Protein AF-A0A0U0ZQW6-F1 (afdb_monomer_lite)

Sequence (518 aa):
MSLTQWYFAEDGGAVVDAAIATLDEDTPSESVMMVLAEPESLHVRPVAGAEFPDQPLPWTYDPEIRTWARPLSSLAPRQAPARPLLLPLGVASGATLIVNLEAINPLTINGPTPRITAVLRAWVMHLLLTPGRVVAAATATLTEVPGTSRFISAPTPEKLSAQLGERALSADVVILDDLSARHRFPSSAAVGIGQHLDVWTLRLSPTGPSARLTSAGEDRVLELESIIAINDAGWNQLGQTLGAPTAAAGSAPAPSPQPTPAASADADVAMGPEPHVWIQIFGNPTVTPPHGEPMEPGRRNTWTAIIAYLATVGRKGATNEEIRKACYGDNIKPETIRQHLSNIRGYLGPVSTGDGPLPEISRGGRPRAGEPPESYQLHPEVITAWDRVEQLIGAGPAHASDTALHRALNYVVGPPFAVLDKSVQARYQSWTKELIDTITDAVAGAALELATRSQGRGDQPGALWAARKGILVDPQRQDLWRLAIEVADPETRATLFTELRAAIADEHLETATRKLLP

Secondary structure (DSSP, 8-state):
--HHHHHHHSSHHHHHHHHHGGGTTTS-GGGEEEEEE-SSEEEEEEPTTSPPPP--TT-EEETTTTEEEEEGGG---------S-EEEEEEETTEEEEEETTTT-SEEEES-HHHHHHHHHHHHHHHHHSTT--EEEE-TTS---TT-SSEEE-SSHHHHHHHHHHTT---SEEEES-GGGGGG-TTSEEEEESS---SEEEEE-SSSS-EEEEETTTTEEEEESEE----HHHHHHHHHHHH--S--S-----------------------SPPPEEEE-BSS-EE--TT-PPPPTTTHHHHHHHHHHHHTTTTT-B-HHHHHHHHTTTS--HHHHHHHHHHHHHHH---TTSS-SSPPPPS--PPPTTPPPP-B---TT-EEHHHHHHHHHTT-GGGS-HHHHHHHHHH--SSBT--S-HHHHHHHHHHHHHHHHHHHHHHHHHHHHHHHHHHHTT-HHHHHHHHHHHHHH-TT-HHHHHHHHHHS-HHHHHHHHHHHHHHS-GGG--HHHHTT--

Organism: NCBI:txid36809

pLDDT: mean 81.55, std 16.14, range [26.92, 98.19]

Radius of gyration: 27.37 Å; chains: 1; bounding box: 62×68×74 Å

Structure (mmCIF, N/CA/C/O backbone):
data_AF-A0A0U0ZQW6-F1
#
_entry.id   AF-A0A0U0ZQW6-F1
#
loop_
_atom_site.group_PDB
_atom_site.id
_atom_site.type_symbol
_atom_site.label_atom_id
_atom_site.label_alt_id
_atom_site.label_comp_id
_atom_site.label_asym_id
_atom_site.label_entity_id
_atom_site.label_seq_id
_atom_site.pdbx_PDB_ins_code
_atom_site.Cartn_x
_atom_site.Cartn_y
_atom_site.Cartn_z
_atom_site.occupancy
_atom_site.B_iso_or_equiv
_atom_site.auth_seq_id
_atom_site.auth_comp_id
_atom_site.auth_asym_id
_atom_site.auth_atom_id
_atom_site.pdbx_PDB_model_num
ATOM 1 N N . MET A 1 1 ? 11.892 -13.101 -19.216 1.00 58.38 1 MET A N 1
ATOM 2 C CA . MET A 1 1 ? 11.253 -12.843 -17.909 1.00 58.38 1 MET A CA 1
ATOM 3 C C . MET A 1 1 ? 10.165 -13.881 -17.712 1.00 58.38 1 MET A C 1
ATOM 5 O O . MET A 1 1 ? 9.510 -14.201 -18.696 1.00 58.38 1 MET A O 1
ATOM 9 N N . SER A 1 2 ? 10.019 -14.476 -16.526 1.00 81.12 2 SER A N 1
ATOM 10 C CA . SER A 1 2 ? 8.922 -15.433 -16.294 1.00 81.12 2 SER A CA 1
ATOM 11 C C . SER A 1 2 ? 7.634 -14.690 -15.921 1.00 81.12 2 SER A C 1
ATOM 13 O O . SER A 1 2 ? 7.704 -13.648 -15.273 1.00 81.12 2 SER A O 1
ATOM 15 N N . LEU A 1 3 ? 6.467 -15.222 -16.294 1.00 82.12 3 LEU A N 1
ATOM 16 C CA . LEU A 1 3 ? 5.159 -14.628 -15.958 1.00 82.12 3 LEU A CA 1
ATOM 17 C C . LEU A 1 3 ? 4.948 -14.503 -14.447 1.00 82.12 3 LEU A C 1
ATOM 19 O O . LEU A 1 3 ? 4.400 -13.520 -13.964 1.00 82.12 3 LEU A O 1
ATOM 23 N N . THR A 1 4 ? 5.443 -15.479 -13.688 1.00 79.94 4 THR A N 1
ATOM 24 C CA . THR A 1 4 ? 5.400 -15.461 -12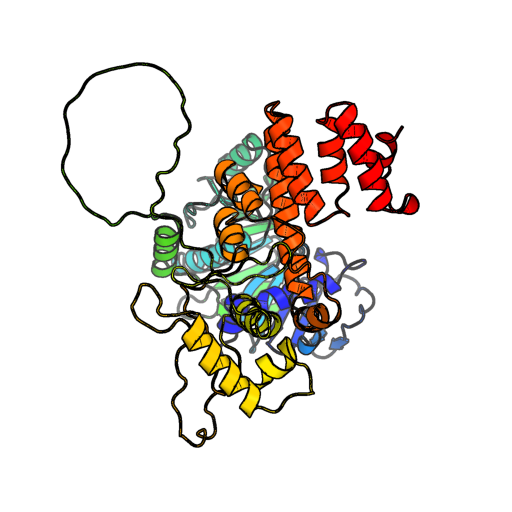.225 1.00 79.94 4 THR A CA 1
ATOM 25 C C . THR A 1 4 ? 6.272 -14.342 -11.652 1.00 79.94 4 THR A C 1
ATOM 27 O O . THR A 1 4 ? 5.864 -13.682 -10.703 1.00 79.94 4 THR A O 1
ATOM 30 N N . GLN A 1 5 ? 7.449 -14.088 -12.235 1.00 80.75 5 GLN A N 1
ATOM 31 C CA . GLN A 1 5 ? 8.309 -12.974 -11.825 1.00 80.75 5 GLN A CA 1
ATOM 32 C C . GLN A 1 5 ? 7.653 -11.624 -12.127 1.00 80.75 5 GLN A C 1
ATOM 34 O O . GLN A 1 5 ? 7.626 -10.770 -11.250 1.00 80.75 5 GLN A O 1
ATOM 39 N N . TRP A 1 6 ? 7.078 -11.464 -13.320 1.00 85.12 6 TRP A N 1
ATOM 40 C CA . TRP A 1 6 ? 6.315 -10.269 -13.681 1.00 85.12 6 TRP A CA 1
ATOM 41 C C . TRP A 1 6 ? 5.171 -9.994 -12.694 1.00 85.12 6 TRP A C 1
ATOM 43 O O . TRP A 1 6 ? 5.026 -8.885 -12.187 1.00 85.12 6 TRP A O 1
ATOM 53 N N . TYR A 1 7 ? 4.377 -11.022 -12.383 1.00 84.50 7 TYR A N 1
ATOM 54 C CA . TYR A 1 7 ? 3.197 -10.867 -11.539 1.00 84.50 7 TYR A CA 1
ATOM 55 C C . TYR A 1 7 ? 3.538 -10.572 -10.068 1.00 84.50 7 TYR A C 1
ATOM 57 O O . TYR A 1 7 ? 2.891 -9.725 -9.460 1.00 84.50 7 TYR A O 1
ATOM 65 N N . PHE A 1 8 ? 4.534 -11.261 -9.489 1.00 81.69 8 PHE A N 1
ATOM 66 C CA . PHE A 1 8 ? 4.817 -11.197 -8.045 1.00 81.69 8 PHE A CA 1
ATOM 67 C C . PHE A 1 8 ? 5.993 -10.305 -7.633 1.00 81.69 8 PHE A C 1
ATOM 69 O O . PHE A 1 8 ? 6.036 -9.893 -6.477 1.00 81.69 8 PHE A O 1
ATOM 76 N N . ALA A 1 9 ? 6.978 -10.077 -8.505 1.00 75.88 9 ALA A N 1
ATOM 77 C CA . ALA A 1 9 ? 8.200 -9.342 -8.153 1.00 75.88 9 ALA A CA 1
ATOM 78 C C . ALA A 1 9 ? 8.262 -7.934 -8.764 1.00 75.88 9 ALA A C 1
ATOM 80 O O . ALA A 1 9 ? 9.106 -7.132 -8.365 1.00 75.88 9 ALA A O 1
ATOM 81 N N . GLU A 1 10 ? 7.394 -7.648 -9.728 1.00 78.25 10 GLU A N 1
ATOM 82 C CA . GLU A 1 10 ? 7.272 -6.352 -10.390 1.00 78.25 10 GLU A CA 1
ATOM 83 C C . GLU A 1 10 ? 5.862 -5.793 -10.158 1.00 78.25 10 GLU A C 1
ATOM 85 O O . GLU A 1 10 ? 5.192 -6.152 -9.189 1.00 78.25 10 GLU A O 1
ATOM 90 N N . ASP A 1 11 ? 5.393 -4.928 -11.053 1.00 79.19 11 ASP A N 1
ATOM 91 C CA . ASP A 1 11 ? 4.109 -4.246 -10.906 1.00 79.19 11 ASP A CA 1
ATOM 92 C C . ASP A 1 11 ? 2.920 -5.070 -11.434 1.00 79.19 11 ASP A C 1
ATOM 94 O O . ASP A 1 11 ? 1.794 -4.583 -11.423 1.00 79.19 11 ASP A O 1
ATOM 98 N N . GLY A 1 12 ? 3.126 -6.314 -11.892 1.00 80.06 12 GLY A N 1
ATOM 99 C CA . GLY A 1 12 ? 2.091 -7.102 -12.570 1.00 80.06 12 GLY A CA 1
ATOM 100 C C . GLY A 1 12 ? 0.810 -7.277 -11.748 1.00 80.06 12 GLY A C 1
ATOM 101 O O . GLY A 1 12 ? -0.273 -6.991 -12.250 1.00 80.06 12 GLY A O 1
ATOM 102 N N . GLY A 1 13 ? 0.911 -7.664 -10.471 1.00 82.12 13 GLY A N 1
ATOM 103 C CA . GLY A 1 13 ? -0.252 -7.753 -9.578 1.00 82.12 13 GLY A CA 1
ATOM 104 C C . GLY A 1 13 ? -0.967 -6.410 -9.380 1.00 82.12 13 GLY A C 1
ATOM 105 O O . GLY A 1 13 ? -2.183 -6.335 -9.522 1.00 82.12 13 GLY A O 1
ATOM 106 N N . ALA A 1 14 ? -0.214 -5.330 -9.153 1.00 80.81 14 ALA A N 1
ATOM 107 C CA . ALA A 1 14 ? -0.776 -3.989 -8.967 1.00 80.81 14 ALA A CA 1
ATOM 108 C C . ALA A 1 14 ? -1.450 -3.449 -10.241 1.00 80.81 14 ALA A C 1
ATOM 110 O O . ALA A 1 14 ? -2.461 -2.752 -10.171 1.00 80.81 14 ALA A O 1
ATOM 111 N N . VAL A 1 15 ? -0.911 -3.779 -11.415 1.00 81.69 15 VAL A N 1
ATOM 112 C CA . VAL A 1 15 ? -1.494 -3.430 -12.715 1.00 81.69 15 VAL A CA 1
ATOM 113 C C . VAL A 1 15 ? -2.781 -4.217 -12.962 1.00 81.69 15 VAL A C 1
ATOM 115 O O . VAL A 1 15 ? -3.745 -3.644 -13.469 1.00 81.69 15 VAL A O 1
ATOM 118 N N . VAL A 1 16 ? -2.832 -5.496 -12.573 1.00 83.31 16 VAL A N 1
ATOM 119 C CA . VAL A 1 16 ? -4.068 -6.290 -12.617 1.00 83.31 16 VAL A CA 1
ATOM 120 C C . VAL A 1 16 ? -5.125 -5.690 -11.697 1.00 83.31 16 VAL A C 1
ATOM 122 O O . VAL A 1 16 ? -6.239 -5.447 -12.154 1.00 83.31 16 VAL A O 1
ATOM 125 N N . ASP A 1 17 ? -4.782 -5.376 -10.450 1.00 81.00 17 ASP A N 1
ATOM 126 C CA . ASP A 1 17 ? -5.715 -4.751 -9.506 1.00 81.00 17 ASP A CA 1
ATOM 127 C C . ASP A 1 17 ? -6.225 -3.402 -10.037 1.00 81.00 17 ASP A C 1
ATOM 129 O O . ASP A 1 17 ? -7.429 -3.144 -10.040 1.00 81.00 17 ASP A O 1
ATOM 133 N N . ALA A 1 18 ? -5.334 -2.565 -10.580 1.00 78.62 18 ALA A N 1
ATOM 134 C CA . ALA A 1 18 ? -5.697 -1.287 -11.190 1.00 78.62 18 ALA A CA 1
ATOM 135 C C . ALA A 1 18 ? -6.600 -1.451 -12.422 1.00 78.62 18 ALA A C 1
ATOM 137 O O . ALA A 1 18 ? -7.502 -0.641 -12.638 1.00 78.62 18 ALA A O 1
ATOM 138 N N . ALA A 1 19 ? -6.380 -2.489 -13.232 1.00 79.62 19 ALA A N 1
ATOM 139 C CA . ALA A 1 19 ? -7.238 -2.803 -14.364 1.00 79.62 19 ALA A CA 1
ATOM 140 C C . ALA A 1 19 ? -8.625 -3.247 -13.897 1.00 79.62 19 ALA A C 1
ATOM 142 O O . ALA A 1 19 ? -9.627 -2.740 -14.394 1.00 79.62 19 ALA A O 1
ATOM 143 N N . ILE A 1 20 ? -8.699 -4.160 -12.930 1.00 79.56 20 ILE A N 1
ATOM 144 C CA . ILE A 1 20 ? -9.964 -4.687 -12.416 1.00 79.56 20 ILE A CA 1
ATOM 145 C C . ILE A 1 20 ? -10.776 -3.596 -11.720 1.00 79.56 20 ILE A C 1
ATOM 147 O O . ILE A 1 20 ? -11.984 -3.537 -11.911 1.00 79.56 20 ILE A O 1
ATOM 151 N N . ALA A 1 21 ? -10.125 -2.656 -11.038 1.00 76.31 21 ALA A N 1
ATOM 152 C CA . ALA A 1 21 ? -10.784 -1.491 -10.452 1.00 76.31 21 ALA A CA 1
ATOM 153 C C . ALA A 1 21 ? -11.516 -0.606 -11.472 1.00 76.31 21 ALA A C 1
ATOM 155 O O . ALA A 1 21 ? -12.409 0.148 -11.108 1.00 76.31 21 ALA A O 1
ATOM 156 N N . THR A 1 22 ? -11.155 -0.684 -12.756 1.00 75.25 22 THR A N 1
ATOM 157 C CA . THR A 1 22 ? -11.871 0.045 -13.818 1.00 75.25 22 THR A CA 1
ATOM 158 C C . THR A 1 22 ? -13.155 -0.632 -14.278 1.00 75.25 22 THR A C 1
ATOM 160 O O . THR A 1 22 ? -13.825 -0.107 -15.163 1.00 75.25 22 THR A O 1
ATOM 163 N N . LEU A 1 23 ? -13.468 -1.813 -13.744 1.00 74.12 23 LEU A N 1
ATOM 164 C CA . LEU A 1 23 ? -14.741 -2.470 -14.001 1.00 74.12 23 LEU A CA 1
ATOM 165 C C . LEU A 1 23 ? -15.893 -1.826 -13.187 1.00 74.12 23 LEU A C 1
ATOM 167 O O . LEU A 1 23 ? -17.041 -2.058 -13.551 1.00 74.12 23 LEU A O 1
ATOM 171 N N . ASP A 1 24 ? -15.622 -0.967 -12.187 1.00 60.53 24 ASP A N 1
ATOM 172 C CA . ASP A 1 24 ? -16.631 -0.245 -11.369 1.00 60.53 24 ASP A CA 1
ATOM 173 C C . ASP A 1 24 ? -16.830 1.226 -11.809 1.00 60.53 24 ASP A C 1
ATOM 175 O O . ASP A 1 24 ? -15.869 1.867 -12.237 1.00 60.53 24 ASP A O 1
ATOM 179 N N . GLU A 1 25 ? -18.035 1.834 -11.797 1.00 53.16 25 GLU A N 1
ATOM 180 C CA . GLU A 1 25 ? -19.110 1.883 -10.766 1.00 53.16 25 GLU A CA 1
ATOM 181 C C . GLU A 1 25 ? -20.344 0.949 -10.927 1.00 53.16 25 GLU A C 1
ATOM 183 O O . GLU A 1 25 ? -21.136 0.852 -9.989 1.00 53.16 25 GLU A O 1
ATOM 188 N N . ASP A 1 26 ? -20.527 0.261 -12.064 1.00 55.16 26 ASP A N 1
ATOM 189 C CA . ASP A 1 26 ? -21.780 -0.462 -12.394 1.00 55.16 26 ASP A CA 1
ATOM 190 C C . ASP A 1 26 ? -21.643 -2.002 -12.518 1.00 55.16 26 ASP A C 1
ATOM 192 O O . ASP A 1 26 ? -22.633 -2.684 -12.801 1.00 55.16 26 ASP A O 1
ATOM 196 N N . THR A 1 27 ? -20.453 -2.588 -12.308 1.00 61.34 27 THR A N 1
ATOM 197 C CA . THR A 1 27 ? -20.235 -4.043 -12.467 1.00 61.34 27 THR A CA 1
ATOM 198 C C . THR A 1 27 ? -20.080 -4.733 -11.110 1.00 61.34 27 THR A C 1
ATOM 200 O O . THR A 1 27 ? -19.030 -4.618 -10.486 1.00 61.34 27 THR A O 1
ATOM 203 N N . PRO A 1 28 ? -21.051 -5.548 -10.655 1.00 61.59 28 PRO A N 1
ATOM 204 C CA . PRO A 1 28 ? -20.924 -6.266 -9.389 1.00 61.59 28 PRO A CA 1
ATOM 205 C C . PRO A 1 28 ? -19.649 -7.114 -9.356 1.00 61.59 28 PRO A C 1
ATOM 207 O O . PRO A 1 28 ? -19.385 -7.844 -10.316 1.00 61.59 28 PRO A O 1
ATOM 210 N N . SER A 1 29 ? -18.907 -7.080 -8.244 1.00 65.19 29 SER A N 1
ATOM 211 C CA . SER A 1 29 ? -17.645 -7.818 -8.068 1.00 65.19 29 SER A CA 1
ATOM 212 C C . SER A 1 29 ? -17.784 -9.315 -8.376 1.00 65.19 29 SER A C 1
ATOM 214 O O . SER A 1 29 ? -16.883 -9.915 -8.954 1.00 65.19 29 SER A O 1
ATOM 216 N N . GLU A 1 30 ? -18.948 -9.901 -8.093 1.00 66.31 30 GLU A N 1
ATOM 217 C CA . GLU A 1 30 ? -19.309 -11.299 -8.370 1.00 66.31 30 GLU A CA 1
ATOM 218 C C . GLU A 1 30 ? -19.441 -11.634 -9.867 1.00 66.31 30 GLU A C 1
ATOM 220 O O . GLU A 1 30 ? -19.438 -12.804 -10.239 1.00 66.31 30 GLU A O 1
ATOM 225 N N . SER A 1 31 ? -19.529 -10.631 -10.744 1.00 70.62 31 SER A N 1
ATOM 226 C CA . SER A 1 31 ? -19.699 -10.829 -12.190 1.00 70.62 31 SER A CA 1
ATOM 227 C C . SER A 1 31 ? -18.413 -11.297 -12.857 1.00 70.62 31 SER A C 1
ATOM 229 O O . SER A 1 31 ? -18.466 -11.997 -13.867 1.00 70.62 31 SER A O 1
ATOM 231 N N . VAL A 1 32 ? -17.254 -10.938 -12.295 1.00 78.06 32 VAL A N 1
ATOM 232 C CA . VAL A 1 32 ? -15.942 -11.378 -12.771 1.00 78.06 32 VAL A CA 1
ATOM 233 C C . VAL A 1 32 ? -15.624 -12.728 -12.155 1.00 78.06 32 VAL A C 1
ATOM 235 O O . VAL A 1 32 ? -15.433 -12.831 -10.950 1.00 78.06 32 VAL A O 1
ATOM 238 N N . MET A 1 33 ? -15.512 -13.763 -12.982 1.00 82.62 33 MET A N 1
ATOM 239 C CA . MET A 1 33 ? -15.129 -15.098 -12.530 1.00 82.62 33 MET A CA 1
ATOM 240 C C . MET A 1 33 ? -13.609 -15.259 -12.475 1.00 82.62 33 MET A C 1
ATOM 242 O O . MET A 1 33 ? -13.058 -15.839 -11.538 1.00 82.62 33 MET A O 1
ATOM 246 N N . MET A 1 34 ? -12.930 -14.805 -13.526 1.00 86.19 34 MET A N 1
ATOM 247 C CA . MET A 1 34 ? -11.545 -15.169 -13.793 1.00 86.19 34 MET A CA 1
ATOM 248 C C . MET A 1 34 ? -10.838 -14.098 -14.600 1.00 86.19 34 MET A C 1
ATOM 250 O O . MET A 1 34 ? -11.443 -13.439 -15.441 1.00 86.19 34 MET A O 1
ATOM 254 N N . VAL A 1 35 ? -9.540 -13.982 -14.366 1.00 88.69 35 VAL A N 1
ATOM 255 C CA . VAL A 1 35 ? -8.648 -13.061 -15.048 1.00 88.69 35 VAL A CA 1
ATOM 256 C C . VAL A 1 35 ? -7.453 -13.853 -15.574 1.00 88.69 35 VAL A C 1
ATOM 258 O O . VAL A 1 35 ? -6.842 -14.636 -14.848 1.00 88.69 35 VAL A O 1
ATOM 261 N N . LEU A 1 36 ? -7.143 -13.675 -16.851 1.00 89.75 36 LEU A N 1
ATOM 262 C CA . LEU A 1 36 ? -5.922 -14.140 -17.494 1.00 89.75 36 LEU A CA 1
ATOM 263 C C . LEU A 1 36 ? -5.041 -12.911 -17.694 1.00 89.75 36 LEU A C 1
ATOM 265 O O . LEU A 1 36 ? -5.411 -11.997 -18.430 1.00 89.75 36 LEU A O 1
ATOM 269 N N . ALA A 1 37 ? -3.914 -12.874 -16.994 1.00 89.50 37 ALA A N 1
ATOM 270 C CA . ALA A 1 37 ? -3.013 -11.734 -16.994 1.00 89.50 37 ALA A CA 1
ATOM 271 C C . ALA A 1 37 ? -1.714 -12.053 -17.736 1.00 89.50 37 ALA A C 1
ATOM 273 O O . ALA A 1 37 ? -0.987 -12.984 -17.375 1.00 89.50 37 ALA A O 1
ATOM 274 N N . GLU A 1 38 ? -1.412 -11.238 -18.737 1.00 89.69 38 GLU A N 1
ATOM 275 C CA . GLU A 1 38 ? -0.167 -11.228 -19.495 1.00 89.69 38 GLU A CA 1
ATOM 276 C C . GLU A 1 38 ? 0.508 -9.858 -19.341 1.00 89.69 38 GLU A C 1
ATOM 278 O O . GLU A 1 38 ? -0.168 -8.883 -19.025 1.00 89.69 38 GLU A O 1
ATOM 283 N N . PRO A 1 39 ? 1.818 -9.725 -19.614 1.00 85.19 39 PRO A N 1
ATOM 284 C CA . PRO A 1 39 ? 2.507 -8.439 -19.496 1.00 85.19 39 PRO A CA 1
ATOM 285 C C . PRO A 1 39 ? 1.889 -7.307 -20.327 1.00 85.19 39 PRO A C 1
ATOM 287 O O . PRO A 1 39 ? 1.900 -6.154 -19.905 1.00 85.19 39 PRO A O 1
ATOM 290 N N . GLU A 1 40 ? 1.327 -7.638 -21.491 1.00 85.44 40 GLU A N 1
ATOM 291 C CA . GLU A 1 40 ? 0.782 -6.659 -22.439 1.00 85.44 40 GLU A CA 1
ATOM 292 C C . GLU A 1 40 ? -0.745 -6.534 -22.366 1.00 85.44 40 GLU A C 1
ATOM 294 O O . GLU A 1 40 ? -1.316 -5.518 -22.779 1.00 85.44 40 GLU A O 1
ATOM 299 N N . SER A 1 41 ? -1.424 -7.566 -21.863 1.00 87.19 41 SER A N 1
ATOM 300 C CA . SER A 1 41 ? -2.867 -7.725 -22.001 1.00 87.19 41 SER A CA 1
ATOM 301 C C . SER A 1 41 ? -3.497 -8.356 -20.761 1.00 87.19 41 SER A C 1
ATOM 303 O O . SER A 1 41 ? -2.894 -9.149 -20.038 1.00 87.19 41 SER A O 1
ATOM 305 N N . LEU A 1 42 ? -4.747 -7.990 -20.513 1.00 87.81 42 LEU A N 1
ATOM 306 C CA . LEU A 1 42 ? -5.565 -8.577 -19.471 1.00 87.81 42 LEU A CA 1
ATOM 307 C C . LEU A 1 42 ? -6.874 -9.049 -20.074 1.00 87.81 42 LEU A C 1
ATOM 309 O O . LEU A 1 42 ? -7.574 -8.257 -20.701 1.00 87.81 42 LEU A O 1
ATOM 313 N N . HIS A 1 43 ? -7.229 -10.304 -19.834 1.00 87.38 43 HIS A N 1
ATOM 314 C CA . HIS A 1 43 ? -8.506 -10.859 -20.251 1.00 87.38 43 HIS A CA 1
ATOM 315 C C . HIS A 1 43 ? -9.335 -11.230 -19.032 1.00 87.38 43 HIS A C 1
ATOM 317 O O . HIS A 1 43 ? -8.925 -12.041 -18.206 1.00 87.38 43 HIS A O 1
ATOM 323 N N . VAL A 1 44 ? -10.527 -10.663 -18.929 1.00 86.38 44 VAL A N 1
ATOM 324 C CA . VAL A 1 44 ? -11.478 -10.935 -17.859 1.00 86.38 44 VAL A CA 1
ATOM 325 C C . VAL A 1 44 ? -12.627 -11.755 -18.400 1.00 86.38 44 VAL A C 1
ATOM 327 O O . VAL A 1 44 ? -13.161 -11.500 -19.477 1.00 86.38 44 VAL A O 1
ATOM 330 N N . ARG A 1 45 ? -13.020 -12.763 -17.636 1.00 81.12 45 ARG A N 1
ATOM 331 C CA . ARG A 1 45 ? -14.092 -13.674 -17.991 1.00 81.12 45 ARG A CA 1
ATOM 332 C C . ARG A 1 45 ? -15.217 -13.587 -16.964 1.00 81.12 45 ARG A C 1
ATOM 334 O O . ARG A 1 45 ? -14.935 -13.705 -15.767 1.00 81.12 45 ARG A O 1
ATOM 341 N N . PRO A 1 46 ? -16.475 -13.437 -17.407 1.00 73.62 46 PRO A N 1
ATOM 342 C CA . PRO A 1 46 ? -17.608 -13.387 -16.500 1.00 73.62 46 PRO A CA 1
ATOM 343 C C . PRO A 1 46 ? -18.051 -14.777 -16.018 1.00 73.62 46 PRO A C 1
ATOM 345 O O . PRO A 1 46 ? -17.715 -15.800 -16.630 1.00 73.62 46 PRO A O 1
ATOM 348 N N . VAL A 1 47 ? -18.823 -14.810 -14.928 1.00 70.94 47 VAL A N 1
ATOM 349 C CA . VAL A 1 47 ? -19.476 -16.031 -14.414 1.00 70.94 47 VAL A CA 1
ATOM 350 C C . VAL A 1 47 ? -20.509 -16.534 -15.423 1.00 70.94 47 VAL A C 1
ATOM 352 O O . VAL A 1 47 ? -21.256 -15.751 -16.012 1.00 70.94 47 VAL A O 1
ATOM 355 N N . ALA A 1 48 ? -20.553 -17.846 -15.673 1.00 57.56 48 ALA A N 1
ATOM 356 C CA . ALA A 1 48 ? -21.480 -18.399 -16.655 1.00 57.56 48 ALA A CA 1
ATOM 357 C C . ALA A 1 48 ? -22.940 -18.260 -16.191 1.00 57.56 48 ALA A C 1
ATOM 359 O O . ALA A 1 48 ? -23.284 -18.638 -15.076 1.00 57.56 48 ALA A O 1
ATOM 360 N N . GLY A 1 49 ? -23.809 -17.765 -17.078 1.00 54.41 49 GLY A N 1
ATOM 361 C CA . GLY A 1 49 ? -25.248 -17.628 -16.825 1.00 54.41 49 GLY A CA 1
ATOM 362 C C . GLY A 1 49 ? -25.698 -16.241 -16.355 1.00 54.41 49 GLY A C 1
ATOM 363 O O . GLY A 1 49 ? -26.899 -15.993 -16.342 1.00 54.41 49 GLY A O 1
ATOM 364 N N . ALA A 1 50 ? -24.771 -15.331 -16.040 1.00 56.59 50 ALA A N 1
ATOM 365 C CA . ALA A 1 50 ? -25.081 -13.912 -15.882 1.00 56.59 50 ALA A CA 1
ATOM 366 C C . ALA A 1 50 ? -25.249 -13.251 -17.266 1.00 56.59 50 ALA A C 1
ATOM 368 O O . ALA A 1 50 ? -24.466 -13.528 -18.181 1.00 56.59 50 ALA A O 1
ATOM 369 N N . GLU A 1 51 ? -26.271 -12.403 -17.441 1.00 51.41 51 GLU A N 1
ATOM 370 C CA . GLU A 1 51 ? -26.333 -11.505 -18.602 1.00 51.41 51 GLU A CA 1
ATOM 371 C C . GLU A 1 51 ? -25.118 -10.573 -18.560 1.00 51.41 51 GLU A C 1
ATOM 373 O O . GLU A 1 51 ? -24.752 -10.062 -17.501 1.00 51.41 51 GLU A O 1
ATOM 378 N N . PHE A 1 52 ? -24.457 -10.405 -19.708 1.00 53.97 52 PHE A N 1
ATOM 379 C CA . PHE A 1 52 ? -23.349 -9.465 -19.844 1.00 53.97 52 PHE A CA 1
ATOM 380 C C . PHE A 1 52 ? -23.827 -8.068 -19.417 1.00 53.97 52 PHE A C 1
ATOM 382 O O . PHE A 1 52 ? -24.817 -7.596 -19.980 1.00 53.97 52 PHE A O 1
ATOM 389 N N . PRO A 1 53 ? -23.128 -7.371 -18.503 1.00 55.72 53 PRO A N 1
ATOM 390 C CA . PRO A 1 53 ? -23.213 -5.919 -18.472 1.00 55.72 53 PRO A CA 1
ATOM 391 C C . PRO A 1 53 ? -22.763 -5.384 -19.838 1.00 55.72 53 PRO A C 1
ATOM 393 O O . PRO A 1 53 ? -21.937 -6.015 -20.511 1.00 55.72 53 PRO A O 1
ATOM 396 N N . ASP A 1 54 ? -23.282 -4.234 -20.264 1.00 61.34 54 ASP A N 1
ATOM 397 C CA . ASP A 1 54 ? -22.748 -3.557 -21.446 1.00 61.34 54 ASP A CA 1
ATOM 398 C C . ASP A 1 54 ? -21.231 -3.377 -21.287 1.00 61.34 54 ASP A C 1
ATOM 400 O O . ASP A 1 54 ? -20.752 -3.004 -20.218 1.00 61.34 54 ASP A O 1
ATOM 404 N N . GLN A 1 55 ? -20.473 -3.695 -22.342 1.00 68.75 55 GLN A N 1
ATOM 405 C CA . GLN A 1 55 ? -19.008 -3.663 -22.335 1.00 68.75 55 GLN A CA 1
ATOM 406 C C . GLN A 1 55 ? -18.504 -2.311 -21.789 1.00 68.75 55 GLN A C 1
ATOM 408 O O . GLN A 1 55 ? -18.675 -1.290 -22.466 1.00 68.75 55 GLN A O 1
ATOM 413 N N . PRO A 1 56 ? -17.851 -2.278 -20.612 1.00 69.12 56 PRO A N 1
ATOM 414 C CA . PRO A 1 56 ? -17.400 -1.024 -20.032 1.00 69.12 56 PRO A CA 1
ATOM 415 C C . PRO A 1 56 ? -16.199 -0.503 -20.823 1.00 69.12 56 PRO A C 1
ATOM 417 O O . PRO A 1 56 ? -15.227 -1.221 -21.043 1.00 69.12 56 PRO A O 1
ATOM 420 N N . LEU A 1 57 ? -16.218 0.758 -21.257 1.00 65.38 57 LEU A N 1
ATOM 421 C CA . LEU A 1 57 ? -15.020 1.377 -21.832 1.00 65.38 57 LEU A CA 1
ATOM 422 C C . LEU A 1 57 ? -13.936 1.487 -20.741 1.00 65.38 57 LEU A C 1
ATOM 424 O O . LEU A 1 57 ? -14.251 1.915 -19.633 1.00 65.38 57 LEU A O 1
ATOM 428 N N . PRO A 1 58 ? -12.659 1.147 -21.013 1.00 76.06 58 PRO A N 1
ATOM 429 C CA . PRO A 1 58 ? -12.040 0.892 -22.318 1.00 76.06 58 PRO A CA 1
ATOM 430 C C . PRO A 1 58 ? -11.865 -0.601 -22.667 1.00 76.06 58 PRO A C 1
ATOM 432 O O . PRO A 1 58 ? -11.015 -0.934 -23.492 1.00 76.06 58 PRO A O 1
ATOM 435 N N . TRP A 1 59 ? -12.599 -1.509 -22.027 1.00 82.00 59 TRP A N 1
ATOM 436 C CA . TRP A 1 59 ? -12.523 -2.940 -22.320 1.00 82.00 59 TRP A CA 1
ATOM 437 C C . TRP A 1 59 ? -13.062 -3.242 -23.714 1.00 82.00 59 TRP A C 1
ATOM 439 O O . TRP A 1 59 ? -13.939 -2.533 -24.200 1.00 82.00 59 TRP A O 1
ATOM 449 N N . THR A 1 60 ? -12.546 -4.291 -24.352 1.00 83.69 60 THR A N 1
ATOM 450 C CA . THR A 1 60 ? -12.974 -4.772 -25.673 1.00 83.69 60 THR A CA 1
ATOM 451 C C . THR A 1 60 ? -13.410 -6.223 -25.593 1.00 83.69 60 THR A C 1
ATOM 453 O O . THR A 1 60 ? -12.661 -7.048 -25.080 1.00 83.69 60 THR A O 1
ATOM 456 N N . TYR A 1 61 ? -14.594 -6.565 -26.100 1.00 82.75 61 TYR A N 1
ATOM 457 C CA . TYR A 1 61 ? -15.028 -7.959 -26.137 1.00 82.75 61 TYR A CA 1
ATOM 458 C C . TYR A 1 61 ? -14.250 -8.765 -27.184 1.00 82.75 61 TYR A C 1
ATOM 460 O O . TYR A 1 61 ? -14.233 -8.416 -28.364 1.00 82.75 61 TYR A O 1
ATOM 468 N N . ASP A 1 62 ? -13.643 -9.861 -26.739 1.00 79.75 62 ASP A N 1
ATOM 469 C CA . ASP A 1 62 ? -13.033 -10.884 -27.575 1.00 79.75 62 ASP A CA 1
ATOM 470 C C . ASP A 1 62 ? -14.035 -12.041 -27.771 1.00 79.75 62 ASP A C 1
ATOM 472 O O . ASP A 1 62 ? -14.310 -12.792 -26.824 1.00 79.75 62 ASP A O 1
ATOM 476 N N . PRO A 1 63 ? -14.607 -12.209 -28.978 1.00 72.69 63 PRO A N 1
ATOM 477 C CA . PRO A 1 63 ? -15.604 -13.238 -29.248 1.00 72.69 63 PRO A CA 1
ATOM 478 C C . PRO A 1 63 ? -15.019 -14.652 -29.363 1.00 72.69 63 PRO A C 1
ATOM 480 O O . PRO A 1 63 ? -15.775 -15.616 -29.213 1.00 72.69 63 PRO A O 1
ATOM 483 N N . GLU A 1 64 ? -13.715 -14.803 -29.624 1.00 70.81 64 GLU A N 1
ATOM 484 C CA . GLU A 1 64 ? -13.083 -16.115 -29.819 1.00 70.81 64 GLU A CA 1
ATOM 485 C C . GLU A 1 64 ? -12.976 -16.866 -28.493 1.00 70.81 64 GLU A C 1
ATOM 487 O O . GLU A 1 64 ? -13.339 -18.040 -28.394 1.00 70.81 64 GLU A O 1
ATOM 492 N N . ILE A 1 65 ? -12.552 -16.155 -27.449 1.00 71.38 65 ILE A N 1
ATOM 493 C CA . ILE A 1 65 ? -12.398 -16.698 -26.093 1.00 71.38 65 ILE A CA 1
ATOM 494 C C . ILE A 1 65 ? -13.492 -16.229 -25.125 1.00 71.38 65 ILE A C 1
ATOM 496 O O . ILE A 1 65 ? -13.524 -16.670 -23.973 1.00 71.38 65 ILE A O 1
ATOM 500 N N . ARG A 1 66 ? -14.435 -15.402 -25.602 1.00 74.75 66 ARG A N 1
ATOM 501 C CA . ARG A 1 66 ? -15.577 -14.849 -24.849 1.00 74.75 66 ARG A CA 1
ATOM 502 C C . ARG A 1 66 ? -15.143 -14.110 -23.579 1.00 74.75 66 ARG A C 1
ATOM 504 O O . ARG A 1 66 ? -15.704 -14.338 -22.505 1.00 74.75 66 ARG A O 1
ATOM 511 N N . THR A 1 67 ? -14.142 -13.244 -23.703 1.00 79.25 67 THR A N 1
ATOM 512 C CA . THR A 1 67 ? -13.587 -12.443 -22.600 1.00 79.25 67 THR A CA 1
ATOM 513 C C . THR A 1 67 ? -13.657 -10.951 -22.907 1.00 79.25 67 THR A C 1
ATOM 515 O O . THR A 1 67 ? -13.859 -10.543 -24.046 1.00 79.25 67 THR A O 1
ATOM 518 N N . TRP A 1 68 ? -13.503 -10.117 -21.886 1.00 83.06 68 TRP A N 1
ATOM 519 C CA . TRP A 1 68 ? -13.167 -8.710 -22.050 1.00 83.06 68 TRP A CA 1
ATOM 520 C C . TRP A 1 68 ? -11.659 -8.555 -21.990 1.00 83.06 68 TRP A C 1
ATOM 522 O O . TRP A 1 68 ? -11.045 -8.876 -20.980 1.00 83.06 68 TRP A O 1
ATOM 532 N N . ALA A 1 69 ? -11.069 -8.065 -23.069 1.00 85.62 69 ALA A N 1
ATOM 533 C CA . ALA A 1 69 ? -9.654 -7.777 -23.174 1.00 85.62 69 ALA A CA 1
ATOM 534 C C . ALA A 1 69 ? -9.380 -6.298 -22.880 1.00 85.62 69 ALA A C 1
ATOM 536 O O . ALA A 1 69 ? -10.168 -5.420 -23.243 1.00 85.62 69 ALA A O 1
ATOM 537 N N . ARG A 1 70 ? -8.236 -6.016 -22.262 1.00 85.50 70 ARG A N 1
ATOM 538 C CA . ARG A 1 70 ? -7.719 -4.663 -22.078 1.00 85.50 70 ARG A CA 1
ATOM 539 C C . ARG A 1 70 ? -6.192 -4.642 -22.209 1.00 85.5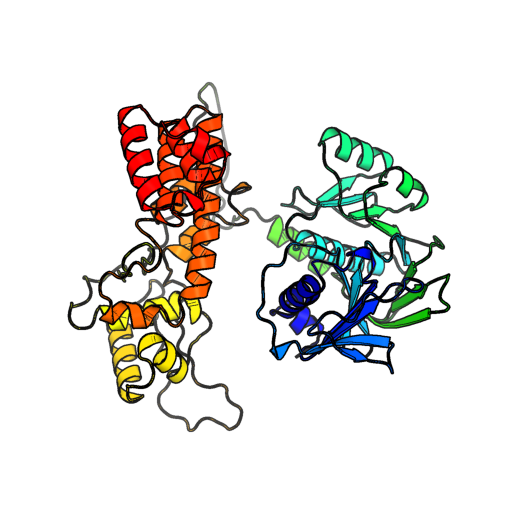0 70 ARG A C 1
ATOM 541 O O . ARG A 1 70 ? -5.524 -5.407 -21.517 1.00 85.50 70 ARG A O 1
ATOM 548 N N . PRO A 1 71 ? -5.619 -3.734 -23.020 1.00 84.62 71 PRO A N 1
ATOM 549 C CA . PRO A 1 71 ? -4.178 -3.491 -23.029 1.00 84.62 71 PRO A CA 1
ATOM 550 C C . PRO A 1 71 ? -3.693 -2.858 -21.718 1.00 84.62 71 PRO A C 1
ATOM 552 O O . PRO A 1 71 ? -4.242 -1.844 -21.265 1.00 84.62 71 PRO A O 1
ATOM 555 N N . LEU A 1 72 ? -2.625 -3.412 -21.141 1.00 79.31 72 LEU A N 1
ATOM 556 C CA . LEU A 1 72 ? -2.056 -2.933 -19.875 1.00 79.31 72 LEU A CA 1
ATOM 557 C C . LEU A 1 72 ? -1.154 -1.704 -20.033 1.00 79.31 72 LEU A C 1
ATOM 559 O O . LEU A 1 72 ? -1.006 -0.934 -19.090 1.00 79.31 72 LEU A O 1
ATOM 563 N N . SER A 1 73 ? -0.643 -1.439 -21.239 1.00 71.50 73 SER A N 1
ATOM 564 C CA . SER A 1 73 ? 0.213 -0.280 -21.557 1.00 71.50 73 SER A CA 1
ATOM 565 C C . SER A 1 73 ? -0.423 1.092 -21.276 1.00 71.50 73 SER A C 1
ATOM 567 O O . SER A 1 73 ? 0.269 2.108 -21.262 1.00 71.50 73 SER A O 1
ATOM 569 N N . SER A 1 74 ? -1.739 1.127 -21.049 1.00 64.00 74 SER A N 1
ATOM 570 C CA . SER A 1 74 ? -2.522 2.327 -20.733 1.00 64.00 74 SER A CA 1
ATOM 571 C C . SER A 1 74 ? -2.753 2.556 -19.233 1.00 64.00 74 SER A C 1
ATOM 573 O O . SER A 1 74 ? -3.334 3.575 -18.855 1.00 64.00 74 SER A O 1
ATOM 575 N N . LEU A 1 75 ? -2.353 1.610 -18.379 1.00 70.00 75 LEU A N 1
ATOM 576 C CA . LEU A 1 75 ? -2.635 1.614 -16.947 1.00 70.00 75 LEU A CA 1
ATOM 577 C C . LEU A 1 75 ? -1.383 1.968 -16.149 1.00 70.00 75 LEU A C 1
ATOM 579 O O . LEU A 1 75 ? -0.336 1.347 -16.299 1.00 70.00 75 LEU A O 1
ATOM 583 N N . ALA A 1 76 ? -1.514 2.953 -15.264 1.00 65.88 76 ALA A N 1
ATOM 584 C CA . ALA A 1 76 ? -0.535 3.173 -14.210 1.00 65.88 76 ALA A CA 1
ATOM 585 C C . ALA A 1 76 ? -0.862 2.241 -13.029 1.00 65.88 76 ALA A C 1
ATOM 587 O O . ALA A 1 76 ? -2.050 2.105 -12.706 1.00 65.88 76 ALA A O 1
ATOM 588 N N . PRO A 1 77 ? 0.141 1.641 -12.361 1.00 63.69 77 PRO A N 1
ATOM 589 C CA . PRO A 1 77 ? -0.071 0.957 -11.092 1.00 63.69 77 PRO A CA 1
ATOM 590 C C . PRO A 1 77 ? -0.749 1.932 -10.125 1.00 63.69 77 PRO A C 1
ATOM 592 O O . PRO A 1 77 ? -0.217 2.999 -9.820 1.00 63.69 77 PRO A O 1
ATOM 595 N N . ARG A 1 78 ? -1.962 1.606 -9.686 1.00 60.59 78 ARG A N 1
ATOM 596 C CA . ARG A 1 78 ? -2.703 2.379 -8.688 1.00 60.59 78 ARG A CA 1
ATOM 597 C C . ARG A 1 78 ? -3.076 1.452 -7.553 1.00 60.59 78 ARG A C 1
ATOM 599 O O . ARG A 1 78 ? -3.439 0.303 -7.785 1.00 60.59 78 ARG A O 1
ATOM 606 N N . GLN A 1 79 ? -3.040 1.974 -6.334 1.00 55.31 79 GLN A N 1
ATOM 607 C CA . GLN A 1 79 ? -3.581 1.277 -5.180 1.00 55.31 79 GLN A CA 1
ATOM 608 C C . GLN A 1 79 ? -5.112 1.352 -5.267 1.00 55.31 79 GLN A C 1
ATOM 610 O O . GLN A 1 79 ? -5.735 2.323 -4.845 1.00 55.31 79 GLN A O 1
ATOM 615 N N . ALA A 1 80 ? -5.714 0.375 -5.941 1.00 54.25 80 ALA A N 1
ATOM 616 C CA . ALA A 1 80 ? -7.159 0.264 -6.043 1.00 54.25 80 ALA A CA 1
ATOM 617 C C . ALA A 1 80 ? -7.766 -0.204 -4.710 1.00 54.25 80 ALA A C 1
ATOM 619 O O . ALA A 1 80 ? -7.115 -0.958 -3.976 1.00 54.25 80 ALA A O 1
ATOM 620 N N . PRO A 1 81 ? -9.010 0.195 -4.381 1.00 52.50 81 PRO A N 1
ATOM 621 C CA . PRO A 1 81 ? -9.729 -0.423 -3.276 1.00 52.50 81 PRO A CA 1
ATOM 622 C C . PRO A 1 81 ? -9.807 -1.934 -3.520 1.00 52.50 81 PRO A C 1
ATOM 624 O O . PRO A 1 81 ? -10.152 -2.381 -4.610 1.00 52.50 81 PRO A O 1
ATOM 627 N N . ALA A 1 82 ? -9.446 -2.724 -2.508 1.00 58.22 82 ALA A N 1
ATOM 628 C CA . ALA A 1 82 ? -9.298 -4.169 -2.628 1.00 58.22 82 ALA A CA 1
ATOM 629 C C . ALA A 1 82 ? -10.661 -4.867 -2.764 1.00 58.22 82 ALA A C 1
ATOM 631 O O . ALA A 1 82 ? -11.174 -5.410 -1.787 1.00 58.22 82 ALA A O 1
ATOM 632 N N . ARG A 1 83 ? -11.239 -4.865 -3.968 1.00 67.00 83 ARG A N 1
ATOM 633 C CA . ARG A 1 83 ? -12.317 -5.749 -4.439 1.00 67.00 83 ARG A CA 1
ATOM 634 C C . ARG A 1 83 ? -12.177 -5.914 -5.954 1.00 67.00 83 ARG A C 1
ATOM 636 O O . ARG A 1 83 ? -11.855 -4.929 -6.613 1.00 67.00 83 ARG A O 1
ATOM 643 N N . PRO A 1 84 ? -12.417 -7.112 -6.517 1.00 77.88 84 PRO A N 1
ATOM 644 C CA . PRO A 1 84 ? -12.854 -8.380 -5.904 1.00 77.88 84 PRO A CA 1
ATOM 645 C C . PRO A 1 84 ? -11.752 -9.163 -5.152 1.00 77.88 84 PRO A C 1
ATOM 647 O O . PRO A 1 84 ? -10.580 -8.792 -5.170 1.00 77.88 84 PRO A O 1
ATOM 650 N N . LEU A 1 85 ? -12.122 -10.260 -4.468 1.00 86.00 85 LEU A N 1
ATOM 651 C CA . LEU A 1 85 ? -11.191 -11.233 -3.861 1.00 86.00 85 LEU A CA 1
ATOM 652 C C . LEU A 1 85 ? -10.453 -12.066 -4.927 1.00 86.00 85 LEU A C 1
ATOM 654 O O . LEU A 1 85 ? -10.797 -13.218 -5.197 1.00 86.00 85 LEU A O 1
ATOM 658 N N . LEU A 1 86 ? -9.419 -11.483 -5.527 1.00 87.88 86 LEU A N 1
ATOM 659 C CA . LEU A 1 86 ? -8.604 -12.136 -6.548 1.00 87.88 86 LEU A CA 1
ATOM 660 C C . LEU A 1 86 ? -7.560 -13.080 -5.944 1.00 87.88 86 LEU A C 1
ATOM 662 O O . LEU A 1 86 ? -6.863 -12.741 -4.989 1.00 87.88 86 LEU A O 1
ATOM 666 N N . LEU A 1 87 ? -7.441 -14.274 -6.526 1.00 90.88 87 LEU A N 1
ATOM 667 C CA . LEU A 1 87 ? -6.481 -15.286 -6.109 1.00 90.88 87 LEU A CA 1
ATOM 668 C C . LEU A 1 87 ? -5.748 -15.905 -7.308 1.00 90.88 87 LEU A C 1
ATOM 670 O O . LEU A 1 87 ? -6.383 -16.533 -8.159 1.00 90.88 87 LEU A O 1
ATOM 674 N N . PRO A 1 88 ? -4.413 -15.791 -7.384 1.00 91.00 88 PRO A N 1
ATOM 675 C CA . PRO A 1 88 ? -3.638 -16.350 -8.477 1.00 91.00 88 PRO A CA 1
ATOM 676 C C . PRO A 1 88 ? -3.437 -17.862 -8.267 1.00 91.00 88 PRO A C 1
ATOM 678 O O . PRO A 1 88 ? -2.924 -18.317 -7.241 1.00 91.00 88 PRO A O 1
ATOM 681 N N . LEU A 1 89 ? -3.845 -18.662 -9.253 1.00 91.38 89 LEU A N 1
ATOM 682 C CA . LEU A 1 89 ? -3.768 -20.127 -9.204 1.00 91.38 89 LEU A CA 1
ATOM 683 C C . LEU A 1 89 ? -2.464 -20.659 -9.808 1.00 91.38 89 LEU A C 1
ATOM 685 O O . LEU A 1 89 ? -1.856 -21.591 -9.274 1.00 91.38 89 LEU A O 1
ATOM 689 N N . GLY A 1 90 ? -2.026 -20.076 -10.923 1.00 90.69 90 GLY A N 1
ATOM 690 C CA . GLY A 1 90 ? -0.856 -20.549 -11.653 1.00 90.69 90 GLY A CA 1
ATOM 691 C C . GLY A 1 90 ? -0.758 -19.979 -13.058 1.00 90.69 90 GLY A C 1
ATOM 692 O O . GLY A 1 90 ? -1.328 -18.932 -13.340 1.00 90.69 90 GLY A O 1
ATOM 693 N N . VAL A 1 91 ? -0.035 -20.674 -13.933 1.00 90.12 91 VAL A N 1
ATOM 694 C CA . VAL A 1 91 ? 0.125 -20.284 -15.341 1.00 90.12 91 VAL A CA 1
ATOM 695 C C . VAL A 1 91 ? -0.663 -21.241 -16.225 1.00 90.12 91 VAL A C 1
ATOM 697 O O . VAL A 1 91 ? -0.533 -22.458 -16.082 1.00 90.12 91 VAL A O 1
ATOM 700 N N . ALA A 1 92 ? -1.454 -20.694 -17.141 1.00 88.31 92 ALA A N 1
ATOM 701 C CA . ALA A 1 92 ? -2.201 -21.432 -18.150 1.00 88.31 92 ALA A CA 1
ATOM 702 C C . ALA A 1 92 ? -2.065 -20.728 -19.503 1.00 88.31 92 ALA A C 1
ATOM 704 O O . ALA A 1 92 ? -2.363 -19.541 -19.603 1.00 88.31 92 ALA A O 1
ATOM 705 N N . SER A 1 93 ? -1.647 -21.456 -20.543 1.00 84.06 93 SER A N 1
ATOM 706 C CA . SER A 1 93 ? -1.560 -20.940 -21.919 1.00 84.06 93 SER A CA 1
ATOM 707 C C . SER A 1 93 ? -0.726 -19.659 -22.049 1.00 84.06 93 SER A C 1
ATOM 709 O O . SER A 1 93 ? -1.072 -18.772 -22.818 1.00 84.06 93 SER A O 1
ATOM 711 N N . GLY A 1 94 ? 0.363 -19.540 -21.282 1.00 84.25 94 GLY A N 1
ATOM 712 C CA . GLY A 1 94 ? 1.212 -18.342 -21.306 1.00 84.25 94 GLY A CA 1
ATOM 713 C C . GLY A 1 94 ? 0.656 -17.114 -20.569 1.00 84.25 94 GLY A C 1
ATOM 714 O O . GLY A 1 94 ? 1.245 -16.044 -20.684 1.00 84.25 94 GLY A O 1
ATOM 715 N N . ALA A 1 95 ? -0.399 -17.267 -19.765 1.00 88.38 95 ALA A N 1
ATOM 716 C CA . ALA A 1 95 ? -0.949 -16.210 -18.915 1.00 88.38 95 ALA A CA 1
ATOM 717 C C . ALA A 1 95 ? -1.023 -16.645 -17.442 1.00 88.38 95 ALA A C 1
ATOM 719 O O . ALA A 1 95 ? -1.179 -17.830 -17.131 1.00 88.38 95 ALA A O 1
ATOM 720 N N . THR A 1 96 ? -0.939 -15.689 -16.516 1.00 91.56 96 THR A N 1
ATOM 721 C CA . THR A 1 96 ? -1.226 -15.931 -15.096 1.00 91.56 96 THR A CA 1
ATOM 722 C C . THR A 1 96 ? -2.736 -16.039 -14.911 1.00 91.56 96 THR A C 1
ATOM 724 O O . THR A 1 96 ? -3.470 -15.084 -15.156 1.00 91.56 96 THR A O 1
ATOM 727 N N . LEU A 1 97 ? -3.199 -17.208 -14.472 1.00 91.69 97 LEU A N 1
ATOM 728 C CA . LEU A 1 97 ? -4.595 -17.480 -14.161 1.00 91.69 97 LEU A CA 1
ATOM 729 C C . LEU A 1 97 ? -4.920 -17.007 -12.747 1.00 91.69 97 LEU A C 1
ATOM 731 O O . LEU A 1 97 ? -4.347 -17.499 -11.770 1.00 91.69 97 LEU A O 1
ATOM 735 N N . ILE A 1 98 ? -5.892 -16.115 -12.640 1.00 92.06 98 ILE A N 1
ATOM 736 C CA . ILE A 1 98 ? -6.376 -15.535 -11.392 1.00 92.06 98 ILE A CA 1
ATOM 737 C C . ILE A 1 98 ? -7.880 -15.766 -11.336 1.00 92.06 98 ILE A C 1
ATOM 739 O O . ILE A 1 98 ? -8.576 -15.645 -12.342 1.00 92.06 98 ILE A O 1
ATOM 743 N N . VAL A 1 99 ? -8.398 -16.121 -10.171 1.00 90.62 99 VAL A N 1
ATOM 744 C CA . VAL A 1 99 ? -9.828 -16.360 -9.973 1.00 90.62 99 VAL A CA 1
ATOM 745 C C . VAL A 1 99 ? -10.384 -15.419 -8.929 1.00 90.62 99 VAL A C 1
ATOM 747 O O . VAL A 1 99 ? -9.710 -15.104 -7.954 1.00 90.62 99 VAL A O 1
ATOM 750 N N . ASN A 1 100 ? -11.624 -14.992 -9.123 1.00 89.75 100 ASN A N 1
ATOM 751 C CA . ASN A 1 100 ? -12.359 -14.285 -8.094 1.00 89.75 100 ASN A CA 1
ATOM 752 C C . ASN A 1 100 ? -13.008 -15.298 -7.150 1.00 89.75 100 ASN A C 1
ATOM 754 O O . ASN A 1 100 ? -13.954 -15.992 -7.527 1.00 89.75 100 ASN A O 1
ATOM 758 N N . LEU A 1 101 ? -12.514 -15.366 -5.917 1.00 89.56 101 LEU A N 1
ATOM 759 C CA . LEU A 1 101 ? -13.027 -16.277 -4.901 1.00 89.56 101 LEU A CA 1
ATOM 760 C C . LEU A 1 101 ? -14.480 -16.008 -4.518 1.00 89.56 101 LEU A C 1
ATOM 762 O O . LEU A 1 101 ? -15.136 -16.951 -4.092 1.00 89.56 101 LEU A O 1
ATOM 766 N N . GLU A 1 102 ? -14.990 -14.782 -4.669 1.00 86.62 102 GLU A N 1
ATOM 767 C CA . GLU A 1 102 ? -16.410 -14.473 -4.437 1.00 86.62 102 GLU A CA 1
ATOM 768 C C . GLU A 1 102 ? -17.284 -15.203 -5.465 1.00 86.62 102 GLU A C 1
ATOM 770 O O . GLU A 1 102 ? -18.264 -15.852 -5.103 1.00 86.62 102 GLU A O 1
ATOM 775 N N . ALA A 1 103 ? -16.862 -15.186 -6.731 1.00 84.94 103 ALA A N 1
ATOM 776 C CA . ALA A 1 103 ? -17.574 -15.793 -7.850 1.00 84.94 103 ALA A CA 1
ATOM 777 C C . ALA A 1 103 ? -17.498 -17.330 -7.878 1.00 84.94 103 ALA A C 1
ATOM 779 O O . ALA A 1 103 ? -18.453 -17.995 -8.277 1.00 84.94 103 ALA A O 1
ATOM 780 N N . ILE A 1 104 ? -16.368 -17.916 -7.466 1.00 85.19 104 ILE A N 1
ATOM 781 C CA . ILE A 1 104 ? -16.169 -19.378 -7.475 1.00 85.19 104 ILE A CA 1
ATOM 782 C C . ILE A 1 104 ? -16.401 -20.031 -6.102 1.00 85.19 104 ILE A C 1
ATOM 784 O O . ILE A 1 104 ? -15.946 -21.149 -5.865 1.00 85.19 104 ILE A O 1
ATOM 788 N N . ASN A 1 105 ? -17.095 -19.345 -5.189 1.00 87.75 105 ASN A N 1
ATOM 789 C CA . ASN A 1 105 ? -17.317 -19.778 -3.809 1.00 87.75 105 ASN A CA 1
ATOM 790 C C . ASN A 1 105 ? -18.357 -20.925 -3.706 1.00 87.75 105 ASN A C 1
ATOM 792 O O . ASN A 1 105 ? -19.550 -20.682 -3.910 1.00 87.75 105 ASN A O 1
ATOM 796 N N . PRO A 1 106 ? -17.995 -22.154 -3.294 1.00 89.56 106 PRO A N 1
ATOM 797 C CA . PRO A 1 106 ? -16.742 -22.534 -2.652 1.00 89.56 106 PRO A CA 1
ATOM 798 C C . PRO A 1 106 ? -15.766 -23.209 -3.625 1.00 89.56 106 PRO A C 1
ATOM 800 O O . PRO A 1 106 ? -16.163 -23.922 -4.552 1.00 89.56 106 PRO A O 1
ATOM 803 N N . LEU A 1 107 ? -14.471 -23.043 -3.352 1.00 91.62 107 LEU A N 1
ATOM 804 C CA . LEU A 1 107 ? -13.397 -23.686 -4.106 1.00 91.62 107 LEU A CA 1
ATOM 805 C C . LEU A 1 107 ? -12.838 -24.876 -3.326 1.00 91.62 107 LEU A C 1
ATOM 807 O O . LEU A 1 107 ? -12.334 -24.714 -2.220 1.00 91.62 107 LEU A O 1
ATOM 811 N N . THR A 1 108 ? -12.839 -26.064 -3.926 1.00 92.06 108 THR A N 1
ATOM 812 C CA . THR A 1 108 ? -12.222 -27.257 -3.326 1.00 92.06 108 THR A CA 1
ATOM 813 C C . THR A 1 108 ? -10.851 -27.550 -3.933 1.00 92.06 108 THR A C 1
ATOM 815 O O . THR A 1 108 ? -10.703 -27.555 -5.153 1.00 92.06 108 THR A O 1
ATOM 818 N N . ILE A 1 109 ? -9.846 -27.862 -3.110 1.00 92.44 109 ILE A N 1
ATOM 819 C CA . ILE A 1 109 ? -8.510 -28.281 -3.555 1.00 92.44 109 ILE A CA 1
ATOM 820 C C . ILE A 1 109 ? -8.302 -29.773 -3.297 1.00 92.44 109 ILE A C 1
ATOM 822 O O . ILE A 1 109 ? -8.465 -30.268 -2.184 1.00 92.44 109 ILE A O 1
ATOM 826 N N . ASN A 1 110 ? -7.858 -30.485 -4.330 1.00 91.38 110 ASN A N 1
ATOM 827 C CA . ASN A 1 110 ? -7.601 -31.918 -4.310 1.00 91.38 110 ASN A CA 1
ATOM 828 C C . ASN A 1 110 ? -6.174 -32.239 -4.756 1.00 91.38 110 ASN A C 1
ATOM 830 O O . ASN A 1 110 ? -5.707 -31.717 -5.762 1.00 91.38 110 ASN A O 1
ATOM 834 N N . GLY A 1 111 ? -5.488 -33.146 -4.064 1.00 91.19 111 GLY A N 1
ATOM 835 C CA . GLY A 1 111 ? -4.124 -33.552 -4.410 1.00 91.19 111 GLY A CA 1
ATOM 836 C C . GLY A 1 111 ? -3.333 -34.098 -3.219 1.00 91.19 111 GLY A C 1
ATOM 837 O O . GLY A 1 111 ? -3.893 -34.291 -2.141 1.00 91.19 111 GLY A O 1
ATOM 838 N N . PRO A 1 112 ? -2.026 -34.356 -3.389 1.00 91.19 112 PRO A N 1
ATOM 839 C CA . PRO A 1 112 ? -1.160 -34.768 -2.286 1.00 91.19 112 PRO A CA 1
ATOM 840 C C . PRO A 1 112 ? -1.038 -33.668 -1.223 1.00 91.19 112 PRO A C 1
ATOM 842 O O . PRO A 1 112 ? -0.793 -32.511 -1.572 1.00 91.19 112 PRO A O 1
ATOM 845 N N . THR A 1 113 ? -1.115 -34.030 0.063 1.00 90.31 113 THR A N 1
ATOM 846 C CA . THR A 1 113 ? -1.062 -33.083 1.196 1.00 90.31 113 THR A CA 1
ATOM 847 C C . THR A 1 113 ? 0.092 -32.078 1.111 1.00 90.31 113 THR A C 1
ATOM 849 O O . THR A 1 113 ? -0.186 -30.888 1.225 1.00 90.31 113 THR A O 1
ATOM 852 N N . PRO A 1 114 ? 1.351 -32.468 0.811 1.00 90.12 114 PRO A N 1
ATOM 853 C CA . PRO A 1 114 ? 2.445 -31.497 0.716 1.00 90.12 114 PRO A CA 1
ATOM 854 C C . PRO A 1 114 ? 2.228 -30.442 -0.378 1.00 90.12 114 PRO A C 1
ATOM 856 O O . PRO A 1 114 ? 2.606 -29.284 -0.210 1.00 90.12 114 PRO A O 1
ATOM 859 N N . ARG A 1 115 ? 1.586 -30.816 -1.496 1.00 90.94 115 ARG A N 1
ATOM 860 C CA . ARG A 1 115 ? 1.267 -29.873 -2.578 1.00 90.94 115 ARG A CA 1
ATOM 861 C C . ARG A 1 115 ? 0.128 -28.943 -2.187 1.00 90.94 115 ARG A C 1
ATOM 863 O O . ARG A 1 115 ? 0.230 -27.749 -2.440 1.00 90.94 115 ARG A O 1
ATOM 870 N N . ILE A 1 116 ? -0.918 -29.478 -1.554 1.00 92.62 116 ILE A N 1
ATOM 871 C CA . ILE A 1 116 ? -2.031 -28.672 -1.036 1.00 92.62 116 ILE A CA 1
ATOM 872 C C . ILE A 1 116 ? -1.497 -27.640 -0.045 1.00 92.62 116 ILE A C 1
ATOM 874 O O . ILE A 1 116 ? -1.744 -26.451 -0.215 1.00 92.62 116 ILE A O 1
ATOM 878 N N . THR A 1 117 ? -0.700 -28.073 0.934 1.00 92.38 117 THR A N 1
ATOM 879 C CA . THR A 1 117 ? -0.055 -27.182 1.902 1.00 92.38 117 THR A CA 1
ATOM 880 C C . THR A 1 117 ? 0.752 -26.089 1.205 1.00 92.38 117 THR A C 1
ATOM 882 O O . THR A 1 117 ? 0.621 -24.920 1.557 1.00 92.38 117 THR A O 1
ATOM 885 N N . ALA A 1 118 ? 1.552 -26.436 0.194 1.00 91.44 118 ALA A N 1
ATOM 886 C CA . ALA A 1 118 ? 2.374 -25.455 -0.504 1.00 91.44 118 ALA A CA 1
ATOM 887 C C . ALA A 1 118 ? 1.546 -24.405 -1.269 1.00 91.44 118 ALA A C 1
ATOM 889 O O . ALA A 1 118 ? 1.890 -23.223 -1.256 1.00 91.44 118 ALA A O 1
ATOM 890 N N . VAL A 1 119 ? 0.443 -24.813 -1.898 1.00 93.06 119 VAL A N 1
ATOM 891 C CA . VAL A 1 119 ? -0.497 -23.902 -2.574 1.00 93.06 119 VAL A CA 1
ATOM 892 C C . VAL A 1 119 ? -1.199 -22.999 -1.568 1.00 93.06 119 VAL A C 1
ATOM 894 O O . VAL A 1 119 ? -1.170 -21.780 -1.715 1.00 93.06 119 VAL A O 1
ATOM 897 N N . LEU A 1 120 ? -1.764 -23.578 -0.505 1.00 93.62 120 LEU A N 1
ATOM 898 C CA . LEU A 1 120 ? -2.472 -22.823 0.527 1.00 93.62 120 LEU A CA 1
ATOM 899 C C . LEU A 1 120 ? -1.573 -21.778 1.184 1.00 93.62 120 LEU A C 1
ATOM 901 O O . LEU A 1 120 ? -2.012 -20.662 1.423 1.00 93.62 120 LEU A O 1
ATOM 905 N N . ARG A 1 121 ? -0.302 -22.101 1.428 1.00 92.69 121 ARG A N 1
ATOM 906 C CA . ARG A 1 121 ? 0.689 -21.143 1.930 1.00 92.69 121 ARG A CA 1
ATOM 907 C C . ARG A 1 121 ? 0.890 -19.964 0.988 1.00 92.69 121 ARG A C 1
ATOM 909 O O . ARG A 1 121 ? 0.911 -18.825 1.441 1.00 92.69 121 ARG A O 1
ATOM 916 N N . ALA A 1 122 ? 1.013 -20.223 -0.312 1.00 91.44 122 ALA A N 1
ATOM 917 C CA . ALA A 1 122 ? 1.146 -19.157 -1.297 1.00 91.44 122 ALA A CA 1
ATOM 918 C C . ALA A 1 122 ? -0.100 -18.266 -1.343 1.00 91.44 122 ALA A C 1
ATOM 920 O O . ALA A 1 122 ? 0.015 -17.046 -1.390 1.00 91.44 122 ALA A O 1
ATOM 921 N N . TRP A 1 123 ? -1.282 -18.874 -1.261 1.00 92.75 123 TRP A N 1
ATOM 922 C CA . TRP A 1 123 ? -2.560 -18.167 -1.247 1.00 92.75 123 TRP A CA 1
ATOM 923 C C . TRP A 1 123 ? -2.760 -17.337 0.012 1.00 92.75 123 TRP A C 1
ATOM 925 O O . TRP A 1 123 ? -3.115 -16.169 -0.087 1.00 92.75 123 TRP A O 1
ATOM 935 N N . VAL A 1 124 ? -2.473 -17.904 1.186 1.00 92.06 124 VAL A N 1
ATOM 936 C CA . VAL A 1 124 ? -2.496 -17.180 2.461 1.00 92.06 124 VAL A CA 1
ATOM 937 C C . VAL A 1 124 ? -1.559 -15.980 2.390 1.00 92.06 124 VAL A C 1
ATOM 939 O O . VAL A 1 124 ? -1.978 -14.880 2.721 1.00 92.06 124 VAL A O 1
ATOM 942 N N . MET A 1 125 ? -0.327 -16.147 1.901 1.00 89.94 125 MET A N 1
ATOM 943 C CA . MET A 1 125 ? 0.597 -15.015 1.771 1.00 89.94 125 MET A CA 1
ATOM 944 C C . MET A 1 125 ? 0.098 -13.969 0.788 1.00 89.94 125 MET A C 1
ATOM 946 O O . MET A 1 125 ? 0.163 -12.789 1.104 1.00 89.94 125 MET A O 1
ATOM 950 N N . HIS A 1 126 ? -0.424 -14.380 -0.367 1.00 88.94 126 HIS A N 1
ATOM 951 C CA . HIS A 1 126 ? -0.985 -13.443 -1.332 1.00 88.94 126 HIS A CA 1
ATOM 952 C C . HIS A 1 126 ? -2.121 -12.621 -0.711 1.00 88.94 126 HIS A C 1
ATOM 954 O O . HIS A 1 126 ? -2.054 -11.397 -0.715 1.00 88.94 126 HIS A O 1
ATOM 960 N N . LEU A 1 127 ? -3.094 -13.288 -0.085 1.00 89.06 127 LEU A N 1
ATOM 961 C CA . LEU A 1 127 ? -4.234 -12.639 0.563 1.00 89.06 127 LEU A CA 1
ATOM 962 C C . LEU A 1 127 ? -3.805 -11.741 1.727 1.00 89.06 127 LEU A C 1
ATOM 964 O O . LEU A 1 127 ? -4.344 -10.656 1.889 1.00 89.06 127 LEU A O 1
ATOM 968 N N . LEU A 1 128 ? -2.827 -12.157 2.534 1.00 87.62 128 LEU A N 1
ATOM 969 C CA . LEU A 1 128 ? -2.310 -11.327 3.623 1.00 87.62 128 LEU A CA 1
ATOM 970 C C . LEU A 1 128 ? -1.521 -10.119 3.107 1.00 87.62 128 LEU A C 1
ATOM 972 O O . LEU A 1 128 ? -1.521 -9.079 3.759 1.00 87.62 128 LEU A O 1
ATOM 976 N N . LEU A 1 129 ? -0.849 -10.221 1.962 1.00 83.50 129 LEU A N 1
ATOM 977 C CA . LEU A 1 129 ? -0.183 -9.079 1.334 1.00 83.50 129 LEU A CA 1
ATOM 978 C C . LEU A 1 129 ? -1.192 -8.108 0.705 1.00 83.50 129 LEU A C 1
ATOM 980 O O . LEU A 1 129 ? -0.898 -6.918 0.609 1.00 83.50 129 LEU A O 1
ATOM 984 N N . THR A 1 130 ? -2.399 -8.569 0.369 1.00 80.69 130 THR A N 1
ATOM 985 C CA . THR A 1 130 ? -3.510 -7.687 0.003 1.00 80.69 130 THR A CA 1
ATOM 986 C C . THR A 1 130 ? -3.956 -6.854 1.222 1.00 80.69 130 THR A C 1
ATOM 988 O O . THR A 1 130 ? -4.213 -7.408 2.304 1.00 80.69 130 THR A O 1
ATOM 991 N N . PRO A 1 131 ? -4.060 -5.516 1.098 1.00 76.94 131 PRO A N 1
ATOM 992 C CA . PRO A 1 131 ? -4.475 -4.651 2.199 1.00 76.94 131 PRO A CA 1
ATOM 993 C C . PRO A 1 131 ? -5.845 -5.031 2.777 1.00 76.94 131 PRO A C 1
ATOM 995 O O . PRO A 1 131 ? -6.782 -5.343 2.047 1.00 76.94 131 PRO A O 1
ATOM 998 N N . GLY A 1 132 ? -5.963 -4.998 4.108 1.00 79.81 132 GLY A N 1
ATOM 999 C CA . GLY A 1 132 ? -7.239 -5.142 4.820 1.00 79.81 132 GLY A CA 1
ATOM 1000 C C . GLY A 1 132 ? -7.827 -6.554 4.896 1.00 79.81 132 GLY A C 1
ATOM 1001 O O . GLY A 1 132 ? -8.795 -6.745 5.622 1.00 79.81 132 GLY A O 1
ATOM 1002 N N . ARG A 1 133 ? -7.244 -7.552 4.218 1.00 87.31 133 ARG A N 1
ATOM 1003 C CA . ARG A 1 133 ? -7.795 -8.914 4.204 1.00 87.31 133 ARG A CA 1
ATOM 1004 C C . ARG A 1 133 ? -7.477 -9.700 5.469 1.00 87.31 133 ARG A C 1
ATOM 1006 O O . ARG A 1 133 ? -6.324 -9.732 5.906 1.00 87.31 133 ARG A O 1
ATOM 1013 N N . VAL A 1 134 ? -8.495 -10.365 6.005 1.00 90.56 134 VAL A N 1
ATOM 1014 C CA . VAL A 1 134 ? -8.427 -11.307 7.124 1.00 90.56 134 VAL A CA 1
ATOM 1015 C C . VAL A 1 134 ? -8.660 -12.720 6.598 1.00 90.56 134 VAL A C 1
ATOM 1017 O O . VAL A 1 134 ? -9.681 -13.015 5.978 1.00 90.56 134 VAL A O 1
ATOM 1020 N N . VAL A 1 135 ? -7.714 -13.613 6.877 1.00 94.00 135 VAL A N 1
ATOM 1021 C CA . VAL A 1 135 ? -7.777 -15.023 6.487 1.00 94.00 135 VAL A CA 1
ATOM 1022 C C . VAL A 1 135 ? -7.887 -15.873 7.740 1.00 94.00 135 VAL A C 1
ATOM 1024 O O . VAL A 1 135 ? -7.088 -15.746 8.667 1.00 94.00 135 VAL A O 1
ATOM 1027 N N . ALA A 1 136 ? -8.863 -16.768 7.763 1.00 94.50 136 ALA A N 1
ATOM 1028 C CA . ALA A 1 136 ? -9.081 -17.686 8.864 1.00 94.50 136 ALA A CA 1
ATOM 1029 C C . ALA A 1 136 ? -8.936 -19.137 8.386 1.00 94.50 136 ALA A C 1
ATOM 1031 O O . ALA A 1 136 ? -9.350 -19.477 7.281 1.00 94.50 136 ALA A O 1
ATOM 1032 N N . ALA A 1 137 ? -8.329 -20.006 9.192 1.00 95.19 137 ALA A N 1
ATOM 1033 C CA . ALA A 1 137 ? -8.037 -21.381 8.801 1.00 95.19 137 ALA A CA 1
ATOM 1034 C C . ALA A 1 137 ? -8.344 -22.378 9.924 1.00 95.19 137 ALA A C 1
ATOM 1036 O O . ALA A 1 137 ? -7.838 -22.262 11.038 1.00 95.19 137 ALA A O 1
ATOM 1037 N N . ALA A 1 138 ? -9.142 -23.393 9.607 1.00 91.88 138 ALA A N 1
ATOM 1038 C CA . ALA A 1 138 ? -9.410 -24.545 10.458 1.00 91.88 138 ALA A CA 1
ATOM 1039 C C . ALA A 1 138 ? -8.817 -25.808 9.830 1.00 91.88 138 ALA A C 1
ATOM 1041 O O . ALA A 1 138 ? -9.518 -26.771 9.563 1.00 91.88 138 ALA A O 1
ATOM 1042 N N . THR A 1 139 ? -7.525 -25.781 9.513 1.00 88.75 139 THR A N 1
ATOM 1043 C CA . THR A 1 139 ? -6.840 -26.929 8.918 1.00 88.75 139 THR A CA 1
ATOM 1044 C C . THR A 1 139 ? -5.464 -27.103 9.535 1.00 88.75 139 THR A C 1
ATOM 1046 O O . THR A 1 139 ? -4.694 -26.151 9.647 1.00 88.75 139 THR A O 1
ATOM 1049 N N . ALA A 1 140 ? -5.115 -28.345 9.869 1.00 80.06 140 ALA A N 1
ATOM 1050 C CA . ALA A 1 140 ? -3.777 -28.699 10.336 1.00 80.06 140 ALA A CA 1
ATOM 1051 C C . ALA A 1 140 ? -2.694 -28.527 9.250 1.00 80.06 140 ALA A C 1
ATOM 1053 O O . ALA A 1 140 ? -1.503 -28.584 9.550 1.00 80.06 140 ALA A O 1
ATOM 1054 N N . THR A 1 141 ? -3.084 -28.328 7.982 1.00 80.44 141 THR A N 1
ATOM 1055 C CA . THR A 1 141 ? -2.142 -28.107 6.874 1.00 80.44 141 THR A CA 1
ATOM 1056 C C . THR A 1 141 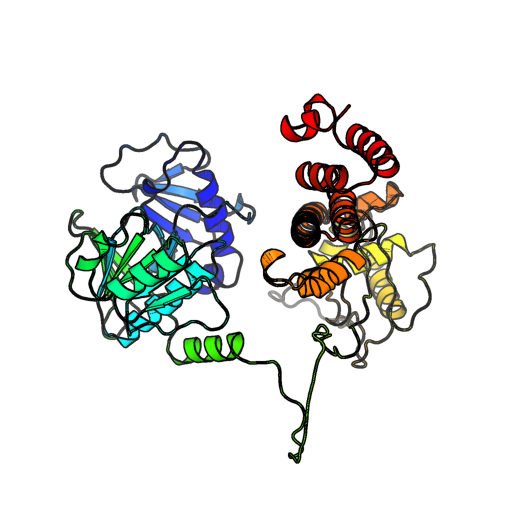? -1.462 -26.744 6.929 1.00 80.44 141 THR A C 1
ATOM 1058 O O . THR A 1 141 ? -0.429 -26.568 6.283 1.00 80.44 141 THR A O 1
ATOM 1061 N N . LEU A 1 142 ? -2.047 -25.779 7.643 1.00 84.31 142 LEU A N 1
ATOM 1062 C CA . LEU A 1 142 ? -1.519 -24.430 7.805 1.00 84.31 142 LEU A CA 1
ATOM 1063 C C . LEU A 1 142 ? -1.138 -24.205 9.266 1.00 84.31 142 LEU A C 1
ATOM 1065 O O . LEU A 1 142 ? -1.892 -24.519 10.181 1.00 84.31 142 LEU A O 1
ATOM 1069 N N . THR A 1 143 ? 0.046 -23.647 9.472 1.00 75.81 143 THR A N 1
ATOM 1070 C CA . THR A 1 143 ? 0.510 -23.187 10.782 1.00 75.81 143 THR A CA 1
ATOM 1071 C C . THR A 1 143 ? 0.270 -21.691 10.906 1.00 75.81 143 THR A C 1
ATOM 1073 O O . THR A 1 143 ? 0.162 -21.007 9.887 1.00 75.81 143 THR A O 1
ATOM 1076 N N . GLU A 1 144 ? 0.255 -21.172 12.135 1.00 75.38 144 GLU A N 1
ATOM 1077 C CA . GLU A 1 144 ? 0.288 -19.726 12.373 1.00 75.38 144 GLU A CA 1
ATOM 1078 C C . GLU A 1 144 ? 1.417 -19.060 11.576 1.00 75.38 144 GLU A C 1
ATOM 1080 O O . GLU A 1 144 ? 2.500 -19.629 11.391 1.00 75.38 144 GLU A O 1
ATOM 1085 N N . VAL A 1 145 ? 1.141 -17.850 11.094 1.00 77.06 145 VAL A N 1
ATOM 1086 C CA . VAL A 1 145 ? 2.122 -16.988 10.440 1.00 77.06 145 VAL A CA 1
ATOM 1087 C C . VAL A 1 145 ? 2.560 -15.959 11.485 1.00 77.06 145 VAL A C 1
ATOM 1089 O O . VAL A 1 145 ? 1.736 -15.144 11.906 1.00 77.06 145 VAL A O 1
ATOM 1092 N N . PRO A 1 146 ? 3.821 -15.989 11.948 1.00 68.19 146 PRO A N 1
ATOM 1093 C CA . PRO A 1 146 ? 4.315 -15.009 12.906 1.00 68.19 146 PRO A CA 1
ATOM 1094 C C . PRO A 1 146 ? 4.162 -13.577 12.380 1.00 68.19 146 PRO A C 1
ATOM 1096 O O . PRO A 1 146 ? 4.379 -13.316 11.198 1.00 68.19 146 PRO A O 1
ATOM 1099 N N . GLY A 1 147 ? 3.804 -12.645 13.265 1.00 63.31 147 GLY A N 1
ATOM 1100 C CA . GLY A 1 147 ? 3.771 -11.215 12.943 1.00 63.31 147 GLY A CA 1
ATOM 1101 C C . GLY A 1 147 ? 2.519 -10.723 12.209 1.00 63.31 147 GLY A C 1
ATOM 1102 O O . GLY A 1 147 ? 2.466 -9.552 11.846 1.00 63.31 147 GLY A O 1
ATOM 1103 N N . THR A 1 148 ? 1.493 -11.562 12.018 1.00 77.44 148 THR A N 1
ATOM 1104 C CA . THR A 1 148 ? 0.203 -11.127 11.458 1.00 77.44 148 THR A CA 1
ATOM 1105 C C . THR A 1 148 ? -0.957 -11.417 12.407 1.00 77.44 148 THR A C 1
ATOM 1107 O O . THR A 1 148 ? -1.203 -12.552 12.800 1.00 77.44 148 THR A O 1
ATOM 1110 N N . SER A 1 149 ? -1.718 -10.378 12.753 1.00 81.75 149 SER A N 1
ATOM 1111 C CA . SER A 1 149 ? -3.007 -10.505 13.449 1.00 81.75 149 SER A CA 1
ATOM 1112 C C . SER A 1 149 ? -4.162 -10.850 12.499 1.00 81.75 149 SER A C 1
ATOM 1114 O O . SER A 1 149 ? -5.255 -11.184 12.955 1.00 81.75 149 SER A O 1
ATOM 1116 N N . ARG A 1 150 ? -3.920 -10.773 11.181 1.00 88.06 150 ARG A N 1
ATOM 1117 C CA . ARG A 1 150 ? -4.909 -10.997 10.117 1.00 88.06 150 ARG A CA 1
ATOM 1118 C C . ARG A 1 150 ? -5.009 -12.456 9.683 1.00 88.06 150 ARG A C 1
ATOM 1120 O O . ARG A 1 150 ? -5.939 -12.794 8.959 1.00 88.06 150 ARG A O 1
ATOM 1127 N N . PHE A 1 151 ? -4.081 -13.312 10.114 1.00 92.88 151 PHE A N 1
ATOM 1128 C CA . PHE A 1 151 ? -4.212 -14.758 9.975 1.00 92.88 151 PHE A CA 1
ATOM 1129 C C . PHE A 1 151 ? -4.671 -15.367 11.296 1.00 92.88 151 PHE A C 1
ATOM 1131 O O . PHE A 1 151 ? -3.992 -15.240 12.313 1.00 92.88 151 PHE A O 1
ATOM 1138 N N . ILE A 1 152 ? -5.825 -16.024 11.286 1.00 91.44 152 ILE A N 1
ATOM 1139 C CA . ILE A 1 152 ? -6.414 -16.634 12.479 1.00 91.44 152 ILE A CA 1
ATOM 1140 C C . ILE A 1 152 ? -6.534 -18.127 12.224 1.00 91.44 152 ILE A C 1
ATOM 1142 O O . ILE A 1 152 ? -7.276 -18.546 11.342 1.00 91.44 152 ILE A O 1
ATOM 1146 N N . SER A 1 153 ? -5.822 -18.944 12.992 1.00 92.19 153 SER A N 1
ATOM 1147 C CA . SER A 1 153 ? -5.922 -20.397 12.876 1.00 92.19 153 SER A CA 1
ATOM 1148 C C . SER A 1 153 ? -6.510 -21.028 14.126 1.00 92.19 153 SER A C 1
ATOM 1150 O O . SER A 1 153 ? -6.171 -20.646 15.244 1.00 92.19 153 SER A O 1
ATOM 1152 N N . ALA A 1 154 ? -7.334 -22.051 13.936 1.00 91.31 154 ALA A N 1
ATOM 1153 C CA . ALA A 1 154 ? -7.848 -22.882 15.014 1.00 91.31 154 ALA A CA 1
ATOM 1154 C C . ALA A 1 154 ? -7.841 -24.357 14.587 1.00 91.31 154 ALA A C 1
ATOM 1156 O O . ALA A 1 154 ? -7.850 -24.656 13.397 1.00 91.31 154 ALA A O 1
ATOM 1157 N N . PRO A 1 155 ? -7.843 -25.314 15.529 1.00 90.38 155 PRO A N 1
ATOM 1158 C CA . PRO A 1 155 ? -7.769 -26.729 15.175 1.00 90.38 155 PRO A CA 1
ATOM 1159 C C . PRO A 1 155 ? -9.089 -27.299 14.640 1.00 90.38 155 PRO A C 1
ATOM 1161 O O . PRO A 1 155 ? -9.079 -28.407 14.122 1.00 90.38 155 PRO A O 1
ATOM 1164 N N . THR A 1 156 ? -10.218 -26.598 14.812 1.00 92.81 156 THR A N 1
ATOM 1165 C CA . THR A 1 156 ? -11.527 -27.024 14.292 1.00 92.81 156 THR A CA 1
ATOM 1166 C C . THR A 1 156 ? -12.356 -25.822 13.828 1.00 92.81 156 THR A C 1
ATOM 1168 O O . THR A 1 156 ? -12.180 -24.723 14.377 1.00 92.81 156 THR A O 1
ATOM 1171 N N . PRO A 1 157 ? -13.300 -26.006 12.883 1.00 93.50 157 PRO A N 1
ATOM 1172 C CA . PRO A 1 157 ? -14.197 -24.940 12.431 1.00 93.50 157 PRO A CA 1
ATOM 1173 C C . PRO A 1 157 ? -15.017 -24.306 13.565 1.00 93.50 157 PRO A C 1
ATOM 1175 O O . PRO A 1 157 ? -15.217 -23.094 13.588 1.00 93.50 157 PRO A O 1
ATOM 1178 N N . GLU A 1 158 ? -15.448 -25.092 14.556 1.00 94.62 158 GLU A N 1
ATOM 1179 C CA . GLU A 1 158 ? -16.176 -24.601 15.736 1.00 94.62 158 GLU A CA 1
ATOM 1180 C C . GLU A 1 158 ? -15.346 -23.601 16.537 1.00 94.62 158 GLU A C 1
ATOM 1182 O O . GLU A 1 158 ? -15.825 -22.522 16.885 1.00 94.62 158 GLU A O 1
ATOM 1187 N N . LYS A 1 159 ? -14.092 -23.962 16.830 1.00 93.75 159 LYS A N 1
ATOM 1188 C CA . LYS A 1 159 ? -13.182 -23.105 17.592 1.00 93.75 159 LYS A CA 1
ATOM 1189 C C . LYS A 1 159 ? -12.800 -21.868 16.794 1.00 93.75 159 LYS A C 1
ATOM 1191 O O . LYS A 1 159 ? -12.694 -20.799 17.382 1.00 93.75 159 LYS A O 1
ATOM 1196 N N . LEU A 1 160 ? -12.642 -22.003 15.478 1.00 94.50 160 LEU A N 1
ATOM 1197 C CA . LEU A 1 160 ? -12.374 -20.870 14.599 1.00 94.50 160 LEU A CA 1
ATOM 1198 C C . LEU A 1 160 ? -13.522 -19.854 14.642 1.00 94.50 160 LEU A C 1
ATOM 1200 O O . LEU A 1 160 ? -13.290 -18.666 14.841 1.00 94.50 160 LEU A O 1
ATOM 1204 N N . SER A 1 161 ? -14.762 -20.331 14.514 1.00 94.44 161 SER A N 1
ATOM 1205 C CA . SER A 1 161 ? -15.966 -19.497 14.588 1.00 94.44 161 SER A CA 1
ATOM 1206 C C . SER A 1 161 ? -16.100 -18.807 15.949 1.00 94.44 161 SER A C 1
ATOM 1208 O O . SER A 1 161 ? -16.339 -17.601 16.001 1.00 94.44 161 SER A O 1
ATOM 1210 N N . ALA A 1 162 ? -15.857 -19.532 17.048 1.00 93.19 162 ALA A N 1
ATOM 1211 C CA . ALA A 1 162 ? -15.857 -18.955 18.391 1.00 93.19 162 ALA A CA 1
ATOM 1212 C C . ALA A 1 162 ? -14.793 -17.854 18.551 1.00 93.19 162 ALA A C 1
ATOM 1214 O O . ALA A 1 162 ? -15.116 -16.765 19.014 1.00 93.19 162 ALA A O 1
ATOM 1215 N N . GLN A 1 163 ? -13.554 -18.096 18.105 1.00 92.94 163 GLN A N 1
ATOM 1216 C CA . GLN A 1 163 ? -12.469 -17.111 18.178 1.00 92.94 163 GLN A CA 1
ATOM 1217 C C . GLN A 1 163 ? -12.750 -15.849 17.356 1.00 92.94 163 GLN A C 1
ATOM 1219 O O . GLN A 1 163 ? -12.442 -14.745 17.803 1.00 92.94 163 GLN A O 1
ATOM 1224 N N . LEU A 1 164 ? -13.326 -15.994 16.160 1.00 92.38 164 LEU A N 1
ATOM 1225 C CA . LEU A 1 164 ? -13.742 -14.850 15.345 1.00 92.38 164 LEU A CA 1
ATOM 1226 C C . LEU A 1 164 ? -14.837 -14.040 16.050 1.00 92.38 164 LEU A C 1
ATOM 1228 O O . LEU A 1 164 ? -14.739 -12.815 16.121 1.00 92.38 164 LEU A O 1
ATOM 1232 N N . GLY A 1 165 ? -15.821 -14.724 16.641 1.00 90.50 165 GLY A N 1
ATOM 1233 C CA . GLY A 1 165 ? -16.884 -14.097 17.427 1.00 90.50 165 GLY A CA 1
ATOM 1234 C C . GLY A 1 165 ? -16.362 -13.343 18.653 1.00 90.50 165 GLY A C 1
ATOM 1235 O O . GLY A 1 165 ? -16.723 -12.187 18.854 1.00 90.50 165 GLY A O 1
ATOM 1236 N N . GLU A 1 166 ? -15.468 -13.953 19.435 1.00 91.19 166 GLU A N 1
ATOM 1237 C CA . GLU A 1 166 ? -14.837 -13.329 20.609 1.00 91.19 166 GLU A CA 1
ATOM 1238 C C . GLU A 1 166 ? -14.039 -12.070 20.251 1.00 91.19 166 GLU A C 1
ATOM 1240 O O . GLU A 1 166 ? -14.023 -11.105 21.014 1.00 91.19 166 GLU A O 1
ATOM 1245 N N . ARG A 1 167 ? -13.391 -12.061 19.082 1.00 87.31 167 ARG A N 1
ATOM 1246 C CA . ARG A 1 167 ? -12.618 -10.915 18.584 1.00 87.31 167 ARG A CA 1
ATOM 1247 C C . ARG A 1 167 ? -13.471 -9.880 17.848 1.00 87.31 167 ARG A C 1
ATOM 1249 O O . ARG A 1 167 ? -12.926 -8.863 17.432 1.00 87.31 167 ARG A O 1
ATOM 1256 N N . ALA A 1 168 ? -14.769 -10.136 17.668 1.00 88.25 168 ALA A N 1
ATOM 1257 C CA . ALA A 1 168 ? -15.660 -9.347 16.819 1.00 88.25 168 ALA A CA 1
ATOM 1258 C C . ALA A 1 168 ? -15.091 -9.120 15.398 1.00 88.25 168 ALA A C 1
ATOM 1260 O O . ALA A 1 168 ? -15.226 -8.039 14.827 1.00 88.25 168 ALA A O 1
ATOM 1261 N N . LEU A 1 169 ? -14.441 -10.145 14.832 1.00 88.06 169 LEU A N 1
ATOM 1262 C CA . LEU A 1 169 ? -13.835 -10.110 13.499 1.00 88.06 169 LEU A CA 1
ATOM 1263 C C . LEU A 1 169 ? -14.636 -10.966 12.514 1.00 88.06 169 LEU A C 1
ATOM 1265 O O . LEU A 1 169 ? -15.075 -12.065 12.846 1.00 88.06 169 LEU A O 1
ATOM 1269 N N . SER A 1 170 ? -14.752 -10.494 11.273 1.00 88.88 170 SER A N 1
ATOM 1270 C CA . SER A 1 170 ? -15.196 -11.307 10.138 1.00 88.88 170 SER A CA 1
ATOM 1271 C C . SER A 1 170 ? -13.990 -11.637 9.268 1.00 88.88 170 SER A C 1
ATOM 1273 O O . SER A 1 170 ? -13.211 -10.746 8.940 1.00 88.88 170 SER A O 1
ATOM 1275 N N . ALA A 1 171 ? -13.834 -12.905 8.892 1.00 92.31 171 ALA A N 1
ATOM 1276 C CA . ALA A 1 171 ? -12.830 -13.299 7.912 1.00 92.31 171 ALA A CA 1
ATOM 1277 C C . ALA A 1 171 ? -13.352 -13.045 6.492 1.00 92.31 171 ALA A C 1
ATOM 1279 O O . ALA A 1 171 ? -14.517 -13.329 6.206 1.00 92.31 171 ALA A O 1
ATOM 1280 N N . ASP A 1 172 ? -12.496 -12.563 5.596 1.00 92.12 172 ASP A N 1
ATOM 1281 C CA . ASP A 1 172 ? -12.803 -12.488 4.165 1.00 92.12 172 ASP A CA 1
ATOM 1282 C C . ASP A 1 172 ? -12.781 -13.886 3.539 1.00 92.12 172 ASP A C 1
ATOM 1284 O O . ASP A 1 172 ? -13.644 -14.245 2.737 1.00 92.12 172 ASP A O 1
ATOM 1288 N N . VAL A 1 173 ? -11.795 -14.694 3.944 1.00 94.44 173 VAL A N 1
ATOM 1289 C CA . VAL A 1 173 ? -11.582 -16.052 3.442 1.00 94.44 173 VAL A CA 1
ATOM 1290 C C . VAL A 1 173 ? -11.456 -17.023 4.608 1.00 94.44 173 VAL A C 1
ATOM 1292 O O . VAL A 1 173 ? -10.680 -16.792 5.537 1.00 94.44 173 VAL A O 1
ATOM 1295 N N . VAL A 1 174 ? -12.188 -18.134 4.533 1.00 95.12 174 VAL A N 1
ATOM 1296 C CA . VAL A 1 174 ? -12.076 -19.268 5.452 1.00 95.12 174 VAL A CA 1
ATOM 1297 C C . VAL A 1 174 ? -11.533 -20.493 4.724 1.00 95.12 174 VAL A C 1
ATOM 1299 O O . VAL A 1 174 ? -12.041 -20.887 3.676 1.00 95.12 174 VAL A O 1
ATOM 1302 N N . ILE A 1 175 ? -10.493 -21.105 5.282 1.00 95.12 175 ILE A N 1
ATOM 1303 C CA . ILE A 1 175 ? -9.882 -22.334 4.768 1.00 95.12 175 ILE A CA 1
ATOM 1304 C C . ILE A 1 175 ? -10.257 -23.475 5.708 1.00 95.12 175 ILE A C 1
ATOM 1306 O O . ILE A 1 175 ? -9.892 -23.449 6.885 1.00 95.12 175 ILE A O 1
ATOM 1310 N N . LEU A 1 176 ? -10.981 -24.467 5.199 1.00 93.00 176 LEU A N 1
ATOM 1311 C CA . LEU A 1 176 ? -11.567 -25.547 5.989 1.00 93.00 176 LEU A CA 1
ATOM 1312 C C . LEU A 1 176 ? -11.063 -26.909 5.505 1.00 93.00 176 LEU A C 1
ATOM 1314 O O . LEU A 1 176 ? -10.925 -27.159 4.306 1.00 93.00 176 LEU A O 1
ATOM 1318 N N . ASP A 1 177 ? -10.805 -27.796 6.457 1.00 89.88 177 ASP A N 1
ATOM 1319 C CA . ASP A 1 177 ? -10.591 -29.220 6.213 1.00 89.88 177 ASP A CA 1
ATOM 1320 C C . ASP A 1 177 ? -11.899 -29.954 5.869 1.00 89.88 177 ASP A C 1
ATOM 1322 O O . ASP A 1 177 ? -11.882 -30.871 5.053 1.00 89.88 177 ASP A O 1
ATOM 1326 N N . ASP A 1 178 ? -13.024 -29.505 6.430 1.00 87.12 178 ASP A N 1
ATOM 1327 C CA . ASP A 1 178 ? -14.379 -29.962 6.116 1.00 87.12 178 ASP A CA 1
ATOM 1328 C C . ASP A 1 178 ? -15.265 -28.795 5.647 1.00 87.12 178 ASP A C 1
ATOM 1330 O O . ASP A 1 178 ? -15.677 -27.927 6.427 1.00 87.12 178 ASP A O 1
ATOM 1334 N N . LEU A 1 179 ? -15.606 -28.790 4.354 1.00 87.44 179 LEU A N 1
ATOM 1335 C CA . LEU A 1 179 ? -16.477 -27.764 3.771 1.00 87.44 179 LEU A CA 1
ATOM 1336 C C . LEU A 1 179 ? -17.920 -27.824 4.275 1.00 87.44 179 LEU A C 1
ATOM 1338 O O . LEU A 1 179 ? -18.633 -26.824 4.166 1.00 87.44 179 LEU A O 1
ATOM 1342 N N . SER A 1 180 ? -18.360 -28.930 4.881 1.00 87.12 180 SER A N 1
ATOM 1343 C CA . SER A 1 180 ? -19.702 -29.017 5.467 1.00 87.12 180 SER A CA 1
ATOM 1344 C C . SER A 1 180 ? -19.915 -27.973 6.574 1.00 87.12 180 SER A C 1
ATOM 1346 O O . SER A 1 180 ? -21.028 -27.472 6.764 1.00 87.12 180 SER A O 1
ATOM 1348 N N . ALA A 1 181 ? -18.835 -27.548 7.243 1.00 90.12 181 ALA A N 1
ATOM 1349 C CA . ALA A 1 181 ? -18.844 -26.521 8.278 1.00 90.12 181 ALA A CA 1
ATOM 1350 C C . ALA A 1 181 ? -18.945 -25.078 7.740 1.00 90.12 181 ALA A C 1
ATOM 1352 O O . ALA A 1 181 ? -19.046 -24.141 8.536 1.00 90.12 181 ALA A O 1
ATOM 1353 N N . ARG A 1 182 ? -18.977 -24.867 6.412 1.00 90.00 182 ARG A N 1
ATOM 1354 C CA . ARG A 1 182 ? -19.082 -23.533 5.783 1.00 90.00 182 ARG A CA 1
ATOM 1355 C C . ARG A 1 182 ? -20.265 -22.714 6.295 1.00 90.00 182 ARG A C 1
ATOM 1357 O O . ARG A 1 182 ? -20.160 -21.498 6.399 1.00 90.00 182 ARG A O 1
ATOM 1364 N N . HIS A 1 183 ? -21.374 -23.361 6.649 1.00 91.62 183 HIS A N 1
ATOM 1365 C CA . HIS A 1 183 ? -22.566 -22.694 7.183 1.00 91.62 183 HIS A CA 1
ATOM 1366 C C . HIS A 1 183 ? -22.289 -21.841 8.440 1.00 91.62 183 HIS A C 1
ATOM 1368 O O . HIS A 1 183 ? -23.073 -20.952 8.758 1.00 91.62 183 HIS A O 1
ATOM 1374 N N . ARG A 1 184 ? -21.171 -22.080 9.143 1.00 92.88 184 ARG A N 1
ATOM 1375 C CA . ARG A 1 184 ? -20.706 -21.271 10.282 1.00 92.88 184 ARG A CA 1
ATOM 1376 C C . ARG A 1 184 ? -20.075 -19.931 9.876 1.00 92.88 184 ARG A C 1
ATOM 1378 O O . ARG A 1 184 ? -19.885 -19.078 10.737 1.00 92.88 184 ARG A O 1
ATOM 1385 N N . PHE A 1 185 ? -19.756 -19.750 8.595 1.00 93.06 185 PHE A N 1
ATOM 1386 C CA . PHE A 1 185 ? -19.074 -18.581 8.031 1.00 93.06 185 PHE A CA 1
ATOM 1387 C C . PHE A 1 185 ? -19.830 -18.047 6.797 1.00 93.06 185 PHE A C 1
ATOM 1389 O O . PHE A 1 185 ? -19.295 -18.044 5.688 1.00 93.06 185 PHE A O 1
ATOM 1396 N N . PRO A 1 186 ? -21.099 -17.624 6.950 1.00 86.75 186 PRO A N 1
ATOM 1397 C CA . PRO A 1 186 ? -21.972 -17.302 5.817 1.00 86.75 186 PRO A CA 1
ATOM 1398 C C . PRO A 1 186 ? -21.489 -16.110 4.977 1.00 86.75 186 PRO A C 1
ATOM 1400 O O . PRO A 1 186 ? -21.813 -16.033 3.797 1.00 86.75 186 PRO A O 1
ATOM 1403 N N . SER A 1 187 ? -20.705 -15.206 5.569 1.00 85.94 187 SER A N 1
ATOM 1404 C CA . SER A 1 187 ? -20.215 -13.981 4.924 1.00 85.94 187 SER A CA 1
ATOM 1405 C C . SER A 1 187 ? -18.811 -14.114 4.321 1.00 85.94 187 SER A C 1
ATOM 1407 O O . SER A 1 187 ? -18.263 -13.117 3.860 1.00 85.94 187 SER A O 1
ATOM 1409 N N . SER A 1 188 ? -18.208 -15.307 4.354 1.00 91.25 188 SER A N 1
ATOM 1410 C CA . SER A 1 188 ? -16.816 -15.529 3.943 1.00 91.25 188 SER A CA 1
ATOM 1411 C C . SER A 1 188 ? -16.725 -16.392 2.683 1.00 91.25 188 SER A C 1
ATOM 1413 O O . SER A 1 188 ? -17.499 -17.338 2.488 1.00 91.25 188 SER A O 1
ATOM 1415 N N . ALA A 1 189 ? -15.729 -16.117 1.839 1.00 91.88 189 ALA A N 1
ATOM 1416 C CA . ALA A 1 189 ? -15.350 -17.036 0.772 1.00 91.88 189 ALA A CA 1
ATOM 1417 C C . ALA A 1 189 ? -14.716 -18.297 1.376 1.00 91.88 189 ALA A C 1
ATOM 1419 O O . ALA A 1 189 ? -13.851 -18.200 2.245 1.00 91.88 189 ALA A O 1
ATOM 1420 N N . ALA A 1 190 ? -15.148 -19.481 0.941 1.00 91.88 190 ALA A N 1
ATOM 1421 C CA . ALA A 1 190 ? -14.704 -20.745 1.513 1.00 91.88 190 ALA A CA 1
ATOM 1422 C C . ALA A 1 190 ? -13.792 -21.516 0.553 1.00 91.88 190 ALA A C 1
ATOM 1424 O O . ALA A 1 190 ? -14.140 -21.761 -0.605 1.00 91.88 190 ALA A O 1
ATOM 1425 N N . VAL A 1 191 ? -12.640 -21.941 1.074 1.00 93.25 191 VAL A N 1
ATOM 1426 C CA . VAL A 1 191 ? -11.708 -22.853 0.408 1.00 93.25 191 VAL A CA 1
ATOM 1427 C C . VAL A 1 191 ? -11.650 -24.162 1.186 1.00 93.25 191 VAL A C 1
ATOM 1429 O O . VAL A 1 191 ? -11.327 -24.176 2.371 1.00 93.25 191 VAL A O 1
ATOM 1432 N N . GLY A 1 192 ? -11.957 -25.264 0.513 1.00 90.31 192 GLY A N 1
ATOM 1433 C CA . GLY A 1 192 ? -11.967 -26.604 1.084 1.00 90.31 192 GLY A CA 1
ATOM 1434 C C . GLY A 1 192 ? -10.782 -27.454 0.686 1.00 90.31 192 GLY A C 1
ATOM 1435 O O . GLY A 1 192 ? -10.200 -27.269 -0.384 1.00 90.31 192 GLY A O 1
ATOM 1436 N N . ILE A 1 193 ? -10.481 -28.451 1.509 1.00 89.75 193 ILE A N 1
ATOM 1437 C CA . ILE A 1 193 ? -9.447 -29.447 1.240 1.00 89.75 193 ILE A CA 1
ATOM 1438 C C . ILE A 1 193 ? -10.092 -30.829 1.109 1.00 89.75 193 ILE A C 1
ATOM 1440 O O . ILE A 1 193 ? -10.856 -31.252 1.966 1.00 89.75 193 ILE A O 1
ATOM 1444 N N . GLY A 1 194 ? -9.736 -31.574 0.063 1.00 82.12 194 GLY A N 1
ATOM 1445 C CA . GLY A 1 194 ? -10.123 -32.977 -0.090 1.00 82.12 194 GLY A CA 1
ATOM 1446 C C . GLY A 1 194 ? -11.317 -33.214 -1.011 1.00 82.12 194 GLY A C 1
ATOM 1447 O O . GLY A 1 194 ? -11.702 -32.371 -1.819 1.00 82.12 194 GLY A O 1
ATOM 1448 N N . GLN A 1 195 ? -11.865 -34.430 -0.955 1.00 66.88 195 GLN A N 1
ATOM 1449 C CA . GLN A 1 195 ? -12.849 -34.918 -1.924 1.00 66.88 195 GLN A CA 1
ATOM 1450 C C . GLN A 1 195 ? -14.271 -34.454 -1.583 1.00 66.88 195 GLN A C 1
ATOM 1452 O O . GLN A 1 195 ? -15.158 -35.266 -1.344 1.00 66.88 195 GLN A O 1
ATOM 1457 N N . HIS A 1 196 ? -14.488 -33.143 -1.579 1.00 63.38 196 HIS A N 1
ATOM 1458 C CA . HIS A 1 196 ? -15.824 -32.562 -1.620 1.00 63.38 196 HIS A CA 1
ATOM 1459 C C . HIS A 1 196 ? -16.143 -32.169 -3.066 1.00 63.38 196 HIS A C 1
ATOM 1461 O O . HIS A 1 196 ? -15.352 -31.504 -3.732 1.00 63.38 196 HIS A O 1
ATOM 1467 N N . LEU A 1 197 ? -17.272 -32.648 -3.590 1.00 59.12 197 LEU A N 1
ATOM 1468 C CA . LEU A 1 197 ? -17.754 -32.278 -4.922 1.00 59.12 197 LEU A CA 1
ATOM 1469 C C . LEU A 1 197 ? -18.700 -31.087 -4.788 1.00 59.12 197 LEU A C 1
ATOM 1471 O O . LEU A 1 197 ? -19.914 -31.230 -4.894 1.00 59.12 197 LEU A O 1
ATOM 1475 N N . ASP A 1 198 ? -18.109 -29.928 -4.516 1.00 61.66 198 ASP A N 1
ATOM 1476 C CA . ASP A 1 198 ? -18.760 -28.637 -4.713 1.00 61.66 198 ASP A CA 1
ATOM 1477 C C . ASP A 1 198 ? -18.579 -28.152 -6.166 1.00 61.66 198 ASP A C 1
ATOM 1479 O O . ASP A 1 198 ? -17.970 -28.825 -7.002 1.00 61.66 198 ASP A O 1
ATOM 1483 N N . VAL A 1 199 ? -19.128 -26.977 -6.485 1.00 78.06 199 VAL A N 1
ATOM 1484 C CA . VAL A 1 199 ? -19.199 -26.430 -7.848 1.00 78.06 199 VAL A CA 1
ATOM 1485 C C . VAL A 1 199 ? -17.823 -26.311 -8.517 1.00 78.06 199 VAL A C 1
ATOM 1487 O O . VAL A 1 199 ? -17.705 -26.704 -9.676 1.00 78.06 199 VAL A O 1
ATOM 1490 N N . TRP A 1 200 ? -16.780 -25.844 -7.814 1.00 88.12 200 TRP A N 1
ATOM 1491 C CA . TRP A 1 200 ? -15.428 -25.656 -8.363 1.00 88.12 200 TRP A CA 1
ATOM 1492 C C . TRP A 1 200 ? -14.374 -26.504 -7.645 1.00 88.12 200 TRP A C 1
ATOM 1494 O O . TRP A 1 200 ? -14.255 -26.487 -6.421 1.00 88.12 200 TRP A O 1
ATOM 1504 N N . THR A 1 201 ? -13.556 -27.224 -8.417 1.00 91.06 201 THR A N 1
ATOM 1505 C CA . THR A 1 201 ? -12.479 -28.079 -7.897 1.00 91.06 201 THR A CA 1
ATOM 1506 C C . THR A 1 201 ? -11.154 -27.823 -8.614 1.00 91.06 201 THR A C 1
ATOM 1508 O O . THR A 1 201 ? -11.061 -28.014 -9.826 1.00 91.06 201 THR A O 1
ATOM 1511 N N . LEU A 1 202 ? -10.109 -27.477 -7.859 1.00 93.12 202 LEU A N 1
ATOM 1512 C CA . LEU A 1 202 ? -8.714 -27.443 -8.298 1.00 93.12 202 LEU A CA 1
ATOM 1513 C C . LEU A 1 202 ? -8.021 -28.768 -7.950 1.00 93.12 202 LEU A C 1
ATOM 1515 O O . LEU A 1 202 ? -7.778 -29.077 -6.785 1.00 93.12 202 LEU A O 1
ATOM 1519 N N . ARG A 1 203 ? -7.662 -29.554 -8.962 1.00 92.81 203 ARG A N 1
ATOM 1520 C CA . ARG A 1 203 ? -6.962 -30.834 -8.816 1.00 92.81 203 ARG A CA 1
ATOM 1521 C C . ARG A 1 203 ? -5.480 -30.681 -9.148 1.00 92.81 203 ARG A C 1
ATOM 1523 O O . ARG A 1 203 ? -5.114 -30.462 -10.298 1.00 92.81 203 ARG A O 1
ATOM 1530 N N . LEU A 1 204 ? -4.621 -30.844 -8.151 1.00 93.19 204 LEU A N 1
ATOM 1531 C CA . LEU A 1 204 ? -3.169 -30.806 -8.285 1.00 93.19 204 LEU A CA 1
ATOM 1532 C C . LEU A 1 204 ? -2.652 -32.144 -8.829 1.00 93.19 204 LEU A C 1
ATOM 1534 O O . LEU A 1 204 ? -3.044 -33.213 -8.355 1.00 93.19 204 LEU A O 1
ATOM 1538 N N . SER A 1 205 ? -1.730 -32.095 -9.793 1.00 91.06 205 SER A N 1
ATOM 1539 C CA . SER A 1 205 ? -1.030 -33.291 -10.278 1.00 91.06 205 SER A CA 1
ATOM 1540 C C . SER A 1 205 ? -0.270 -33.998 -9.137 1.00 91.06 205 SER A C 1
ATOM 1542 O O . SER A 1 205 ? 0.283 -33.340 -8.254 1.00 91.06 205 SER A O 1
ATOM 1544 N N . PRO A 1 206 ? -0.198 -35.336 -9.102 1.00 84.88 206 PRO A N 1
ATOM 1545 C CA . PRO A 1 206 ? 0.559 -36.030 -8.065 1.00 84.88 206 PRO A CA 1
ATOM 1546 C C . PRO A 1 206 ? 2.079 -35.842 -8.197 1.00 84.88 206 PRO A C 1
ATOM 1548 O O . PRO A 1 206 ? 2.778 -35.873 -7.188 1.00 84.88 206 PRO A O 1
ATOM 1551 N N . THR A 1 207 ? 2.592 -35.645 -9.416 1.00 78.94 207 THR A N 1
ATOM 1552 C CA . THR A 1 207 ? 4.035 -35.734 -9.719 1.00 78.94 207 THR A CA 1
ATOM 1553 C C . THR A 1 207 ? 4.608 -34.537 -10.476 1.00 78.94 207 THR A C 1
ATOM 1555 O O . THR A 1 207 ? 5.826 -34.396 -10.536 1.00 78.94 207 THR A O 1
ATOM 1558 N N . GLY A 1 208 ? 3.767 -33.679 -11.059 1.00 78.88 208 GLY A N 1
ATOM 1559 C CA . GLY A 1 208 ? 4.200 -32.555 -11.895 1.00 78.88 208 GLY A CA 1
ATOM 1560 C C . GLY A 1 208 ? 3.723 -31.199 -11.377 1.00 78.88 208 GLY A C 1
ATOM 1561 O O . GLY A 1 208 ? 2.847 -31.153 -10.519 1.00 78.88 208 GLY A O 1
ATOM 1562 N N . PRO A 1 209 ? 4.250 -30.082 -11.905 1.00 83.75 209 PRO A N 1
ATOM 1563 C CA . PRO A 1 209 ? 3.856 -28.731 -11.500 1.00 83.75 209 PRO A CA 1
ATOM 1564 C C . PRO A 1 209 ? 2.420 -28.378 -11.905 1.00 83.75 209 PRO A C 1
ATOM 1566 O O . PRO A 1 209 ? 1.860 -27.438 -11.351 1.00 83.75 209 PRO A O 1
ATOM 1569 N N . SER A 1 210 ? 1.811 -29.156 -12.795 1.00 89.88 210 SER A N 1
ATOM 1570 C CA . SER A 1 210 ? 0.484 -28.902 -13.335 1.00 89.88 210 SER A CA 1
ATOM 1571 C C . SER A 1 210 ? -0.650 -29.105 -12.330 1.00 89.88 210 SER A C 1
ATOM 1573 O O . SER A 1 210 ? -0.528 -29.807 -11.311 1.00 89.88 210 SER A O 1
ATOM 1575 N N . ALA A 1 211 ? -1.778 -28.489 -12.656 1.00 93.38 211 ALA A N 1
ATOM 1576 C CA . ALA A 1 211 ? -3.058 -28.683 -11.998 1.00 93.38 211 ALA A CA 1
ATOM 1577 C C . ALA A 1 211 ? -4.195 -28.496 -13.004 1.00 93.38 211 ALA A C 1
ATOM 1579 O O . ALA A 1 211 ? -3.986 -28.035 -14.120 1.00 93.38 211 ALA A O 1
ATOM 1580 N N . ARG A 1 212 ? -5.405 -28.853 -12.596 1.00 91.75 212 ARG A N 1
ATOM 1581 C CA . ARG A 1 212 ? -6.604 -28.723 -13.410 1.00 91.75 212 ARG A CA 1
ATOM 1582 C C . ARG A 1 212 ? -7.706 -28.081 -12.586 1.00 91.75 212 ARG A C 1
ATOM 1584 O O . ARG A 1 212 ? -8.047 -28.612 -11.532 1.00 91.75 212 ARG A O 1
ATOM 1591 N N . LEU A 1 213 ? -8.271 -26.978 -13.061 1.00 90.25 213 LEU A N 1
ATOM 1592 C CA . LEU A 1 213 ? -9.477 -26.385 -12.489 1.00 90.25 213 LEU A CA 1
ATOM 1593 C C . LEU A 1 213 ? -10.697 -26.898 -13.262 1.00 90.25 213 LEU A C 1
ATOM 1595 O O . LEU A 1 213 ? -10.751 -26.810 -14.487 1.00 90.25 213 LEU A O 1
ATOM 1599 N N . THR A 1 214 ? -11.662 -27.455 -12.542 1.00 87.88 214 THR A N 1
ATOM 1600 C CA . THR A 1 214 ? -12.885 -28.053 -13.094 1.00 87.88 214 THR A CA 1
ATOM 1601 C C . THR A 1 214 ? -14.119 -27.472 -12.426 1.00 87.88 214 THR A C 1
ATOM 1603 O O . THR A 1 214 ? -14.096 -27.261 -11.213 1.00 87.88 214 THR A O 1
ATOM 1606 N N . SER A 1 215 ? -15.190 -27.276 -13.199 1.00 84.62 215 SER A N 1
ATOM 1607 C CA . SER A 1 215 ? -16.525 -26.972 -12.671 1.00 84.62 215 SER A CA 1
ATOM 1608 C C . SER A 1 215 ? -17.479 -28.133 -12.914 1.00 84.62 215 SER A C 1
ATOM 1610 O O . SER A 1 215 ? -17.581 -28.625 -14.038 1.00 84.62 215 SER A O 1
ATOM 1612 N N . ALA A 1 216 ? -18.188 -28.551 -11.865 1.00 68.50 216 ALA A N 1
ATOM 1613 C CA . ALA A 1 216 ? -19.164 -29.636 -11.925 1.00 68.50 216 ALA A CA 1
ATOM 1614 C C . ALA A 1 216 ? -20.406 -29.280 -12.769 1.00 68.50 216 ALA A C 1
ATOM 1616 O O . ALA A 1 216 ? -21.083 -30.180 -13.258 1.00 68.50 216 ALA A O 1
ATOM 1617 N N . GLY A 1 217 ? -20.699 -27.985 -12.949 1.00 64.19 217 GLY A N 1
ATOM 1618 C CA . GLY A 1 217 ? -21.882 -27.504 -13.673 1.00 64.19 217 GLY A CA 1
ATOM 1619 C C . GLY A 1 217 ? -21.630 -27.055 -15.114 1.00 64.19 217 GLY A C 1
ATOM 1620 O O . GLY A 1 217 ? -22.578 -26.958 -15.887 1.00 64.19 217 GLY A O 1
ATOM 1621 N N . GLU A 1 218 ? -20.379 -26.778 -15.495 1.00 63.41 218 GLU A N 1
ATOM 1622 C CA . GLU A 1 218 ? -20.075 -26.110 -16.771 1.00 63.41 218 GLU A CA 1
ATOM 1623 C C . GLU A 1 218 ? -19.373 -26.997 -17.816 1.00 63.41 218 GLU A C 1
ATOM 1625 O O . GLU A 1 218 ? -19.062 -26.492 -18.892 1.00 63.41 218 GLU A O 1
ATOM 1630 N N . ASP A 1 219 ? -19.107 -28.280 -17.522 1.00 63.62 219 ASP A N 1
ATOM 1631 C CA . ASP A 1 219 ? -18.272 -29.192 -18.343 1.00 63.62 219 ASP A CA 1
ATOM 1632 C C . ASP A 1 219 ? -16.961 -28.523 -18.805 1.00 63.62 219 ASP A C 1
ATOM 1634 O O . ASP A 1 219 ? -16.509 -28.624 -19.946 1.00 63.62 219 ASP A O 1
ATOM 1638 N N . ARG A 1 220 ? -16.376 -27.728 -17.902 1.00 69.88 220 ARG A N 1
ATOM 1639 C CA . ARG A 1 220 ? -15.202 -26.903 -18.183 1.00 69.88 220 ARG A CA 1
ATOM 1640 C C . ARG A 1 220 ? -13.995 -27.424 -17.446 1.00 69.88 220 ARG A C 1
ATOM 1642 O O . ARG A 1 220 ? -14.030 -27.678 -16.242 1.00 69.88 220 ARG A O 1
ATOM 1649 N N . VAL A 1 221 ? -12.912 -27.507 -18.205 1.00 81.56 221 VAL A N 1
ATOM 1650 C CA . VAL A 1 221 ? -11.598 -27.935 -17.758 1.00 81.56 221 VAL A CA 1
ATOM 1651 C C . VAL A 1 221 ? -10.598 -26.865 -18.166 1.00 81.56 221 VAL A C 1
ATOM 1653 O O . VAL A 1 221 ? -10.437 -26.589 -19.352 1.00 81.56 221 VAL A O 1
ATOM 1656 N N . LEU A 1 222 ? -9.932 -26.266 -17.185 1.00 86.62 222 LEU A N 1
ATOM 1657 C CA . LEU A 1 222 ? -8.807 -25.364 -17.401 1.00 86.62 222 LEU A CA 1
ATOM 1658 C C . LEU A 1 222 ? -7.538 -26.046 -16.909 1.00 86.62 222 LEU A C 1
ATOM 1660 O O . LEU A 1 222 ? -7.430 -26.406 -15.735 1.00 86.62 222 LEU A O 1
ATOM 1664 N N . GLU A 1 223 ? -6.597 -26.243 -17.824 1.00 90.12 223 GLU A N 1
ATOM 1665 C CA . GLU A 1 223 ? -5.302 -26.846 -17.527 1.00 90.12 223 GLU A CA 1
ATOM 1666 C C . GLU A 1 223 ? -4.305 -25.762 -17.123 1.00 90.12 223 GLU A C 1
ATOM 1668 O O . GLU A 1 223 ? -4.128 -24.763 -17.818 1.00 90.12 223 GLU A O 1
ATOM 1673 N N . LEU A 1 224 ? -3.641 -25.984 -15.996 1.00 91.69 224 LEU A N 1
ATOM 1674 C CA . LEU A 1 224 ? -2.542 -25.170 -15.502 1.00 91.69 224 LEU A CA 1
ATOM 1675 C C . LEU A 1 224 ? -1.234 -25.901 -15.803 1.00 91.69 224 LEU A C 1
ATOM 1677 O O . LEU A 1 224 ? -1.028 -27.033 -15.361 1.00 91.69 224 LEU A O 1
ATOM 1681 N N . GLU A 1 225 ? -0.331 -25.236 -16.514 1.00 91.81 225 GLU A N 1
ATOM 1682 C CA . GLU A 1 225 ? 1.023 -25.722 -16.802 1.00 91.81 225 GLU A CA 1
ATOM 1683 C C . GLU A 1 225 ? 1.877 -25.742 -15.530 1.00 91.81 225 GLU A C 1
ATOM 1685 O O . GLU A 1 225 ? 2.686 -26.646 -15.307 1.00 91.81 225 GLU A O 1
ATOM 1690 N N . SER A 1 226 ? 1.658 -24.755 -14.662 1.00 90.69 226 SER A N 1
ATOM 1691 C CA . SER A 1 226 ? 2.298 -24.646 -13.357 1.00 90.69 226 SER A CA 1
ATOM 1692 C C . SER A 1 226 ? 1.350 -24.034 -12.333 1.00 90.69 226 SER A C 1
ATOM 1694 O O . SER A 1 226 ? 0.404 -23.335 -12.693 1.00 90.69 226 SER A O 1
ATOM 1696 N N . ILE A 1 227 ? 1.620 -24.288 -11.054 1.00 91.00 227 ILE A N 1
ATOM 1697 C CA . ILE A 1 227 ? 0.895 -23.696 -9.929 1.00 91.00 227 ILE A CA 1
ATOM 1698 C C . ILE A 1 227 ? 1.798 -22.794 -9.105 1.00 91.00 227 ILE A C 1
ATOM 1700 O O . ILE A 1 227 ? 3.002 -23.032 -8.986 1.00 91.00 227 ILE A O 1
ATOM 1704 N N . ILE A 1 228 ? 1.183 -21.806 -8.471 1.00 89.12 228 ILE A N 1
ATOM 1705 C CA . ILE A 1 228 ? 1.855 -20.955 -7.497 1.00 89.12 228 ILE A CA 1
ATOM 1706 C C . ILE A 1 228 ? 1.855 -21.677 -6.148 1.00 89.12 228 ILE A C 1
ATOM 1708 O O . ILE A 1 228 ? 0.805 -22.058 -5.631 1.00 89.12 228 ILE A O 1
ATOM 1712 N N . ALA A 1 229 ? 3.044 -21.913 -5.594 1.00 90.81 229 ALA A N 1
ATOM 1713 C CA . ALA A 1 229 ? 3.216 -22.690 -4.373 1.00 90.81 229 ALA A CA 1
ATOM 1714 C C . ALA A 1 229 ? 4.465 -22.254 -3.591 1.00 90.81 229 ALA A C 1
ATOM 1716 O O . ALA A 1 229 ? 5.506 -21.966 -4.179 1.00 90.81 229 ALA A O 1
ATOM 1717 N N . ILE A 1 230 ? 4.376 -22.278 -2.259 1.00 89.56 230 ILE A N 1
ATOM 1718 C CA . ILE A 1 230 ? 5.489 -22.059 -1.329 1.00 89.56 230 ILE A CA 1
ATOM 1719 C C . ILE A 1 230 ? 5.754 -23.371 -0.585 1.00 89.56 230 ILE A C 1
ATOM 1721 O O . ILE A 1 230 ? 4.974 -23.792 0.270 1.00 89.56 230 ILE A O 1
ATOM 1725 N N . ASN A 1 231 ? 6.855 -24.043 -0.919 1.00 88.75 231 ASN A N 1
ATOM 1726 C CA . ASN A 1 231 ? 7.241 -25.300 -0.273 1.00 88.75 231 ASN A CA 1
ATOM 1727 C C . ASN A 1 231 ? 7.667 -25.099 1.198 1.00 88.75 231 ASN A C 1
ATOM 1729 O O . ASN A 1 231 ? 7.761 -23.974 1.685 1.00 88.75 231 ASN A O 1
ATOM 1733 N N . ASP A 1 232 ? 7.938 -26.192 1.918 1.00 86.62 232 ASP A N 1
ATOM 1734 C CA . ASP A 1 232 ? 8.342 -26.134 3.333 1.00 86.62 232 ASP A CA 1
ATOM 1735 C C . ASP A 1 232 ? 9.592 -25.284 3.574 1.00 86.62 232 ASP A C 1
ATOM 1737 O O . ASP A 1 232 ? 9.636 -24.527 4.538 1.00 86.62 232 ASP A O 1
ATOM 1741 N N . ALA A 1 233 ? 10.592 -25.368 2.694 1.00 86.00 233 ALA A N 1
ATOM 1742 C CA . ALA A 1 233 ? 11.815 -24.584 2.830 1.00 86.00 233 ALA A CA 1
ATOM 1743 C C . ALA A 1 233 ? 11.530 -23.076 2.735 1.00 86.00 233 ALA A C 1
ATOM 1745 O O . ALA A 1 233 ? 11.933 -22.323 3.619 1.00 86.00 233 ALA A O 1
ATOM 1746 N N . GLY A 1 234 ? 10.777 -22.653 1.714 1.00 85.62 234 GLY A N 1
ATOM 1747 C CA . GLY A 1 234 ? 10.373 -21.258 1.542 1.00 85.62 234 GLY A CA 1
ATOM 1748 C C . GLY A 1 234 ? 9.473 -20.769 2.676 1.00 85.62 234 GLY A C 1
ATOM 1749 O O . GLY A 1 234 ? 9.658 -19.663 3.175 1.00 85.62 234 GLY A O 1
ATOM 1750 N N . TRP A 1 235 ? 8.550 -21.609 3.149 1.00 87.81 235 TRP A N 1
ATOM 1751 C CA . TRP A 1 235 ? 7.675 -21.274 4.274 1.00 87.81 235 TRP A CA 1
ATOM 1752 C C . TRP A 1 235 ? 8.444 -21.087 5.579 1.00 87.81 235 TRP A C 1
ATOM 1754 O O . TRP A 1 235 ? 8.228 -20.115 6.297 1.00 87.81 235 TRP A O 1
ATOM 1764 N N . ASN A 1 236 ? 9.383 -21.986 5.870 1.00 83.81 236 ASN A N 1
ATOM 1765 C CA . ASN A 1 236 ? 10.224 -21.887 7.058 1.00 83.81 236 ASN A CA 1
ATOM 1766 C C . ASN A 1 236 ? 11.143 -20.664 6.988 1.00 83.81 236 ASN A C 1
ATOM 1768 O O . ASN A 1 236 ? 11.325 -19.987 7.995 1.00 83.81 236 ASN A O 1
ATOM 1772 N N . GLN A 1 237 ? 11.687 -20.345 5.812 1.00 84.19 237 GLN A N 1
ATOM 1773 C CA . GLN A 1 237 ? 12.490 -19.141 5.608 1.00 84.19 237 GLN A CA 1
ATOM 1774 C C . GLN A 1 237 ? 11.667 -17.862 5.824 1.00 84.19 237 GLN A C 1
ATOM 1776 O O . GLN A 1 237 ? 12.148 -16.926 6.465 1.00 84.19 237 GLN A O 1
ATOM 1781 N N . LEU A 1 238 ? 10.418 -17.832 5.346 1.00 81.06 238 LEU A N 1
ATOM 1782 C CA . LEU A 1 238 ? 9.475 -16.748 5.635 1.00 81.06 238 LEU A CA 1
ATOM 1783 C C . LEU A 1 238 ? 9.201 -16.648 7.135 1.00 81.06 238 LEU A C 1
ATOM 1785 O O . LEU A 1 238 ? 9.337 -15.569 7.699 1.00 81.06 238 LEU A O 1
ATOM 1789 N N . GLY A 1 239 ? 8.907 -17.766 7.802 1.00 77.69 239 GLY A N 1
ATOM 1790 C CA . GLY A 1 239 ? 8.706 -17.804 9.250 1.00 77.69 239 GLY A CA 1
ATOM 1791 C C . GLY A 1 239 ? 9.926 -17.324 10.041 1.00 77.69 239 GLY A C 1
ATOM 1792 O O . GLY A 1 239 ? 9.769 -16.620 11.030 1.00 77.69 239 GLY A O 1
ATOM 1793 N N . GLN A 1 240 ? 11.143 -17.632 9.586 1.00 79.00 240 GLN A N 1
ATOM 1794 C CA . GLN A 1 240 ? 12.378 -17.121 10.189 1.00 79.00 240 GLN A CA 1
ATOM 1795 C C . GLN A 1 240 ? 12.569 -15.627 9.933 1.00 79.00 240 GLN A C 1
ATOM 1797 O O . GLN A 1 240 ? 12.995 -14.913 10.828 1.00 79.00 240 GLN A O 1
ATOM 1802 N N . THR A 1 241 ? 12.232 -15.136 8.743 1.00 77.12 241 THR A N 1
ATOM 1803 C CA . THR A 1 241 ? 12.381 -13.714 8.396 1.00 77.12 241 THR A CA 1
ATOM 1804 C C . THR A 1 241 ? 11.353 -12.852 9.131 1.00 77.12 241 THR A C 1
ATOM 1806 O O . THR A 1 241 ? 11.681 -11.774 9.609 1.00 77.12 241 THR A O 1
ATOM 1809 N N . LEU A 1 242 ? 10.122 -13.349 9.261 1.00 71.12 242 LEU A N 1
ATOM 1810 C CA . LEU A 1 242 ? 9.024 -12.684 9.966 1.00 71.12 242 LEU A CA 1
ATOM 1811 C C . LEU A 1 242 ? 9.097 -12.872 11.490 1.00 71.12 242 LEU A C 1
ATOM 1813 O O . LEU A 1 242 ? 8.570 -12.054 12.237 1.00 71.12 242 LEU A O 1
ATOM 1817 N N . GLY A 1 243 ? 9.720 -13.960 11.952 1.00 53.56 243 GLY A N 1
ATOM 1818 C CA . GLY A 1 243 ? 9.807 -14.340 13.361 1.00 53.56 243 GLY A CA 1
ATOM 1819 C C . GLY A 1 243 ? 11.157 -14.076 14.030 1.00 53.56 243 GLY A C 1
ATOM 1820 O O . GLY A 1 243 ? 11.252 -14.262 15.241 1.00 53.56 243 GLY A O 1
ATOM 1821 N N . ALA A 1 244 ? 12.202 -13.673 13.300 1.00 36.28 244 ALA A N 1
ATOM 1822 C CA . ALA A 1 244 ? 13.487 -13.338 13.906 1.00 36.28 244 ALA A CA 1
ATOM 1823 C C . ALA A 1 244 ? 13.372 -12.037 14.722 1.00 36.28 244 ALA A C 1
ATOM 1825 O O . ALA A 1 244 ? 13.165 -10.972 14.137 1.00 36.28 244 ALA A O 1
ATOM 1826 N N . PRO A 1 245 ? 13.579 -12.064 16.054 1.00 40.06 245 PRO A N 1
ATOM 1827 C CA . PRO A 1 245 ? 14.016 -10.864 16.745 1.00 40.06 245 PRO A CA 1
ATOM 1828 C C . PRO A 1 245 ? 15.395 -10.488 16.194 1.00 40.06 245 PRO A C 1
ATOM 1830 O O . PRO A 1 245 ? 16.276 -11.341 16.069 1.00 40.06 245 PRO A O 1
ATOM 1833 N N . THR A 1 246 ? 15.597 -9.218 15.853 1.00 37.19 246 THR A N 1
ATOM 1834 C CA . THR A 1 246 ? 16.895 -8.686 15.430 1.00 37.19 246 THR A CA 1
ATOM 1835 C C . THR A 1 246 ? 17.922 -8.891 16.548 1.00 37.19 246 THR A C 1
ATOM 1837 O O . THR A 1 246 ? 18.017 -8.078 17.462 1.00 37.19 246 THR A O 1
ATOM 1840 N N . ALA A 1 247 ? 18.682 -9.987 16.523 1.00 29.00 247 ALA A N 1
ATOM 1841 C CA . ALA A 1 247 ? 19.754 -10.216 17.485 1.00 29.00 247 ALA A CA 1
ATOM 1842 C C . ALA A 1 247 ? 20.877 -11.091 16.912 1.00 29.00 247 ALA A C 1
ATOM 1844 O O . ALA A 1 247 ? 20.812 -12.319 16.920 1.00 29.00 247 ALA A O 1
ATOM 1845 N N . ALA A 1 248 ? 21.961 -10.429 16.507 1.00 26.92 248 ALA A N 1
ATOM 1846 C CA . ALA A 1 248 ? 23.311 -10.974 16.558 1.00 26.92 248 ALA A CA 1
ATOM 1847 C C . ALA A 1 248 ? 24.295 -9.858 16.948 1.00 26.92 248 ALA A C 1
ATOM 1849 O O . ALA A 1 248 ? 24.801 -9.140 16.093 1.00 26.92 248 ALA A O 1
ATOM 1850 N N . ALA A 1 249 ? 24.568 -9.730 18.250 1.00 28.78 249 ALA A N 1
ATOM 1851 C CA . ALA A 1 249 ? 25.870 -9.323 18.777 1.00 28.78 249 ALA A CA 1
ATOM 1852 C C . ALA A 1 249 ? 25.992 -9.757 20.251 1.00 28.78 249 ALA A C 1
ATOM 1854 O O . ALA A 1 249 ? 25.375 -9.172 21.131 1.00 28.78 249 ALA A O 1
ATOM 1855 N N . GLY A 1 250 ? 26.824 -10.776 20.493 1.00 28.53 250 GLY A N 1
ATOM 1856 C CA . GLY A 1 250 ? 27.640 -10.893 21.707 1.00 28.53 250 GLY A CA 1
ATOM 1857 C C . GLY A 1 250 ? 26.989 -11.421 22.988 1.00 28.53 250 GLY A C 1
ATOM 1858 O O . GLY A 1 250 ? 26.486 -10.666 23.810 1.00 28.53 250 GLY A O 1
ATOM 1859 N N . SER A 1 251 ? 27.147 -12.721 23.221 1.00 31.45 251 SER A N 1
ATOM 1860 C CA . SER A 1 251 ? 26.937 -13.404 24.500 1.00 31.45 251 SER A CA 1
ATOM 1861 C C . SER A 1 251 ? 27.918 -12.942 25.596 1.00 31.45 251 SER A C 1
ATOM 1863 O O . SER A 1 251 ? 29.125 -12.917 25.362 1.00 31.45 251 SER A O 1
ATOM 1865 N N . ALA A 1 252 ? 27.430 -12.726 26.823 1.00 27.39 252 ALA A N 1
ATOM 1866 C CA . ALA A 1 252 ? 28.183 -12.897 28.077 1.00 27.39 252 ALA A CA 1
ATOM 1867 C C . ALA A 1 252 ? 27.217 -13.338 29.212 1.00 27.39 252 ALA A C 1
ATOM 1869 O O . ALA A 1 252 ? 26.036 -12.996 29.153 1.00 27.39 252 ALA A O 1
ATOM 1870 N N . PRO A 1 253 ? 27.662 -14.151 30.196 1.00 28.36 253 PRO A N 1
ATOM 1871 C CA . PRO A 1 253 ? 26.787 -15.009 31.003 1.00 28.36 253 PRO A CA 1
ATOM 1872 C C . PRO A 1 253 ? 26.202 -14.356 32.276 1.00 28.36 253 PRO A C 1
ATOM 1874 O O . PRO A 1 253 ? 26.731 -13.389 32.814 1.00 28.36 253 PRO A O 1
ATOM 1877 N N . ALA A 1 254 ? 25.099 -14.956 32.740 1.00 27.98 254 ALA A N 1
ATOM 1878 C CA . ALA A 1 254 ? 24.218 -14.623 33.875 1.00 27.98 254 ALA A CA 1
ATOM 1879 C C . ALA A 1 254 ? 24.788 -15.029 35.274 1.00 27.98 254 ALA A C 1
ATOM 1881 O O . ALA A 1 254 ? 25.891 -15.570 35.326 1.00 27.98 254 ALA A O 1
ATOM 1882 N N . PRO A 1 255 ? 24.000 -15.057 36.381 1.00 56.94 255 PRO A N 1
ATOM 1883 C CA . PRO A 1 255 ? 23.216 -14.015 37.090 1.00 56.94 255 PRO A CA 1
ATOM 1884 C C . PRO A 1 255 ? 23.461 -14.026 38.633 1.00 56.94 255 PRO A C 1
ATOM 1886 O O . PRO A 1 255 ? 24.114 -14.940 39.131 1.00 56.94 255 PRO A O 1
ATOM 1889 N N . SER A 1 256 ? 22.874 -13.088 39.413 1.00 29.92 256 SER A N 1
ATOM 1890 C CA . SER A 1 256 ? 22.335 -13.300 40.796 1.00 29.92 256 SER A CA 1
ATOM 1891 C C . SER A 1 256 ? 21.745 -12.014 41.444 1.00 29.92 256 SER A C 1
ATOM 1893 O O . SER A 1 256 ? 22.090 -10.928 40.990 1.00 29.92 256 SER A O 1
ATOM 1895 N N . PRO A 1 257 ? 20.823 -12.103 42.441 1.00 50.94 257 PRO A N 1
ATOM 1896 C CA . PRO A 1 257 ? 19.514 -11.417 42.391 1.00 50.94 257 PRO A CA 1
ATOM 1897 C C . PRO A 1 257 ? 19.107 -10.536 43.610 1.00 50.94 257 PRO A C 1
ATOM 1899 O O . PRO A 1 257 ? 19.796 -10.525 44.624 1.00 50.94 257 PRO A O 1
ATOM 1902 N N . GLN A 1 258 ? 17.891 -9.946 43.503 1.00 29.02 258 GLN A N 1
ATOM 1903 C CA . GLN A 1 258 ? 16.904 -9.495 44.537 1.00 29.02 258 GLN A CA 1
ATOM 1904 C C . GLN A 1 258 ? 16.667 -7.950 44.689 1.00 29.02 258 GLN A C 1
ATOM 1906 O O . GLN A 1 258 ? 17.538 -7.180 44.304 1.00 29.02 258 GLN A O 1
ATOM 1911 N N . PRO A 1 259 ? 15.535 -7.451 45.271 1.00 35.69 259 PRO A N 1
ATOM 1912 C CA . PRO A 1 259 ? 14.162 -7.436 44.704 1.00 35.69 259 PRO A CA 1
ATOM 1913 C C . PRO A 1 259 ? 13.309 -6.133 44.964 1.00 35.69 259 PRO A C 1
ATOM 1915 O O . PRO A 1 259 ? 13.323 -5.607 46.069 1.00 35.69 259 PRO A O 1
ATOM 1918 N N . THR A 1 260 ? 12.417 -5.755 44.016 1.00 30.66 260 THR A N 1
ATOM 1919 C CA . THR A 1 260 ? 11.135 -4.947 44.114 1.00 30.66 260 THR A CA 1
ATOM 1920 C C . THR A 1 260 ? 11.105 -3.504 44.706 1.00 30.66 260 THR A C 1
ATOM 1922 O O . THR A 1 260 ? 11.954 -3.190 45.529 1.00 30.66 260 THR A O 1
ATOM 1925 N N . PRO A 1 261 ? 10.054 -2.651 44.482 1.00 47.72 261 PRO A N 1
ATOM 1926 C CA . PRO A 1 261 ? 9.021 -2.541 43.418 1.00 47.72 261 PRO A CA 1
ATOM 1927 C C . PRO A 1 261 ? 8.829 -1.108 42.814 1.00 47.72 261 PRO A C 1
ATOM 1929 O O . PRO A 1 261 ? 9.245 -0.112 43.391 1.00 47.72 261 PRO A O 1
ATOM 1932 N N . ALA A 1 262 ? 8.029 -1.041 41.734 1.00 30.92 262 ALA A N 1
ATOM 1933 C CA . ALA A 1 262 ? 7.192 0.086 41.262 1.00 30.92 262 ALA A CA 1
ATOM 1934 C C . ALA A 1 262 ? 7.829 1.258 40.478 1.00 30.92 262 ALA A C 1
ATOM 1936 O O . ALA A 1 262 ? 8.370 2.193 41.054 1.00 30.92 262 ALA A O 1
ATOM 1937 N N . ALA A 1 263 ? 7.611 1.258 39.159 1.00 30.59 263 ALA A N 1
ATOM 1938 C CA . ALA A 1 263 ? 6.907 2.304 38.399 1.00 30.59 263 ALA A CA 1
ATOM 1939 C C . ALA A 1 263 ? 6.981 1.940 36.908 1.00 30.59 263 ALA A C 1
ATOM 1941 O O . ALA A 1 263 ? 8.062 1.688 36.381 1.00 30.59 263 ALA A O 1
ATOM 1942 N N . SER A 1 264 ? 5.830 1.874 36.243 1.00 38.81 264 SER A N 1
ATOM 1943 C CA . SER A 1 264 ? 5.737 1.699 34.796 1.00 38.81 264 SER A CA 1
ATOM 1944 C C . SER A 1 264 ? 6.343 2.924 34.112 1.00 38.81 264 SER A C 1
ATOM 1946 O O . SER A 1 264 ? 5.737 3.991 34.119 1.00 38.81 264 SER A O 1
ATOM 1948 N N . ALA A 1 265 ? 7.546 2.772 33.567 1.00 33.31 265 ALA A N 1
ATOM 1949 C CA . ALA A 1 265 ? 8.169 3.731 32.670 1.00 33.31 265 ALA A CA 1
ATOM 1950 C C . ALA A 1 265 ? 8.355 3.039 31.322 1.00 33.31 265 ALA A C 1
ATOM 1952 O O . ALA A 1 265 ? 8.823 1.898 31.268 1.00 33.31 265 ALA A O 1
ATOM 1953 N N . ASP A 1 266 ? 7.921 3.729 30.274 1.00 32.66 266 ASP A N 1
ATOM 1954 C CA . ASP A 1 266 ? 8.057 3.340 28.881 1.00 32.66 266 ASP A CA 1
ATOM 1955 C C . ASP A 1 266 ? 9.439 2.751 28.602 1.00 32.66 266 ASP A C 1
ATOM 1957 O O . ASP A 1 266 ? 10.474 3.326 28.951 1.00 32.66 266 ASP A O 1
ATOM 1961 N N . ALA A 1 267 ? 9.446 1.576 27.974 1.00 30.84 267 ALA A N 1
ATOM 1962 C CA . ALA A 1 267 ? 10.655 0.993 27.428 1.00 30.84 267 ALA A CA 1
ATOM 1963 C C . ALA A 1 267 ? 11.075 1.834 26.219 1.00 30.84 267 ALA A C 1
ATOM 1965 O O . ALA A 1 267 ? 10.719 1.547 25.076 1.00 30.84 267 ALA A O 1
ATOM 1966 N N . ASP A 1 268 ? 11.817 2.897 26.509 1.00 37.28 268 ASP A N 1
ATOM 1967 C CA . ASP A 1 268 ? 12.611 3.632 25.545 1.00 37.28 268 ASP A CA 1
ATOM 1968 C C . ASP A 1 268 ? 13.587 2.627 24.923 1.00 37.28 268 ASP A C 1
ATOM 1970 O O . ASP A 1 268 ? 14.504 2.105 25.567 1.00 37.28 268 ASP A O 1
ATOM 1974 N N . VAL A 1 269 ? 13.307 2.252 23.677 1.00 37.91 269 VAL A N 1
ATOM 1975 C CA . VAL A 1 269 ? 14.162 1.365 22.897 1.00 37.91 269 VAL A CA 1
ATOM 1976 C C . VAL A 1 269 ? 15.485 2.096 22.721 1.00 37.91 269 VAL A C 1
ATOM 1978 O O . VAL A 1 269 ? 15.568 3.061 21.962 1.00 37.91 269 VAL A O 1
ATOM 1981 N N . ALA A 1 270 ? 16.521 1.634 23.418 1.00 37.78 270 ALA A N 1
ATOM 1982 C CA . ALA A 1 270 ? 17.892 2.072 23.209 1.00 37.78 270 ALA A CA 1
ATOM 1983 C C . ALA A 1 270 ? 18.310 1.738 21.766 1.00 37.78 270 ALA A C 1
ATOM 1985 O O . ALA A 1 270 ? 18.800 0.648 21.472 1.00 37.78 270 ALA A O 1
ATOM 1986 N N . MET A 1 271 ? 18.058 2.663 20.840 1.00 41.28 271 MET A N 1
ATOM 1987 C CA . MET A 1 271 ? 18.568 2.591 19.477 1.00 41.28 271 MET A CA 1
ATOM 1988 C C . MET A 1 271 ? 20.058 2.915 19.482 1.00 41.28 271 MET A C 1
ATOM 1990 O O . MET A 1 271 ? 20.513 3.813 20.192 1.00 41.28 271 MET A O 1
ATOM 1994 N N . GLY A 1 272 ? 20.804 2.233 18.614 1.00 47.88 272 GLY A N 1
ATOM 1995 C CA . GLY A 1 272 ? 22.105 2.723 18.168 1.00 47.88 272 GLY A CA 1
ATOM 1996 C C . GLY A 1 272 ? 22.008 4.131 17.551 1.00 47.88 272 GLY A C 1
ATOM 1997 O O . GLY A 1 272 ? 20.906 4.664 17.391 1.00 47.88 272 GLY A O 1
ATOM 1998 N N . PRO A 1 273 ? 23.148 4.751 17.199 1.00 61.78 273 PRO A N 1
ATOM 1999 C CA . PRO A 1 273 ? 23.162 6.096 16.631 1.00 61.78 273 PRO A CA 1
ATOM 2000 C C . PRO A 1 273 ? 22.221 6.169 15.425 1.00 61.78 273 PRO A C 1
ATOM 2002 O O . PRO A 1 273 ? 22.290 5.331 14.523 1.00 61.78 273 PRO A O 1
ATOM 2005 N N . GLU A 1 274 ? 21.306 7.140 15.439 1.00 69.69 274 GLU A N 1
ATOM 2006 C CA . GLU A 1 274 ? 20.374 7.327 14.332 1.00 69.69 274 GLU A CA 1
ATOM 2007 C C . GLU A 1 274 ? 21.155 7.584 13.037 1.00 69.69 274 GLU A C 1
ATOM 2009 O O . GLU A 1 274 ? 22.093 8.389 13.043 1.00 69.69 274 GLU A O 1
ATOM 2014 N N . PRO A 1 275 ? 20.795 6.921 11.923 1.00 80.00 275 PRO A N 1
ATOM 2015 C CA . PRO A 1 275 ? 21.438 7.194 10.651 1.00 80.00 275 PRO A CA 1
ATOM 2016 C C . PRO A 1 275 ? 21.175 8.652 10.260 1.00 80.00 275 PRO A C 1
ATOM 2018 O O . PRO A 1 275 ? 20.043 9.138 10.331 1.00 80.00 275 PRO A O 1
ATOM 2021 N N . HIS A 1 276 ? 22.239 9.350 9.866 1.00 87.12 276 HIS A N 1
ATOM 2022 C CA . HIS A 1 276 ? 22.182 10.761 9.495 1.00 87.12 276 HIS A CA 1
ATOM 2023 C C . HIS A 1 276 ? 21.291 10.963 8.266 1.00 87.12 276 HIS A C 1
ATOM 2025 O O . HIS A 1 276 ? 21.468 10.290 7.251 1.00 87.12 276 HIS A O 1
ATOM 2031 N N . VAL A 1 277 ? 20.358 11.913 8.334 1.00 89.88 277 VAL A N 1
ATOM 2032 C CA . VAL A 1 277 ? 19.523 12.288 7.186 1.00 89.88 277 VAL A CA 1
ATOM 2033 C C . VAL A 1 277 ? 20.280 13.281 6.320 1.00 89.88 277 VAL A C 1
ATOM 2035 O O . VAL A 1 277 ? 20.535 14.412 6.729 1.00 89.88 277 VAL A O 1
ATOM 2038 N N . TRP A 1 278 ? 20.603 12.866 5.098 1.00 91.19 278 TRP A N 1
ATOM 2039 C CA . TRP A 1 278 ? 21.360 13.693 4.163 1.00 91.19 278 TRP A CA 1
ATOM 2040 C C . TRP A 1 278 ? 20.477 14.705 3.452 1.00 91.19 278 TRP A C 1
ATOM 2042 O O . TRP A 1 278 ? 20.957 15.772 3.078 1.00 91.19 278 TRP A O 1
ATOM 2052 N N . ILE A 1 279 ? 19.212 14.357 3.211 1.00 92.50 279 ILE A N 1
ATOM 2053 C CA . ILE A 1 279 ? 18.320 15.129 2.348 1.00 92.50 279 ILE A CA 1
ATOM 2054 C C . ILE A 1 279 ? 17.010 15.383 3.086 1.00 92.50 279 ILE A C 1
ATOM 2056 O O . ILE A 1 279 ? 16.223 14.461 3.307 1.00 92.50 279 ILE A O 1
ATOM 2060 N N . GLN A 1 280 ? 16.756 16.639 3.439 1.00 93.75 280 GLN A N 1
ATOM 2061 C CA . GLN A 1 280 ? 15.458 17.062 3.952 1.00 93.75 280 GLN A CA 1
ATOM 2062 C C . GLN A 1 280 ? 14.566 17.443 2.769 1.00 93.75 280 GLN A C 1
ATOM 2064 O O . GLN A 1 280 ? 14.969 18.258 1.941 1.00 93.75 280 GLN A O 1
ATOM 2069 N N . ILE A 1 281 ? 13.373 16.851 2.687 1.00 94.25 281 ILE A N 1
ATOM 2070 C CA . ILE A 1 281 ? 12.399 17.099 1.609 1.00 94.25 281 ILE A CA 1
ATOM 2071 C C . ILE A 1 281 ? 11.074 17.678 2.112 1.00 94.25 281 ILE A C 1
ATOM 2073 O O . ILE A 1 281 ? 10.291 18.181 1.310 1.00 94.25 281 ILE A O 1
ATOM 2077 N N . PHE A 1 282 ? 10.818 17.638 3.423 1.00 93.75 282 PHE A N 1
ATOM 2078 C CA . PHE A 1 282 ? 9.683 18.324 4.030 1.00 93.75 282 PHE A CA 1
ATOM 2079 C C . PHE A 1 282 ? 10.015 19.811 4.134 1.00 93.75 282 PHE A C 1
ATOM 2081 O O . PHE A 1 282 ? 10.903 20.198 4.886 1.00 93.75 282 PHE A O 1
ATOM 2088 N N . GLY A 1 283 ? 9.336 20.649 3.357 1.00 90.69 283 GLY A N 1
ATOM 2089 C CA . GLY A 1 283 ? 9.680 22.053 3.166 1.00 90.69 283 GLY A CA 1
ATOM 2090 C C . GLY A 1 283 ? 10.562 22.284 1.936 1.00 90.69 283 GLY A C 1
ATOM 2091 O O . GLY A 1 283 ? 10.492 21.560 0.942 1.00 90.69 283 GLY A O 1
ATOM 2092 N N . ASN A 1 284 ? 11.392 23.327 1.990 1.00 89.75 284 ASN A N 1
ATOM 2093 C CA . ASN A 1 284 ? 12.348 23.610 0.923 1.00 89.75 284 ASN A CA 1
ATOM 2094 C C . ASN A 1 284 ? 13.472 22.556 0.945 1.00 89.75 284 ASN A C 1
ATOM 2096 O O . ASN A 1 284 ? 14.152 22.463 1.970 1.00 89.75 284 ASN A O 1
ATOM 2100 N N . PRO A 1 285 ? 13.703 21.797 -0.143 1.00 91.25 285 PRO A N 1
ATOM 2101 C CA . PRO A 1 285 ? 14.688 20.729 -0.140 1.00 91.25 285 PRO A CA 1
ATOM 2102 C C . PRO A 1 285 ? 16.095 21.223 0.205 1.00 91.25 285 PRO A C 1
ATOM 2104 O O . PRO A 1 285 ? 16.581 22.212 -0.355 1.00 91.25 285 PRO A O 1
ATOM 2107 N N . THR A 1 286 ? 16.778 20.514 1.099 1.00 90.38 286 THR A N 1
ATOM 2108 C CA . THR A 1 286 ? 18.167 20.801 1.480 1.00 90.38 286 THR A CA 1
ATOM 2109 C C . THR A 1 286 ? 18.987 19.521 1.542 1.00 90.38 286 THR A C 1
ATOM 2111 O O . THR A 1 286 ? 18.471 18.446 1.836 1.00 90.38 286 THR A O 1
ATOM 2114 N N . VAL A 1 287 ? 20.282 19.642 1.237 1.00 90.25 287 VAL A N 1
ATOM 2115 C CA . VAL A 1 287 ? 21.251 18.550 1.370 1.00 90.25 287 VAL A CA 1
ATOM 2116 C C . VAL A 1 287 ? 22.270 18.953 2.424 1.00 90.25 287 VAL A C 1
ATOM 2118 O O . VAL A 1 287 ? 22.800 20.064 2.382 1.00 90.25 287 VAL A O 1
ATOM 2121 N N . THR A 1 288 ? 22.519 18.075 3.384 1.00 88.88 288 THR A N 1
ATOM 2122 C CA . THR A 1 288 ? 23.477 18.276 4.471 1.00 88.88 288 THR A CA 1
ATOM 2123 C C . THR A 1 288 ? 24.240 16.973 4.690 1.00 88.88 288 THR A C 1
ATOM 2125 O O . THR A 1 288 ? 23.745 16.091 5.390 1.00 88.88 288 THR A O 1
ATOM 2128 N N . PRO A 1 289 ? 25.417 16.800 4.066 1.00 83.44 289 PRO A N 1
ATOM 2129 C CA . PRO A 1 289 ? 26.253 15.629 4.302 1.00 83.44 289 PRO A CA 1
ATOM 2130 C C . PRO A 1 289 ? 26.823 15.631 5.741 1.00 83.44 289 PRO A C 1
ATOM 2132 O O . PRO A 1 289 ? 27.019 16.709 6.304 1.00 83.44 289 PRO A O 1
ATOM 2135 N N . PRO A 1 290 ? 27.151 14.465 6.336 1.00 79.44 290 PRO A N 1
ATOM 2136 C CA . PRO A 1 290 ? 27.600 14.337 7.729 1.00 79.44 290 PRO A CA 1
ATOM 2137 C C . PRO A 1 290 ? 28.863 15.140 8.062 1.00 79.44 290 PRO A C 1
ATOM 2139 O O . PRO A 1 290 ? 29.094 15.498 9.213 1.00 79.44 290 PRO A O 1
ATOM 2142 N N . HIS A 1 291 ? 29.698 15.397 7.053 1.00 73.12 291 HIS A N 1
ATOM 2143 C CA . HIS A 1 291 ? 30.997 16.054 7.195 1.00 73.12 291 HIS A CA 1
ATOM 2144 C C . HIS A 1 291 ? 31.053 17.465 6.594 1.00 73.12 291 HIS A C 1
ATOM 2146 O O . HIS A 1 291 ? 32.104 18.098 6.664 1.00 73.12 291 HIS A O 1
ATOM 2152 N N . GLY A 1 292 ? 29.986 17.944 5.945 1.00 60.25 292 GLY A N 1
ATOM 2153 C CA . GLY A 1 292 ? 30.094 19.079 5.026 1.00 60.25 292 GLY A CA 1
ATOM 2154 C C . GLY A 1 292 ? 29.402 20.357 5.478 1.00 60.25 292 GLY A C 1
ATOM 2155 O O . GLY A 1 292 ? 28.340 20.357 6.095 1.00 60.25 292 GLY A O 1
ATOM 2156 N N . GLU A 1 293 ? 30.019 21.467 5.085 1.00 64.81 293 GLU A N 1
ATOM 2157 C CA . GLU A 1 293 ? 29.452 22.807 5.148 1.00 64.81 293 GLU A CA 1
ATOM 2158 C C . GLU A 1 293 ? 28.244 22.966 4.194 1.00 64.81 293 GLU A C 1
ATOM 2160 O O . GLU A 1 293 ? 28.071 22.194 3.236 1.00 64.81 293 GLU A O 1
ATOM 2165 N N . PRO A 1 294 ? 27.382 23.976 4.421 1.00 65.75 294 PRO A N 1
ATOM 2166 C CA . PRO A 1 294 ? 26.252 24.247 3.543 1.00 65.75 294 PRO A CA 1
ATOM 2167 C C . PRO A 1 294 ? 26.716 24.494 2.103 1.00 65.75 294 PRO A C 1
ATOM 2169 O O . PRO A 1 294 ? 27.628 25.278 1.855 1.00 65.75 294 PRO A O 1
ATOM 2172 N N . MET A 1 295 ? 26.040 23.875 1.133 1.00 76.44 295 MET A N 1
ATOM 2173 C CA . MET A 1 295 ? 26.347 24.049 -0.290 1.00 76.44 295 MET A CA 1
ATOM 2174 C C . MET A 1 295 ? 26.325 25.525 -0.720 1.00 76.44 295 MET A C 1
ATOM 2176 O O . MET A 1 295 ? 25.416 26.271 -0.339 1.00 76.44 295 MET A O 1
ATOM 2180 N N . GLU A 1 296 ? 27.267 25.936 -1.576 1.00 68.44 296 GLU A N 1
ATOM 2181 C CA . GLU A 1 296 ? 27.350 27.311 -2.078 1.00 68.44 296 GLU A CA 1
ATOM 2182 C C . GLU A 1 296 ? 26.059 27.775 -2.792 1.00 68.44 296 GLU A C 1
ATOM 2184 O O . GLU A 1 296 ? 25.465 27.011 -3.565 1.00 68.44 296 GLU A O 1
ATOM 2189 N N . PRO A 1 297 ? 25.631 29.044 -2.612 1.00 62.53 297 PRO A N 1
ATOM 2190 C CA . PRO A 1 297 ? 24.331 29.530 -3.087 1.00 62.53 297 PRO A CA 1
ATOM 2191 C C . PRO A 1 297 ? 24.102 29.380 -4.597 1.00 62.53 297 PRO A C 1
ATOM 2193 O O . PRO A 1 297 ? 23.000 29.040 -5.020 1.00 62.53 297 PRO A O 1
ATOM 2196 N N . GLY A 1 298 ? 25.135 29.595 -5.421 1.00 61.66 298 GLY A N 1
ATOM 2197 C CA . GLY A 1 298 ? 24.997 29.662 -6.882 1.00 61.66 298 GLY A CA 1
ATOM 2198 C C . GLY A 1 298 ? 24.687 28.328 -7.572 1.00 61.66 298 GLY A C 1
ATOM 2199 O O . GLY A 1 298 ? 24.227 28.324 -8.711 1.00 61.66 298 GLY A O 1
ATOM 2200 N N . ARG A 1 299 ? 24.936 27.191 -6.909 1.00 67.38 299 ARG A N 1
ATOM 2201 C CA . ARG A 1 299 ? 24.716 25.840 -7.473 1.00 67.38 299 ARG A CA 1
ATOM 2202 C C . ARG A 1 299 ? 23.750 24.987 -6.659 1.00 67.38 299 ARG A C 1
ATOM 2204 O O . ARG A 1 299 ? 23.381 23.898 -7.101 1.00 67.38 299 ARG A O 1
ATOM 2211 N N . ARG A 1 300 ? 23.301 25.520 -5.519 1.00 80.31 300 ARG A N 1
ATOM 2212 C CA . ARG A 1 300 ? 22.499 24.818 -4.522 1.00 80.31 300 ARG A CA 1
ATOM 2213 C C . ARG A 1 300 ? 21.253 24.176 -5.123 1.00 80.31 300 ARG A C 1
ATOM 2215 O O . ARG A 1 300 ? 21.061 22.975 -5.018 1.00 80.31 300 ARG A O 1
ATOM 2222 N N . ASN A 1 301 ? 20.464 24.965 -5.841 1.00 83.38 301 ASN A N 1
ATOM 2223 C CA . ASN A 1 301 ? 19.157 24.540 -6.343 1.00 83.38 301 ASN A CA 1
ATOM 2224 C C . ASN A 1 301 ? 19.250 23.356 -7.316 1.00 83.38 301 ASN A C 1
ATOM 2226 O O . ASN A 1 301 ? 18.457 22.421 -7.242 1.00 83.38 301 ASN A O 1
ATOM 2230 N N . THR A 1 302 ? 20.238 23.383 -8.209 1.00 85.69 302 THR A N 1
ATOM 2231 C CA . THR A 1 302 ? 20.424 22.356 -9.236 1.00 85.69 302 THR A CA 1
ATOM 2232 C C . THR A 1 302 ? 20.961 21.056 -8.649 1.00 85.69 302 THR A C 1
ATOM 2234 O O . THR A 1 302 ? 20.476 19.979 -8.983 1.00 85.69 302 THR A O 1
ATOM 2237 N N . TRP A 1 303 ? 21.968 21.139 -7.778 1.00 89.06 303 TRP A N 1
ATOM 2238 C CA . TRP A 1 303 ? 22.555 19.944 -7.172 1.00 89.06 303 TRP A CA 1
ATOM 2239 C C . TRP A 1 303 ? 21.589 19.295 -6.192 1.00 89.06 303 TRP A C 1
ATOM 2241 O O . TRP A 1 303 ? 21.431 18.081 -6.241 1.00 89.06 303 TRP A O 1
ATOM 2251 N N . THR A 1 304 ? 20.883 20.087 -5.381 1.00 89.94 304 THR A N 1
ATOM 2252 C CA . THR A 1 304 ? 19.827 19.574 -4.504 1.00 89.94 304 THR A CA 1
ATOM 2253 C C . THR A 1 304 ? 18.752 18.845 -5.304 1.00 89.94 304 THR A C 1
ATOM 2255 O O . THR A 1 304 ? 18.376 17.748 -4.911 1.00 89.94 304 THR A O 1
ATOM 2258 N N . ALA A 1 305 ? 18.313 19.383 -6.449 1.00 89.94 305 ALA A N 1
ATOM 2259 C CA . ALA A 1 305 ? 17.318 18.715 -7.287 1.00 89.94 305 ALA A CA 1
ATOM 2260 C C . ALA A 1 305 ? 17.819 17.365 -7.828 1.00 89.94 305 ALA A C 1
ATOM 2262 O O . ALA A 1 305 ? 17.088 16.382 -7.759 1.00 89.94 305 ALA A O 1
ATOM 2263 N N . ILE A 1 306 ? 19.068 17.292 -8.310 1.00 91.31 306 ILE A N 1
ATOM 2264 C CA . ILE A 1 306 ? 19.662 16.030 -8.789 1.00 91.31 306 ILE A CA 1
ATOM 2265 C C . ILE A 1 306 ? 19.783 15.013 -7.652 1.00 91.31 306 ILE A C 1
ATOM 2267 O O . ILE A 1 306 ? 19.413 13.856 -7.821 1.00 91.31 306 ILE A O 1
ATOM 2271 N N . ILE A 1 307 ? 20.311 15.435 -6.502 1.00 92.06 307 ILE A N 1
ATOM 2272 C CA . ILE A 1 307 ? 20.533 14.554 -5.351 1.00 92.06 307 ILE A CA 1
ATOM 2273 C C . ILE A 1 307 ? 19.190 14.046 -4.812 1.00 92.06 307 ILE A C 1
ATOM 2275 O O . ILE A 1 307 ? 19.043 12.850 -4.589 1.00 92.06 307 ILE A O 1
ATOM 2279 N N . ALA A 1 308 ? 18.193 14.925 -4.671 1.00 93.06 308 ALA A N 1
ATOM 2280 C CA . ALA A 1 308 ? 16.851 14.548 -4.238 1.00 93.06 308 ALA A CA 1
ATOM 2281 C C . ALA A 1 308 ? 16.174 13.598 -5.234 1.00 93.06 308 ALA A C 1
ATOM 2283 O O . ALA A 1 308 ? 15.582 12.609 -4.810 1.00 93.06 308 ALA A O 1
ATOM 2284 N N . TYR A 1 309 ? 16.304 13.843 -6.543 1.00 94.00 309 TYR A N 1
ATOM 2285 C CA . TYR A 1 309 ? 15.789 12.945 -7.578 1.00 94.00 309 TYR A CA 1
ATOM 2286 C C . TYR A 1 309 ? 16.428 11.554 -7.483 1.00 94.00 309 TYR A C 1
ATOM 2288 O O . TYR A 1 309 ? 15.714 10.559 -7.399 1.00 94.00 309 TYR A O 1
ATOM 2296 N N . LEU A 1 310 ? 17.763 11.474 -7.422 1.00 92.88 310 LEU A N 1
ATOM 2297 C CA . LEU A 1 310 ? 18.486 10.202 -7.311 1.00 92.88 310 LEU A CA 1
ATOM 2298 C C . LEU A 1 310 ? 18.209 9.462 -5.996 1.00 92.88 310 LEU A C 1
ATOM 2300 O O . LEU A 1 310 ? 18.283 8.240 -5.971 1.00 92.88 310 LEU A O 1
ATOM 2304 N N . ALA A 1 311 ? 17.905 10.174 -4.911 1.00 92.62 311 ALA A N 1
ATOM 2305 C CA . ALA A 1 311 ? 17.597 9.559 -3.621 1.00 92.62 311 ALA A CA 1
ATOM 2306 C C . ALA A 1 311 ? 16.137 9.094 -3.501 1.00 92.62 311 ALA A C 1
ATOM 2308 O O . ALA A 1 311 ? 15.820 8.318 -2.605 1.00 92.62 311 ALA A O 1
ATOM 2309 N N . THR A 1 312 ? 15.258 9.558 -4.393 1.00 92.31 312 THR A N 1
ATOM 2310 C CA . THR A 1 312 ? 13.825 9.234 -4.386 1.00 92.31 312 THR A CA 1
ATOM 2311 C C . THR A 1 312 ? 13.451 8.438 -5.637 1.00 92.31 312 THR A C 1
ATOM 2313 O O . THR A 1 312 ? 13.621 7.222 -5.671 1.00 92.31 312 THR A O 1
ATOM 2316 N N . VAL A 1 313 ? 12.999 9.106 -6.696 1.00 90.69 313 VAL A N 1
ATOM 2317 C CA . VAL A 1 313 ? 12.490 8.479 -7.926 1.00 90.69 313 VAL A CA 1
ATOM 2318 C C . VAL A 1 313 ? 13.584 7.705 -8.674 1.00 90.69 313 VAL A C 1
ATOM 2320 O O . VAL A 1 313 ? 13.344 6.615 -9.182 1.00 90.69 313 VAL A O 1
ATOM 2323 N N . GLY A 1 314 ? 14.811 8.228 -8.703 1.00 87.50 314 GLY A N 1
ATOM 2324 C CA . GLY A 1 314 ? 15.967 7.630 -9.378 1.00 87.50 314 GLY A CA 1
ATOM 2325 C C . GLY A 1 314 ? 16.767 6.629 -8.535 1.00 87.50 314 GLY A C 1
ATOM 2326 O O . GLY A 1 314 ? 17.896 6.303 -8.903 1.00 87.50 314 GLY A O 1
ATOM 2327 N N . ARG A 1 315 ? 16.236 6.139 -7.404 1.00 88.06 315 ARG A N 1
ATOM 2328 C CA . ARG A 1 315 ? 17.000 5.341 -6.421 1.00 88.06 315 ARG A CA 1
ATOM 2329 C C . ARG A 1 315 ? 17.547 4.017 -6.954 1.00 88.06 315 ARG A C 1
ATOM 2331 O O . ARG A 1 315 ? 18.577 3.539 -6.479 1.00 88.06 315 ARG A O 1
ATOM 2338 N N . LYS A 1 316 ? 16.885 3.427 -7.953 1.00 85.31 316 LYS A N 1
ATOM 2339 C CA . LYS A 1 316 ? 17.341 2.201 -8.638 1.00 85.31 316 LYS A CA 1
ATOM 2340 C C . LYS A 1 316 ? 18.421 2.463 -9.699 1.00 85.31 316 LYS A C 1
ATOM 2342 O O . LYS A 1 316 ? 18.908 1.519 -10.308 1.00 85.31 316 LYS A O 1
ATOM 2347 N N . GLY A 1 317 ? 18.810 3.722 -9.890 1.00 85.94 317 GLY A N 1
ATOM 2348 C CA . GLY A 1 317 ? 19.721 4.170 -10.932 1.00 85.94 317 GLY A CA 1
ATOM 2349 C C . GLY A 1 317 ? 19.001 5.052 -11.951 1.00 85.94 317 GLY A C 1
ATOM 2350 O O . GLY A 1 317 ? 17.874 4.759 -12.335 1.00 85.94 317 GLY A O 1
ATOM 2351 N N . ALA A 1 318 ? 19.660 6.123 -12.395 1.00 88.62 318 ALA A N 1
ATOM 2352 C CA . ALA A 1 318 ? 19.160 6.994 -13.456 1.00 88.62 318 ALA A CA 1
ATOM 2353 C C . ALA A 1 318 ? 20.257 7.339 -14.467 1.00 88.62 318 ALA A C 1
ATOM 2355 O O . ALA A 1 318 ? 21.396 7.644 -14.113 1.00 88.62 318 ALA A O 1
ATOM 2356 N N . THR A 1 319 ? 19.916 7.315 -15.745 1.00 87.94 319 THR A N 1
ATOM 2357 C CA . THR A 1 319 ? 20.788 7.691 -16.859 1.00 87.94 319 THR A CA 1
ATOM 2358 C C . THR A 1 319 ? 20.962 9.212 -16.953 1.00 87.94 319 THR A C 1
ATOM 2360 O O . THR A 1 319 ? 20.192 9.998 -16.397 1.00 87.94 319 THR A O 1
ATOM 2363 N N . ASN A 1 320 ? 21.966 9.663 -17.717 1.00 85.69 320 ASN A N 1
ATOM 2364 C CA . ASN A 1 320 ? 22.151 11.096 -18.000 1.00 85.69 320 ASN A CA 1
ATOM 2365 C C . ASN A 1 320 ? 20.898 11.740 -18.619 1.00 85.69 320 ASN A C 1
ATOM 2367 O O . ASN A 1 320 ? 20.611 12.901 -18.338 1.00 85.69 320 ASN A O 1
ATOM 2371 N N . GLU A 1 321 ? 20.172 11.001 -19.459 1.00 84.50 321 GLU A N 1
ATOM 2372 C CA . GLU A 1 321 ? 18.989 11.502 -20.159 1.00 84.50 321 GLU A CA 1
ATOM 2373 C C . GLU A 1 321 ? 17.789 11.651 -19.218 1.00 84.50 321 GLU A C 1
ATOM 2375 O O . GLU A 1 321 ? 17.087 12.661 -19.260 1.00 84.50 321 GLU A O 1
ATOM 2380 N N . GLU A 1 322 ? 17.602 10.705 -18.298 1.00 88.56 322 GLU A N 1
ATOM 2381 C CA . GLU A 1 322 ? 16.565 10.790 -17.266 1.00 88.56 322 GLU A CA 1
ATOM 2382 C C . GLU A 1 322 ? 16.829 11.956 -16.309 1.00 88.56 322 GLU A C 1
ATOM 2384 O O . GLU A 1 322 ? 15.929 12.756 -16.056 1.00 88.56 322 GLU A O 1
ATOM 2389 N N . ILE A 1 323 ? 18.080 12.140 -15.870 1.00 88.94 323 ILE A N 1
ATOM 2390 C CA . ILE A 1 323 ? 18.478 13.286 -15.035 1.00 88.94 323 ILE A CA 1
ATOM 2391 C C . ILE A 1 323 ? 18.281 14.610 -15.791 1.00 88.94 323 ILE A C 1
ATOM 2393 O O . ILE A 1 323 ? 17.827 15.598 -15.206 1.00 88.94 323 ILE A O 1
ATOM 2397 N N . ARG A 1 324 ? 18.600 14.651 -17.095 1.00 88.12 324 ARG A N 1
ATOM 2398 C CA . ARG A 1 324 ? 18.369 15.822 -17.960 1.00 88.12 324 ARG A CA 1
ATOM 2399 C C . ARG A 1 324 ? 16.894 16.200 -17.951 1.00 88.12 324 ARG A C 1
ATOM 2401 O O . ARG A 1 324 ? 16.543 17.317 -17.567 1.00 88.12 324 ARG A O 1
ATOM 2408 N N . LYS A 1 325 ? 16.044 15.242 -18.320 1.00 87.38 325 LYS A N 1
ATOM 2409 C CA . LYS A 1 325 ? 14.598 15.419 -18.433 1.00 87.38 325 LYS A CA 1
ATOM 2410 C C . LYS A 1 325 ? 13.977 15.815 -17.093 1.00 87.38 325 LYS A C 1
ATOM 2412 O O . LYS A 1 325 ? 13.183 16.751 -17.055 1.00 87.38 325 LYS A O 1
ATOM 2417 N N . ALA A 1 326 ? 14.378 15.160 -16.004 1.00 87.38 326 ALA A N 1
ATOM 2418 C CA . ALA A 1 326 ? 13.834 15.400 -14.673 1.00 87.38 326 ALA A CA 1
ATOM 2419 C C . ALA A 1 326 ? 14.247 16.768 -14.103 1.00 87.38 326 ALA A C 1
ATOM 2421 O O . ALA A 1 326 ? 13.386 17.544 -13.697 1.00 87.38 326 ALA A O 1
ATOM 2422 N N . CYS A 1 327 ? 15.544 17.102 -14.097 1.00 86.88 327 CYS A N 1
ATOM 2423 C CA . CYS A 1 327 ? 16.060 18.247 -13.332 1.00 86.88 327 CYS A CA 1
ATOM 2424 C C . CYS A 1 327 ? 16.301 19.526 -14.159 1.00 86.88 327 CYS A C 1
ATOM 2426 O O . CYS A 1 327 ? 16.511 20.603 -13.583 1.00 86.88 327 CYS A O 1
ATOM 2428 N N . TYR A 1 328 ? 16.321 19.430 -15.494 1.00 80.94 328 TYR A N 1
ATOM 2429 C CA . TYR A 1 328 ? 16.665 20.540 -16.397 1.00 80.94 328 TYR A CA 1
ATOM 2430 C C . TYR A 1 328 ? 15.666 20.779 -17.534 1.00 80.94 328 TYR A C 1
ATOM 2432 O O . TYR A 1 328 ? 15.703 21.857 -18.133 1.00 80.94 328 TYR A O 1
ATOM 2440 N N . GLY A 1 329 ? 14.806 19.806 -17.849 1.00 74.38 329 GLY A N 1
ATOM 2441 C CA . GLY A 1 329 ? 14.022 19.815 -19.084 1.00 74.38 329 GLY A CA 1
ATOM 2442 C C . GLY A 1 329 ? 14.922 19.713 -20.322 1.00 74.38 329 GLY A C 1
ATOM 2443 O O . GLY A 1 329 ? 16.018 19.153 -20.261 1.00 74.38 329 GLY A O 1
ATOM 2444 N N . ASP A 1 330 ? 14.492 20.285 -21.453 1.00 69.62 330 ASP A N 1
ATOM 2445 C CA . ASP A 1 330 ? 15.176 20.067 -22.737 1.00 69.62 330 ASP A CA 1
ATOM 2446 C C . ASP A 1 330 ? 16.395 20.959 -23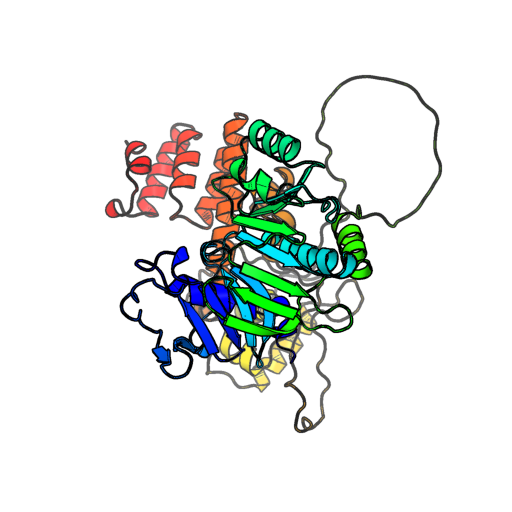.034 1.00 69.62 330 ASP A C 1
ATOM 2448 O O . ASP A 1 330 ? 17.076 20.784 -24.043 1.00 69.62 330 ASP A O 1
ATOM 2452 N N . ASN A 1 331 ? 16.735 21.888 -22.142 1.00 67.38 331 ASN A N 1
ATOM 2453 C CA . ASN A 1 331 ? 17.562 23.049 -22.493 1.00 67.38 331 ASN A CA 1
ATOM 2454 C C . ASN A 1 331 ? 19.065 22.940 -22.157 1.00 67.38 331 ASN A C 1
ATOM 2456 O O . ASN A 1 331 ? 19.764 23.953 -22.194 1.00 67.38 331 ASN A O 1
ATOM 2460 N N . ILE A 1 332 ? 19.593 21.757 -21.811 1.00 79.31 332 ILE A N 1
ATOM 2461 C CA . ILE A 1 332 ? 21.004 21.593 -21.403 1.00 79.31 332 ILE A CA 1
ATOM 2462 C C . ILE A 1 332 ? 21.725 20.469 -22.156 1.00 79.31 332 ILE A C 1
ATOM 2464 O O . ILE A 1 332 ? 21.151 19.428 -22.466 1.00 79.31 332 ILE A O 1
ATOM 2468 N N . LYS A 1 333 ? 23.022 20.693 -22.418 1.00 77.38 333 LYS A N 1
ATOM 2469 C CA . LYS A 1 333 ? 23.934 19.733 -23.052 1.00 77.38 333 LYS A CA 1
ATOM 2470 C C . LYS A 1 333 ? 24.346 18.601 -22.088 1.00 77.38 333 LYS A C 1
ATOM 2472 O O . LYS A 1 333 ? 24.610 18.883 -20.915 1.00 77.38 333 LYS A O 1
ATOM 2477 N N . PRO A 1 334 ? 24.506 17.350 -22.559 1.00 74.19 334 PRO A N 1
ATOM 2478 C CA . PRO A 1 334 ? 24.901 16.212 -21.718 1.00 74.19 334 PRO A CA 1
ATOM 2479 C C . PRO A 1 334 ? 26.216 16.403 -20.942 1.00 74.19 334 PRO A C 1
ATOM 2481 O O . PRO A 1 334 ? 26.366 15.899 -19.828 1.00 74.19 334 PRO A O 1
ATOM 2484 N N . GLU A 1 335 ? 27.175 17.160 -21.485 1.00 77.31 335 GLU A N 1
ATOM 2485 C CA . GLU A 1 335 ? 28.462 17.432 -20.830 1.00 77.31 335 GLU A CA 1
ATOM 2486 C C . GLU A 1 335 ? 28.296 18.191 -19.505 1.00 77.31 335 GLU A C 1
ATOM 2488 O O . GLU A 1 335 ? 29.027 17.943 -18.543 1.00 77.31 335 GLU A O 1
ATOM 2493 N N . THR A 1 336 ? 27.305 19.081 -19.426 1.00 81.75 336 THR A N 1
ATOM 2494 C CA . THR A 1 336 ? 27.002 19.862 -18.221 1.00 81.75 336 THR A CA 1
ATOM 2495 C C . THR A 1 336 ? 26.525 18.966 -17.077 1.00 81.75 336 THR A C 1
ATOM 2497 O O . THR A 1 336 ? 26.890 19.193 -15.924 1.00 81.75 336 THR A O 1
ATOM 2500 N N . ILE A 1 337 ? 25.776 17.904 -17.388 1.00 83.56 337 ILE A N 1
ATOM 2501 C CA . ILE A 1 337 ? 25.271 16.940 -16.400 1.00 83.56 337 ILE A CA 1
ATOM 2502 C C . ILE A 1 337 ? 26.434 16.166 -15.787 1.00 83.56 337 ILE A C 1
ATOM 2504 O O . ILE A 1 337 ? 26.570 16.124 -14.566 1.00 83.56 337 ILE A O 1
ATOM 2508 N N . ARG A 1 338 ? 27.338 15.643 -16.624 1.00 82.62 338 ARG A N 1
ATOM 2509 C CA . ARG A 1 338 ? 28.543 14.935 -16.161 1.00 82.62 338 ARG A CA 1
ATOM 2510 C C . ARG A 1 338 ? 29.418 15.816 -15.270 1.00 82.62 338 ARG A C 1
ATOM 2512 O O . ARG A 1 338 ? 29.910 15.349 -14.245 1.00 82.62 338 ARG A O 1
ATOM 2519 N N . GLN A 1 339 ? 29.578 17.094 -15.625 1.00 83.94 339 GLN A N 1
ATOM 2520 C CA . GLN A 1 339 ? 30.313 18.050 -14.795 1.00 83.94 339 GLN A CA 1
ATOM 2521 C C . GLN A 1 339 ? 29.629 18.277 -13.440 1.00 83.94 339 GLN A C 1
ATOM 2523 O O . GLN A 1 339 ? 30.304 18.326 -12.413 1.00 83.94 339 GLN A O 1
ATOM 2528 N N . HIS A 1 340 ? 28.301 18.407 -13.414 1.00 87.81 340 HIS A N 1
ATOM 2529 C CA . HIS A 1 340 ? 27.551 18.544 -12.168 1.00 87.81 340 HIS A CA 1
ATOM 2530 C C . HIS A 1 340 ? 27.636 17.291 -11.297 1.00 87.81 340 HIS A C 1
ATOM 2532 O O . HIS A 1 340 ? 27.930 17.428 -10.117 1.00 87.81 340 HIS A O 1
ATOM 2538 N N . LEU A 1 341 ? 27.492 16.093 -11.865 1.00 87.94 341 LEU A N 1
ATOM 2539 C CA . LEU A 1 341 ? 27.639 14.827 -11.137 1.00 87.94 341 LEU A CA 1
ATOM 2540 C C . LEU A 1 341 ? 29.051 14.653 -10.562 1.00 87.94 341 LEU A C 1
ATOM 2542 O O . LEU A 1 341 ? 29.205 14.239 -9.416 1.00 87.94 341 LEU A O 1
ATOM 2546 N N . SER A 1 342 ? 30.085 15.046 -11.313 1.00 83.25 342 SER A N 1
ATOM 2547 C CA . SER A 1 342 ? 31.462 15.055 -10.807 1.00 83.25 342 SER A CA 1
ATOM 2548 C C . SER A 1 342 ? 31.639 16.006 -9.622 1.00 83.25 342 SER A C 1
ATOM 2550 O O . SER A 1 342 ? 32.334 15.671 -8.667 1.00 83.25 342 SER A O 1
ATOM 2552 N N . ASN A 1 343 ? 31.016 17.186 -9.666 1.00 85.69 343 ASN A N 1
ATOM 2553 C CA . ASN A 1 343 ? 31.107 18.156 -8.577 1.00 85.69 343 ASN A CA 1
ATOM 2554 C C . ASN A 1 343 ? 30.270 17.733 -7.356 1.00 85.69 343 ASN A C 1
ATOM 2556 O O . ASN A 1 343 ? 30.718 17.912 -6.228 1.00 85.69 343 ASN A O 1
ATOM 2560 N N . ILE A 1 344 ? 29.092 17.135 -7.574 1.00 88.19 344 ILE A N 1
ATOM 2561 C CA . ILE A 1 344 ? 28.239 16.559 -6.523 1.00 88.19 344 ILE A CA 1
ATOM 2562 C C . ILE A 1 344 ? 28.998 15.469 -5.767 1.00 88.19 344 ILE A C 1
ATOM 2564 O O . ILE A 1 344 ? 28.986 15.469 -4.541 1.00 88.19 344 ILE A O 1
ATOM 2568 N N . ARG A 1 345 ? 29.714 14.588 -6.478 1.00 86.19 345 ARG A N 1
ATOM 2569 C CA . ARG A 1 345 ? 30.565 13.561 -5.859 1.00 86.19 345 ARG A CA 1
ATOM 2570 C C . ARG A 1 345 ? 31.595 14.171 -4.908 1.00 86.19 345 ARG A C 1
ATOM 2572 O O . ARG A 1 345 ? 31.766 13.675 -3.804 1.00 86.19 345 ARG A O 1
ATOM 2579 N N . GLY A 1 346 ? 32.251 15.254 -5.327 1.00 81.56 346 GLY A N 1
ATOM 2580 C CA . GLY A 1 346 ? 33.194 15.978 -4.473 1.00 81.56 346 GLY A CA 1
ATOM 2581 C C . GLY A 1 346 ? 32.523 16.633 -3.262 1.00 81.56 346 GLY A C 1
ATOM 2582 O O . GLY A 1 346 ? 33.080 16.600 -2.172 1.00 81.56 346 GLY A O 1
ATOM 2583 N N . TYR A 1 347 ? 31.321 17.192 -3.439 1.00 84.56 347 TYR A N 1
ATOM 2584 C CA . TYR A 1 347 ? 30.570 17.855 -2.369 1.00 84.56 347 TYR A CA 1
ATOM 2585 C C . TYR A 1 347 ? 30.062 16.894 -1.291 1.00 84.56 347 TYR A C 1
ATOM 2587 O O . TYR A 1 347 ? 30.155 17.201 -0.106 1.00 84.56 347 TYR A O 1
ATOM 2595 N N . LEU A 1 348 ? 29.519 15.742 -1.689 1.00 83.06 348 LEU A N 1
ATOM 2596 C CA . LEU A 1 348 ? 28.961 14.774 -0.745 1.00 83.06 348 LEU A CA 1
ATOM 2597 C C . LEU A 1 348 ? 30.042 14.146 0.155 1.00 83.06 348 LEU A C 1
ATOM 2599 O O . LEU A 1 348 ? 29.712 13.654 1.231 1.00 83.06 348 LEU A O 1
ATOM 2603 N N . GLY A 1 349 ? 31.318 14.209 -0.244 1.00 76.94 349 GLY A N 1
ATOM 2604 C CA . GLY A 1 349 ? 32.425 13.613 0.507 1.00 76.94 349 GLY A CA 1
ATOM 2605 C C . GLY A 1 349 ? 32.330 12.083 0.547 1.00 76.94 349 GLY A C 1
ATOM 2606 O O . GLY A 1 349 ? 31.508 11.520 -0.161 1.00 76.94 349 GLY A O 1
ATOM 2607 N N . PRO A 1 350 ? 33.180 11.381 1.307 1.00 76.12 350 PRO A N 1
ATOM 2608 C CA . PRO A 1 350 ? 33.087 9.928 1.461 1.00 76.12 350 PRO A CA 1
ATOM 2609 C C . PRO A 1 350 ? 31.930 9.520 2.389 1.00 76.12 350 PRO A C 1
ATOM 2611 O O . PRO A 1 350 ? 31.576 10.261 3.310 1.00 76.12 350 PRO A O 1
ATOM 2614 N N . VAL A 1 351 ? 31.366 8.329 2.166 1.00 74.56 351 VAL A N 1
ATOM 2615 C CA . VAL A 1 351 ? 30.445 7.679 3.119 1.00 74.56 351 VAL A CA 1
ATOM 2616 C C . VAL A 1 351 ? 31.218 6.930 4.210 1.00 74.56 351 VAL A C 1
ATOM 2618 O O . VAL A 1 351 ? 32.440 6.786 4.125 1.00 74.56 351 VAL A O 1
ATOM 2621 N N . SER A 1 352 ? 30.528 6.449 5.250 1.00 66.88 352 SER A N 1
ATOM 2622 C CA . SER A 1 352 ? 31.180 5.827 6.413 1.00 66.88 352 SER A CA 1
ATOM 2623 C C . SER A 1 352 ? 31.956 4.544 6.073 1.00 66.88 352 SER A C 1
ATOM 2625 O O . SER A 1 352 ? 32.919 4.203 6.760 1.00 66.88 352 SER A O 1
ATOM 2627 N N . THR A 1 353 ? 31.601 3.883 4.968 1.00 61.19 353 THR A N 1
ATOM 2628 C CA . THR A 1 353 ? 32.290 2.713 4.402 1.00 61.19 353 THR A CA 1
ATOM 2629 C C . THR A 1 353 ? 33.562 3.041 3.608 1.00 61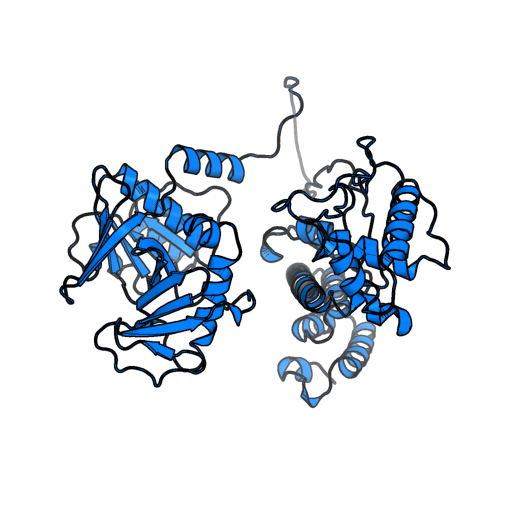.19 353 THR A C 1
ATOM 2631 O O . THR A 1 353 ? 34.288 2.124 3.233 1.00 61.19 353 THR A O 1
ATOM 2634 N N . GLY A 1 354 ? 33.876 4.321 3.373 1.00 59.38 354 GLY A N 1
ATOM 2635 C CA . GLY A 1 354 ? 35.068 4.770 2.638 1.00 59.38 354 GLY A CA 1
ATOM 2636 C C . GLY A 1 354 ? 34.891 4.884 1.119 1.00 59.38 354 GLY A C 1
ATOM 2637 O O . GLY A 1 354 ? 35.750 5.468 0.456 1.00 59.38 354 GLY A O 1
ATOM 2638 N N . ASP A 1 355 ? 33.772 4.400 0.575 1.00 64.19 355 ASP A N 1
ATOM 2639 C CA . ASP A 1 355 ? 33.398 4.597 -0.825 1.00 64.19 355 ASP A CA 1
ATOM 2640 C C . ASP A 1 355 ? 32.827 6.006 -1.075 1.00 64.19 355 ASP A C 1
ATOM 2642 O O . ASP A 1 355 ? 32.446 6.749 -0.164 1.00 64.19 355 ASP A O 1
ATOM 2646 N N . GLY A 1 356 ? 32.774 6.410 -2.347 1.00 69.06 356 GLY A N 1
ATOM 2647 C CA . GLY A 1 356 ? 32.084 7.635 -2.745 1.00 69.06 356 GLY A CA 1
ATOM 2648 C C . GLY A 1 356 ? 30.556 7.434 -2.761 1.00 69.06 356 GLY A C 1
ATOM 2649 O O . GLY A 1 356 ? 30.095 6.477 -3.381 1.00 69.06 356 GLY A O 1
ATOM 2650 N N . PRO A 1 357 ? 29.743 8.352 -2.199 1.00 74.00 357 PRO A N 1
ATOM 2651 C CA . PRO A 1 357 ? 28.274 8.290 -2.185 1.00 74.00 357 PRO A CA 1
ATOM 2652 C C . PRO A 1 357 ? 27.654 8.312 -3.581 1.00 74.00 357 PRO A C 1
ATOM 2654 O O . PRO A 1 357 ? 26.487 7.976 -3.744 1.00 74.00 357 PRO A O 1
ATOM 2657 N N . LEU A 1 358 ? 28.420 8.727 -4.588 1.00 80.25 358 LEU A N 1
ATOM 2658 C CA . LEU A 1 358 ? 28.063 8.635 -5.993 1.00 80.25 358 LEU A CA 1
ATOM 2659 C C . LEU A 1 358 ? 29.243 7.985 -6.730 1.00 80.25 358 LEU A C 1
ATOM 2661 O O . LEU A 1 358 ? 30.227 8.683 -6.991 1.00 80.25 358 LEU A O 1
ATOM 2665 N N . PRO A 1 359 ? 29.192 6.686 -7.068 1.00 72.38 359 PRO A N 1
ATOM 2666 C CA . PRO A 1 359 ? 30.297 5.989 -7.724 1.00 72.38 359 PRO A CA 1
ATOM 2667 C C . PRO A 1 359 ? 30.707 6.634 -9.057 1.00 72.38 359 PRO A C 1
ATOM 2669 O O . PRO A 1 359 ? 29.925 7.334 -9.717 1.00 72.38 359 PRO A O 1
ATOM 2672 N N . GLU A 1 360 ? 31.965 6.448 -9.457 1.00 68.38 360 GLU A N 1
ATOM 2673 C CA . GLU A 1 360 ? 32.428 6.854 -10.784 1.00 68.38 360 GLU A CA 1
ATOM 2674 C C . GLU A 1 360 ? 32.063 5.782 -11.812 1.00 68.38 360 GLU A C 1
ATOM 2676 O O . GLU A 1 360 ? 32.447 4.622 -11.691 1.00 68.38 360 GLU A O 1
ATOM 2681 N N . ILE A 1 361 ? 31.315 6.179 -12.838 1.00 68.31 361 ILE A N 1
ATOM 2682 C CA . ILE A 1 361 ? 31.064 5.317 -13.989 1.00 68.31 361 ILE A CA 1
ATOM 2683 C C . ILE A 1 361 ? 32.336 5.323 -14.840 1.00 68.31 361 ILE A C 1
ATOM 2685 O O . ILE A 1 361 ? 32.845 6.392 -15.190 1.00 68.31 361 ILE A O 1
ATOM 2689 N N . SER A 1 362 ? 32.885 4.138 -15.120 1.00 50.69 362 SER A N 1
ATOM 2690 C CA . SER A 1 362 ? 34.173 3.989 -15.804 1.00 50.69 362 SER A CA 1
ATOM 2691 C C . SER A 1 362 ? 34.187 4.721 -17.148 1.00 50.69 362 SER A C 1
ATOM 2693 O O . SER A 1 362 ? 33.377 4.456 -18.031 1.00 50.69 362 SER A O 1
ATOM 2695 N N . ARG A 1 363 ? 35.148 5.634 -17.339 1.00 47.06 363 ARG A N 1
ATOM 2696 C CA . ARG A 1 363 ? 35.379 6.264 -18.644 1.00 47.06 363 ARG A CA 1
ATOM 2697 C C . ARG A 1 363 ? 35.928 5.234 -19.629 1.00 47.06 363 ARG A C 1
ATOM 2699 O O . ARG A 1 363 ? 37.085 4.842 -19.520 1.00 47.06 363 ARG A O 1
ATOM 2706 N N . GLY A 1 364 ? 35.160 4.939 -20.672 1.00 39.31 364 GLY A N 1
ATOM 2707 C CA . GLY A 1 364 ? 35.732 4.510 -21.948 1.00 39.31 364 GLY A CA 1
ATOM 2708 C C . GLY A 1 364 ? 35.510 3.048 -22.300 1.00 39.31 364 GLY A C 1
ATOM 2709 O O . GLY A 1 364 ? 36.438 2.249 -22.325 1.00 39.31 364 GLY A O 1
ATOM 2710 N N . GLY A 1 365 ? 34.291 2.741 -22.722 1.00 44.94 365 GLY A N 1
ATOM 2711 C CA . GLY A 1 365 ? 34.006 1.651 -23.643 1.00 44.94 365 GLY A CA 1
ATOM 2712 C C . GLY A 1 365 ? 32.911 2.113 -24.593 1.00 44.94 365 GLY A C 1
ATOM 2713 O O . GLY A 1 365 ? 31.984 2.803 -24.179 1.00 44.94 365 GLY A O 1
ATOM 2714 N N . ARG A 1 366 ? 33.008 1.786 -25.886 1.00 48.97 366 ARG A N 1
ATOM 2715 C CA . ARG A 1 366 ? 31.831 1.883 -26.760 1.00 48.97 366 ARG A CA 1
ATOM 2716 C C . ARG A 1 366 ? 30.810 0.895 -26.174 1.00 48.97 366 ARG A C 1
ATOM 2718 O O . ARG A 1 366 ? 31.211 -0.259 -26.008 1.00 48.97 366 ARG A O 1
ATOM 2725 N N . PRO A 1 367 ? 29.571 1.310 -25.848 1.00 52.00 367 PRO A N 1
ATOM 2726 C CA . PRO A 1 367 ? 28.574 0.397 -25.300 1.00 52.00 367 PRO A CA 1
ATOM 2727 C C . PRO A 1 367 ? 28.503 -0.846 -26.183 1.00 52.00 367 PRO A C 1
ATOM 2729 O O . PRO A 1 367 ? 28.409 -0.718 -27.413 1.00 52.00 367 PRO A O 1
ATOM 2732 N N . ARG A 1 368 ? 28.624 -2.042 -25.599 1.00 52.09 368 ARG A N 1
ATOM 2733 C CA . ARG A 1 368 ? 28.409 -3.262 -26.379 1.00 52.09 368 ARG A CA 1
ATOM 2734 C C . ARG A 1 368 ? 26.939 -3.292 -26.787 1.00 52.09 368 ARG A C 1
ATOM 2736 O O . ARG A 1 368 ? 26.065 -2.914 -26.012 1.00 52.09 368 ARG A O 1
ATOM 2743 N N . ALA A 1 369 ? 26.657 -3.714 -28.018 1.00 44.31 369 ALA A N 1
ATOM 2744 C CA . ALA A 1 369 ? 25.276 -3.874 -28.463 1.00 44.31 369 ALA A CA 1
ATOM 2745 C C . ALA A 1 369 ? 24.562 -4.865 -27.522 1.00 44.31 369 ALA A C 1
ATOM 2747 O O . ALA A 1 369 ? 24.966 -6.023 -27.445 1.00 44.31 369 ALA A O 1
ATOM 2748 N N . GLY A 1 370 ? 23.548 -4.388 -26.790 1.00 52.44 370 GLY A N 1
ATOM 2749 C CA . GLY A 1 370 ? 22.795 -5.167 -25.798 1.00 52.44 370 GLY A CA 1
ATOM 2750 C C . GLY A 1 370 ? 23.139 -4.896 -24.326 1.00 52.44 370 GLY A C 1
ATOM 2751 O O . GLY A 1 370 ? 22.518 -5.499 -23.458 1.00 52.44 370 GLY A O 1
ATOM 2752 N N . GLU A 1 371 ? 24.091 -4.009 -24.022 1.00 53.50 371 GLU A N 1
ATOM 2753 C CA . GLU A 1 371 ? 24.397 -3.601 -22.644 1.00 53.50 371 GLU A CA 1
ATOM 2754 C C . GLU A 1 371 ? 23.446 -2.471 -22.195 1.00 53.50 371 GLU A C 1
ATOM 2756 O O . GLU A 1 371 ? 23.230 -1.528 -22.967 1.00 53.50 371 GLU A O 1
ATOM 2761 N N . PRO A 1 372 ? 22.832 -2.557 -20.997 1.00 55.41 372 PRO A N 1
ATOM 2762 C CA . PRO A 1 372 ? 21.948 -1.508 -20.503 1.00 55.41 372 PRO A CA 1
ATOM 2763 C C . PRO A 1 372 ? 22.708 -0.179 -20.359 1.00 55.41 372 PRO A C 1
ATOM 2765 O O . PRO A 1 372 ? 23.908 -0.180 -20.070 1.00 55.41 372 PRO A O 1
ATOM 2768 N N . PRO A 1 373 ? 22.038 0.964 -20.584 1.00 64.31 373 PRO A N 1
ATOM 2769 C CA . PRO A 1 373 ? 22.677 2.267 -20.486 1.00 64.31 373 PRO A CA 1
ATOM 2770 C C . PRO A 1 373 ? 23.233 2.498 -19.078 1.00 64.31 373 PRO A C 1
ATOM 2772 O O . PRO A 1 373 ? 22.611 2.144 -18.080 1.00 64.31 373 PRO A O 1
ATOM 2775 N N . GLU A 1 374 ? 24.406 3.124 -19.006 1.00 72.75 374 GLU A N 1
ATOM 2776 C CA . GLU A 1 374 ? 25.059 3.461 -17.743 1.00 72.75 374 GLU A CA 1
ATOM 2777 C C . GLU A 1 374 ? 24.152 4.342 -16.863 1.00 72.75 374 GLU A C 1
ATOM 2779 O O . GLU A 1 374 ? 23.730 5.431 -17.273 1.00 72.75 374 GLU A O 1
ATOM 2784 N N . SER A 1 375 ? 23.881 3.881 -15.640 1.00 83.31 375 SER A N 1
ATOM 2785 C CA . SER A 1 375 ? 23.015 4.553 -14.669 1.00 83.31 375 SER A CA 1
ATOM 2786 C C . SER A 1 375 ? 23.795 5.028 -13.443 1.00 83.31 375 SER A C 1
ATOM 2788 O O . SER A 1 375 ? 24.611 4.296 -12.884 1.00 83.31 375 SER A O 1
ATOM 2790 N N . TYR A 1 376 ? 23.508 6.242 -12.984 1.00 85.62 376 TYR A N 1
ATOM 2791 C CA . TYR A 1 376 ? 24.010 6.798 -11.732 1.00 85.62 376 TYR A CA 1
ATOM 2792 C C . TYR A 1 376 ? 23.104 6.389 -10.580 1.00 85.62 376 TYR A C 1
ATOM 2794 O O . TYR A 1 376 ? 21.900 6.628 -10.635 1.00 85.62 376 TYR A O 1
ATOM 2802 N N . GLN A 1 377 ? 23.687 5.836 -9.522 1.00 88.25 377 GLN A N 1
ATOM 2803 C CA . GLN A 1 377 ? 22.971 5.438 -8.316 1.00 88.25 377 GLN A CA 1
ATOM 2804 C C . GLN A 1 377 ? 23.682 6.006 -7.087 1.00 88.25 377 GLN A C 1
ATOM 2806 O O . GLN A 1 377 ? 24.911 5.965 -7.011 1.00 88.25 377 GLN A O 1
ATOM 2811 N N . LEU A 1 378 ? 22.919 6.563 -6.145 1.00 88.44 378 LEU A N 1
ATOM 2812 C CA . LEU A 1 378 ? 23.463 6.989 -4.857 1.00 88.44 378 LEU A CA 1
ATOM 2813 C C . LEU A 1 378 ? 23.709 5.780 -3.951 1.00 88.44 378 LEU A C 1
ATOM 2815 O O . LEU A 1 378 ? 22.967 4.798 -3.983 1.00 88.44 378 LEU A O 1
ATOM 2819 N N . HIS A 1 379 ? 24.741 5.872 -3.119 1.00 87.38 379 HIS A N 1
ATOM 2820 C CA . HIS A 1 379 ? 25.029 4.876 -2.097 1.00 87.38 379 HIS A CA 1
ATOM 2821 C C . HIS A 1 379 ? 23.853 4.773 -1.103 1.00 87.38 379 HIS A C 1
ATOM 2823 O O . HIS A 1 379 ? 23.301 5.811 -0.729 1.00 87.38 379 HIS A O 1
ATOM 2829 N N . PRO A 1 380 ? 23.494 3.569 -0.613 1.00 85.44 380 PRO A N 1
ATOM 2830 C CA . PRO A 1 380 ? 22.355 3.378 0.293 1.00 85.44 380 PRO A CA 1
ATOM 2831 C C . PRO A 1 380 ? 22.400 4.185 1.601 1.00 85.44 380 PRO A C 1
ATOM 2833 O O . PRO A 1 380 ? 21.357 4.415 2.201 1.00 85.44 380 PRO A O 1
ATOM 2836 N N . GLU A 1 381 ? 23.583 4.634 2.037 1.00 87.06 381 GLU A N 1
ATOM 2837 C CA . GLU A 1 381 ? 23.738 5.522 3.206 1.00 87.06 381 GLU A CA 1
ATOM 2838 C C . GLU A 1 381 ? 23.194 6.941 2.986 1.00 87.06 381 GLU A C 1
ATOM 2840 O O . GLU A 1 381 ? 22.937 7.654 3.957 1.00 87.06 381 GLU A O 1
ATOM 2845 N N . VAL A 1 382 ? 23.022 7.372 1.733 1.00 88.81 382 VAL A N 1
ATOM 2846 C CA . VAL A 1 382 ? 22.450 8.682 1.411 1.00 88.81 382 VAL A CA 1
ATOM 2847 C C . VAL A 1 382 ? 20.931 8.574 1.471 1.00 88.81 382 VAL A C 1
ATOM 2849 O O . VAL A 1 382 ? 20.270 8.299 0.471 1.00 88.81 382 VAL A O 1
ATOM 2852 N N . ILE A 1 383 ? 20.387 8.774 2.668 1.00 92.19 383 ILE A N 1
ATOM 2853 C CA . ILE A 1 383 ? 18.950 8.663 2.931 1.00 92.19 383 ILE A CA 1
ATOM 2854 C C . ILE A 1 383 ? 18.253 10.022 3.005 1.00 92.19 383 ILE A C 1
ATOM 2856 O O . ILE A 1 383 ? 18.836 11.043 3.397 1.00 92.19 383 ILE A O 1
ATOM 2860 N N . THR A 1 384 ? 16.972 10.016 2.654 1.00 95.19 384 THR A N 1
ATOM 2861 C CA . THR A 1 384 ? 16.077 11.168 2.777 1.00 95.19 384 THR A CA 1
ATOM 2862 C C . THR A 1 384 ? 15.339 11.172 4.118 1.00 95.19 384 THR A C 1
ATOM 2864 O O . THR A 1 384 ? 15.226 10.152 4.799 1.00 95.19 384 THR A O 1
ATOM 2867 N N . ALA A 1 385 ? 14.790 12.326 4.503 1.00 94.81 385 ALA A N 1
ATOM 2868 C CA . ALA A 1 385 ? 13.868 12.415 5.634 1.00 94.81 385 ALA A CA 1
ATOM 2869 C C . ALA A 1 385 ? 12.625 11.536 5.423 1.00 94.81 385 ALA A C 1
ATOM 2871 O O . ALA A 1 385 ? 12.080 11.004 6.386 1.00 94.81 385 ALA A O 1
ATOM 2872 N N . TRP A 1 386 ? 12.204 11.351 4.170 1.00 95.75 386 TRP A N 1
ATOM 2873 C CA . TRP A 1 386 ? 11.101 10.462 3.824 1.00 95.75 386 TRP A CA 1
ATOM 2874 C C . TRP A 1 386 ? 11.435 8.993 4.072 1.00 95.75 386 TRP A C 1
ATOM 2876 O O . TRP A 1 386 ? 10.639 8.323 4.715 1.00 95.75 386 TRP A O 1
ATOM 2886 N N . ASP A 1 387 ? 12.645 8.536 3.739 1.00 94.75 387 ASP A N 1
ATOM 2887 C CA . ASP A 1 387 ? 13.086 7.166 4.052 1.00 94.75 387 ASP A CA 1
ATOM 2888 C C . ASP A 1 387 ? 12.966 6.863 5.554 1.00 94.75 387 ASP A C 1
ATOM 2890 O O . ASP A 1 387 ? 12.599 5.763 5.967 1.00 94.75 387 ASP A O 1
ATOM 2894 N N . ARG A 1 388 ? 13.276 7.858 6.398 1.00 94.06 388 ARG A N 1
ATOM 2895 C CA . ARG A 1 388 ? 13.138 7.738 7.855 1.00 94.06 388 ARG A CA 1
ATOM 2896 C C . ARG A 1 388 ? 11.688 7.714 8.295 1.00 94.06 388 ARG A C 1
ATOM 2898 O O . ARG A 1 388 ? 11.353 6.937 9.184 1.00 94.06 388 ARG A O 1
ATOM 2905 N N . VAL A 1 389 ? 10.846 8.547 7.696 1.00 94.31 389 VAL A N 1
ATOM 2906 C CA . VAL A 1 389 ? 9.406 8.546 7.960 1.00 94.31 389 VAL A CA 1
ATOM 2907 C C . VAL A 1 389 ? 8.793 7.200 7.571 1.00 94.31 389 VAL A C 1
ATOM 2909 O O . VAL A 1 389 ? 8.128 6.600 8.410 1.00 94.31 389 VAL A O 1
ATOM 2912 N N . GLU A 1 390 ? 9.087 6.672 6.382 1.00 94.19 390 GLU A N 1
ATOM 2913 C CA . GLU A 1 390 ? 8.638 5.344 5.942 1.00 94.19 390 GLU A CA 1
ATOM 2914 C C . GLU A 1 390 ? 9.108 4.245 6.891 1.00 94.19 390 GLU A C 1
ATOM 2916 O O . GLU A 1 390 ? 8.316 3.407 7.313 1.00 94.19 390 GLU A O 1
ATOM 2921 N N . GLN A 1 391 ? 10.379 4.273 7.296 1.00 93.38 391 GLN A N 1
ATOM 2922 C CA . GLN A 1 391 ? 10.912 3.290 8.234 1.00 93.38 391 GLN A CA 1
ATOM 2923 C C . GLN A 1 391 ? 10.227 3.354 9.610 1.00 93.38 391 GLN A C 1
ATOM 2925 O O . GLN A 1 391 ? 10.008 2.316 10.232 1.00 93.38 391 GLN A O 1
ATOM 2930 N N . LEU A 1 392 ? 9.922 4.557 10.106 1.00 92.50 392 LEU A N 1
ATOM 2931 C CA . LEU A 1 392 ? 9.289 4.760 11.412 1.00 92.50 392 LEU A CA 1
ATOM 2932 C C . LEU A 1 392 ? 7.793 4.417 11.396 1.00 92.50 392 LEU A C 1
ATOM 2934 O O . LEU A 1 392 ? 7.289 3.883 12.381 1.00 92.50 392 LEU A O 1
ATOM 2938 N N . ILE A 1 393 ? 7.093 4.698 10.295 1.00 92.12 393 ILE A N 1
ATOM 2939 C CA . ILE A 1 393 ? 5.685 4.317 10.106 1.00 92.12 393 ILE A CA 1
ATOM 2940 C C . ILE A 1 393 ? 5.567 2.806 9.840 1.00 92.12 393 ILE A C 1
ATOM 2942 O O . ILE A 1 393 ? 4.618 2.163 10.292 1.00 92.12 393 ILE A O 1
ATOM 2946 N N . GLY A 1 394 ? 6.535 2.214 9.139 1.00 89.75 394 GLY A N 1
ATOM 2947 C CA . GLY A 1 394 ? 6.601 0.782 8.866 1.00 89.75 394 GLY A CA 1
ATOM 2948 C C . GLY A 1 394 ? 5.384 0.276 8.089 1.00 89.75 394 GLY A C 1
ATOM 2949 O O . GLY A 1 394 ? 5.059 0.779 7.020 1.00 89.75 394 GLY A O 1
ATOM 2950 N N . ALA A 1 395 ? 4.693 -0.727 8.639 1.00 79.56 395 ALA A N 1
ATOM 2951 C CA . ALA A 1 395 ? 3.520 -1.357 8.020 1.00 79.56 395 ALA A CA 1
ATOM 2952 C C . ALA A 1 395 ? 2.242 -0.488 8.044 1.00 79.56 395 ALA A C 1
ATOM 2954 O O . ALA A 1 395 ? 1.171 -0.950 7.648 1.00 79.56 395 ALA A O 1
ATOM 2955 N N . GLY A 1 396 ? 2.334 0.744 8.545 1.00 87.06 396 GLY A N 1
ATOM 2956 C CA . GLY A 1 396 ? 1.265 1.733 8.533 1.00 87.06 396 GLY A CA 1
ATOM 2957 C C . GLY A 1 396 ? 1.043 2.377 9.903 1.00 87.06 396 GLY A C 1
ATOM 2958 O O . GLY A 1 396 ? 1.418 1.798 10.928 1.00 87.06 396 GLY A O 1
ATOM 2959 N N . PRO A 1 397 ? 0.375 3.545 9.944 1.00 88.50 397 PRO A N 1
ATOM 2960 C CA . PRO A 1 397 ? 0.185 4.324 11.164 1.00 88.50 397 PRO A CA 1
ATOM 2961 C C . PRO A 1 397 ? -0.344 3.525 12.358 1.00 88.50 397 PRO A C 1
ATOM 2963 O O . PRO A 1 397 ? 0.187 3.633 13.460 1.00 88.50 397 PRO A O 1
ATOM 2966 N N . ALA A 1 398 ? -1.335 2.659 12.122 1.00 88.44 398 ALA A N 1
ATOM 2967 C CA . ALA A 1 398 ? -1.981 1.858 13.159 1.00 88.44 398 ALA A CA 1
ATOM 2968 C C . ALA A 1 398 ? -1.028 0.881 13.880 1.00 88.44 398 ALA A C 1
ATOM 2970 O O . ALA A 1 398 ? -1.266 0.523 15.030 1.00 88.44 398 ALA A O 1
ATOM 2971 N N . HIS A 1 399 ? 0.066 0.465 13.241 1.00 82.31 399 HIS A N 1
ATOM 2972 C CA . HIS A 1 399 ? 1.017 -0.496 13.810 1.00 82.31 399 HIS A CA 1
ATOM 2973 C C . HIS A 1 399 ? 2.260 0.172 14.401 1.00 82.31 399 HIS A C 1
ATOM 2975 O O . HIS A 1 399 ? 2.962 -0.440 15.207 1.00 82.31 399 HIS A O 1
ATOM 2981 N N . ALA A 1 400 ? 2.544 1.414 14.009 1.00 88.69 400 ALA A N 1
ATOM 2982 C CA . ALA A 1 400 ? 3.649 2.174 14.563 1.00 88.69 400 ALA A CA 1
ATOM 2983 C C . ALA A 1 400 ? 3.376 2.522 16.033 1.00 88.69 400 ALA A C 1
ATOM 2985 O O . ALA A 1 400 ? 2.246 2.831 16.423 1.00 88.69 400 ALA A O 1
ATOM 2986 N N . SER A 1 401 ? 4.418 2.480 16.865 1.00 92.75 401 SER A N 1
ATOM 2987 C CA . SER A 1 401 ? 4.322 2.981 18.235 1.00 92.75 401 SER A CA 1
ATOM 2988 C C . SER A 1 401 ? 4.184 4.500 18.236 1.00 92.75 401 SER A C 1
ATOM 2990 O O . SER A 1 401 ? 4.625 5.181 17.308 1.00 92.75 401 SER A O 1
ATOM 2992 N N . ASP A 1 402 ? 3.632 5.055 19.308 1.00 92.62 402 ASP A N 1
ATOM 2993 C CA . ASP A 1 402 ? 3.450 6.504 19.422 1.00 92.62 402 ASP A CA 1
ATOM 2994 C C . ASP A 1 402 ? 4.783 7.254 19.367 1.00 92.62 402 ASP A C 1
ATOM 2996 O O . ASP A 1 402 ? 4.885 8.286 18.709 1.00 92.62 402 ASP A O 1
ATOM 3000 N N . THR A 1 403 ? 5.838 6.688 19.960 1.00 94.50 403 THR A N 1
ATOM 3001 C CA . THR A 1 403 ? 7.205 7.214 19.861 1.00 94.50 403 THR A CA 1
ATOM 3002 C C . THR A 1 403 ? 7.700 7.236 18.415 1.00 94.50 403 THR A C 1
ATOM 3004 O O . THR A 1 403 ? 8.345 8.199 17.998 1.00 94.50 403 THR A O 1
ATOM 3007 N N . ALA A 1 404 ? 7.403 6.199 17.627 1.00 92.19 404 ALA A N 1
ATOM 3008 C CA . ALA A 1 404 ? 7.797 6.139 16.223 1.00 92.19 404 ALA A CA 1
ATOM 3009 C C . ALA A 1 404 ? 7.015 7.151 15.373 1.00 92.19 404 ALA A C 1
ATOM 3011 O O . ALA A 1 404 ? 7.632 7.896 14.612 1.00 92.19 404 ALA A O 1
ATOM 3012 N N . LEU A 1 405 ? 5.695 7.255 15.567 1.00 94.12 405 LEU A N 1
ATOM 3013 C CA . LEU A 1 405 ? 4.846 8.252 14.904 1.00 94.12 405 LEU A CA 1
ATOM 3014 C C . LEU A 1 405 ? 5.286 9.678 15.243 1.00 94.12 405 LEU A C 1
ATOM 3016 O O . LEU A 1 405 ? 5.471 10.506 14.352 1.00 94.12 405 LEU A O 1
ATOM 3020 N N . HIS A 1 406 ? 5.534 9.961 16.520 1.00 96.94 406 HIS A N 1
ATOM 3021 C CA . HIS A 1 406 ? 6.006 11.269 16.954 1.00 96.94 406 HIS A CA 1
ATOM 3022 C C . HIS A 1 406 ? 7.372 11.605 16.335 1.00 96.94 406 HIS A C 1
ATOM 3024 O O . HIS A 1 406 ? 7.611 12.731 15.894 1.00 96.94 406 HIS A O 1
ATOM 3030 N N . ARG A 1 407 ? 8.293 10.638 16.256 1.00 95.56 407 ARG A N 1
ATOM 3031 C CA . ARG A 1 407 ? 9.590 10.842 15.595 1.00 95.56 407 ARG A CA 1
ATOM 3032 C C . ARG A 1 407 ? 9.454 11.037 14.089 1.00 95.56 407 ARG A C 1
ATOM 3034 O O . ARG A 1 407 ? 10.135 11.900 13.545 1.00 95.56 407 ARG A O 1
ATOM 3041 N N . ALA A 1 408 ? 8.553 10.312 13.431 1.00 96.06 408 ALA A N 1
ATOM 3042 C CA . ALA A 1 408 ? 8.272 10.490 12.011 1.00 96.06 408 ALA A CA 1
ATOM 3043 C C . ALA A 1 408 ? 7.773 11.918 11.732 1.00 96.06 408 ALA A C 1
ATOM 3045 O O . ALA A 1 408 ? 8.345 12.637 10.914 1.00 96.06 408 ALA A O 1
ATOM 3046 N N . LEU A 1 409 ? 6.779 12.385 12.492 1.00 97.12 409 LEU A N 1
ATOM 3047 C CA . LEU A 1 409 ? 6.206 13.726 12.339 1.00 97.12 409 LEU A CA 1
ATOM 3048 C C . LEU A 1 409 ? 7.178 14.860 12.719 1.00 97.12 409 LEU A C 1
ATOM 3050 O O . LEU A 1 409 ? 7.010 15.997 12.270 1.00 97.12 409 LEU A O 1
ATOM 3054 N N . ASN A 1 410 ? 8.231 14.581 13.494 1.00 96.25 410 ASN A N 1
ATOM 3055 C CA . ASN A 1 410 ? 9.292 15.556 13.764 1.00 96.25 410 ASN A CA 1
ATOM 3056 C C . ASN A 1 410 ? 10.139 15.884 12.525 1.00 96.25 410 ASN A C 1
ATOM 3058 O O . ASN A 1 410 ? 10.614 17.014 12.414 1.00 96.25 410 ASN A O 1
ATOM 3062 N N . TYR A 1 411 ? 10.283 14.959 11.569 1.00 95.19 411 TYR A N 1
ATOM 3063 C CA . TYR A 1 411 ? 10.957 15.253 10.298 1.00 95.19 411 TYR A CA 1
ATOM 3064 C C . TYR A 1 411 ? 10.137 16.184 9.395 1.00 95.19 411 TYR A C 1
ATOM 3066 O O . TYR A 1 411 ? 10.704 16.848 8.524 1.00 95.19 411 TYR A O 1
ATOM 3074 N N . VAL A 1 412 ? 8.825 16.272 9.626 1.00 95.25 412 VAL A N 1
ATOM 3075 C CA . VAL A 1 412 ? 7.888 17.090 8.854 1.00 95.25 412 VAL A CA 1
ATOM 3076 C C . VAL A 1 412 ? 7.970 18.543 9.318 1.00 95.25 412 VAL A C 1
ATOM 3078 O O . VAL A 1 412 ? 7.321 18.948 10.286 1.00 95.25 412 VAL A O 1
ATOM 3081 N N . VAL A 1 413 ? 8.795 19.345 8.645 1.00 92.75 413 VAL A N 1
ATOM 3082 C CA . VAL A 1 413 ? 8.978 20.779 8.953 1.00 92.75 413 VAL A CA 1
ATOM 3083 C C . VAL A 1 413 ? 8.207 21.711 8.010 1.00 92.75 413 VAL A C 1
ATOM 3085 O O . VAL A 1 413 ? 8.132 22.910 8.263 1.00 92.75 413 VAL A O 1
ATOM 3088 N N . GLY A 1 414 ? 7.605 21.171 6.950 1.00 93.31 414 GLY A N 1
ATOM 3089 C CA . GLY A 1 414 ? 6.792 21.897 5.974 1.00 93.31 414 GLY A CA 1
ATOM 3090 C C . GLY A 1 414 ? 6.181 20.952 4.933 1.00 93.31 414 GLY A C 1
ATOM 3091 O O . GLY A 1 414 ? 6.493 19.756 4.959 1.00 93.31 414 GLY A O 1
ATOM 3092 N N . PRO A 1 415 ? 5.360 21.470 4.001 1.00 92.94 415 PRO A N 1
ATOM 3093 C CA . PRO A 1 415 ? 4.821 20.667 2.908 1.00 92.94 415 PRO A CA 1
ATOM 3094 C C . PRO A 1 415 ? 5.957 20.059 2.067 1.00 92.94 415 PRO A C 1
ATOM 3096 O O . PRO A 1 415 ? 6.987 20.717 1.873 1.00 92.94 415 PRO A O 1
ATOM 3099 N N . PRO A 1 416 ? 5.818 18.820 1.571 1.00 93.50 416 PRO A N 1
ATOM 3100 C CA . PRO A 1 416 ? 6.864 18.162 0.798 1.00 93.50 416 PRO A CA 1
ATOM 3101 C C . PRO A 1 416 ? 7.210 18.974 -0.456 1.00 93.50 416 PRO A C 1
ATOM 3103 O O . PRO A 1 416 ? 6.332 19.400 -1.203 1.00 93.50 416 PRO A O 1
ATOM 3106 N N . PHE A 1 417 ? 8.505 19.205 -0.677 1.00 91.25 417 PHE A N 1
ATOM 3107 C CA . PHE A 1 417 ? 9.033 19.985 -1.801 1.00 91.25 417 PHE A CA 1
ATOM 3108 C C . PHE A 1 417 ? 8.440 21.406 -1.926 1.00 91.25 417 PHE A C 1
ATOM 3110 O O . PHE A 1 417 ? 8.268 21.919 -3.036 1.00 91.25 417 PHE A O 1
ATOM 3117 N N . ALA A 1 418 ? 8.169 22.078 -0.800 1.00 88.81 418 ALA A N 1
ATOM 3118 C CA . ALA A 1 418 ? 7.687 23.462 -0.745 1.00 88.81 418 ALA A CA 1
ATOM 3119 C C . ALA A 1 418 ? 8.775 24.486 -1.134 1.00 88.81 418 ALA A C 1
ATOM 3121 O O . ALA A 1 418 ? 9.272 25.270 -0.320 1.00 88.81 418 ALA A O 1
ATOM 3122 N N . VAL A 1 419 ? 9.161 24.478 -2.409 1.00 83.19 419 VAL A N 1
ATOM 3123 C CA . VAL A 1 419 ? 10.112 25.423 -2.996 1.00 83.19 419 VAL A CA 1
ATOM 3124 C C . VAL A 1 419 ? 9.423 26.768 -3.228 1.00 83.19 419 VAL A C 1
ATOM 3126 O O . VAL A 1 419 ? 8.492 26.870 -4.023 1.00 83.19 419 VAL A O 1
ATOM 3129 N N . LEU A 1 420 ? 9.915 27.817 -2.565 1.00 76.19 420 LEU A N 1
ATOM 3130 C CA . LEU A 1 420 ? 9.342 29.168 -2.655 1.00 76.19 420 LEU A CA 1
ATOM 3131 C C . LEU A 1 420 ? 9.659 29.876 -3.985 1.00 76.19 420 LEU A C 1
ATOM 3133 O O . LEU A 1 420 ? 8.886 30.710 -4.453 1.00 76.19 420 LEU A O 1
ATOM 3137 N N . ASP A 1 421 ? 10.801 29.558 -4.598 1.00 80.50 421 ASP A N 1
ATOM 3138 C CA . ASP A 1 421 ? 11.220 30.146 -5.871 1.00 80.50 421 ASP A CA 1
ATOM 3139 C C . ASP A 1 421 ? 10.603 29.385 -7.055 1.00 80.50 421 ASP A C 1
ATOM 3141 O O . ASP A 1 421 ? 10.981 28.249 -7.353 1.00 80.50 421 ASP A O 1
ATOM 3145 N N . LYS A 1 422 ? 9.692 30.044 -7.782 1.00 77.06 422 LYS A N 1
ATOM 3146 C CA . LYS A 1 422 ? 9.011 29.487 -8.965 1.00 77.06 422 LYS A CA 1
ATOM 3147 C C . LYS A 1 422 ? 9.975 28.997 -10.051 1.00 77.06 422 LYS A C 1
ATOM 3149 O O . LYS A 1 422 ? 9.673 28.023 -10.735 1.00 77.06 422 LYS A O 1
ATOM 3154 N N . SER A 1 423 ? 11.133 29.644 -10.216 1.00 73.06 423 SER A N 1
ATOM 3155 C CA . SER A 1 423 ? 12.134 29.250 -11.221 1.00 73.06 423 SER A CA 1
ATOM 3156 C C . SER A 1 423 ? 12.816 27.920 -10.880 1.00 73.06 423 SER A C 1
ATOM 3158 O O . SER A 1 423 ? 13.258 27.184 -11.764 1.00 73.06 423 SER A O 1
ATOM 3160 N N . VAL A 1 424 ? 12.871 27.595 -9.589 1.00 78.62 424 VAL A N 1
ATOM 3161 C CA . VAL A 1 424 ? 13.433 26.354 -9.060 1.00 78.62 424 VAL A CA 1
ATOM 3162 C C . VAL A 1 424 ? 12.356 25.279 -8.962 1.00 78.62 424 VAL A C 1
ATOM 3164 O O . VAL A 1 424 ? 12.636 24.118 -9.245 1.00 78.62 424 VAL A O 1
ATOM 3167 N N . GLN A 1 425 ? 11.121 25.664 -8.635 1.00 81.12 425 GLN A N 1
ATOM 3168 C CA . GLN A 1 425 ? 9.975 24.766 -8.490 1.00 81.12 425 GLN A CA 1
ATOM 3169 C C . GLN A 1 425 ? 9.744 23.891 -9.735 1.00 81.12 425 GLN A C 1
ATOM 3171 O O . GLN A 1 425 ? 9.494 22.692 -9.609 1.00 81.12 425 GLN A O 1
ATOM 3176 N N . ALA A 1 426 ? 9.923 24.452 -10.936 1.00 80.69 426 ALA A N 1
ATOM 3177 C CA . ALA A 1 426 ? 9.797 23.722 -12.201 1.00 80.69 426 ALA A CA 1
ATOM 3178 C C . ALA A 1 426 ? 10.731 22.494 -12.314 1.00 80.69 426 ALA A C 1
ATOM 3180 O O . ALA A 1 426 ? 10.433 21.565 -13.057 1.00 80.69 426 ALA A O 1
ATOM 3181 N N . ARG A 1 427 ? 11.846 22.461 -11.565 1.00 81.81 427 ARG A N 1
ATOM 3182 C CA . ARG A 1 427 ? 12.817 21.345 -11.558 1.00 81.81 427 ARG A CA 1
ATOM 3183 C C . ARG A 1 427 ? 12.380 20.146 -10.717 1.00 81.81 427 ARG A C 1
ATOM 3185 O O . ARG A 1 427 ? 13.000 19.090 -10.811 1.00 81.81 427 ARG A O 1
ATOM 3192 N N . TYR A 1 428 ? 11.374 20.333 -9.868 1.00 85.81 428 TYR A N 1
ATOM 3193 C CA . TYR A 1 428 ? 10.819 19.301 -8.993 1.00 85.81 428 TYR A CA 1
ATOM 3194 C C . TYR A 1 428 ? 9.480 18.795 -9.541 1.00 85.81 428 TYR A C 1
ATOM 3196 O O . TYR A 1 428 ? 9.261 17.592 -9.622 1.00 85.81 428 TYR A O 1
ATOM 3204 N N . GLN A 1 429 ? 8.630 19.709 -10.027 1.00 83.19 429 GLN A N 1
ATOM 3205 C CA . GLN A 1 429 ? 7.266 19.413 -10.490 1.00 83.19 429 GLN A CA 1
ATOM 3206 C C . GLN A 1 429 ? 7.157 18.270 -11.511 1.00 83.19 429 GLN A C 1
ATOM 3208 O O . GLN A 1 429 ? 6.142 17.578 -11.530 1.00 83.19 429 GLN A O 1
ATOM 3213 N N . SER A 1 430 ? 8.172 18.071 -12.356 1.00 82.56 430 SER A N 1
ATOM 3214 C CA . SER A 1 430 ? 8.166 17.048 -13.409 1.00 82.56 430 SER A CA 1
ATOM 3215 C C . SER A 1 430 ? 8.171 15.612 -12.877 1.00 82.56 430 SER A C 1
ATOM 3217 O O . SER A 1 430 ? 7.709 14.719 -13.582 1.00 82.56 430 SER A O 1
ATOM 3219 N N . TRP A 1 431 ? 8.675 15.383 -11.661 1.00 88.38 431 TRP A N 1
ATOM 3220 C CA . TRP A 1 431 ? 8.835 14.044 -11.081 1.00 88.38 431 TRP A CA 1
ATOM 3221 C C . TRP A 1 431 ? 8.297 13.918 -9.650 1.00 88.38 431 TRP A C 1
ATOM 3223 O O . TRP A 1 431 ? 8.117 12.802 -9.176 1.00 88.38 431 TRP A O 1
ATOM 3233 N N . THR A 1 432 ? 8.010 15.020 -8.948 1.00 91.12 432 THR A N 1
ATOM 3234 C CA . THR A 1 432 ? 7.540 14.957 -7.555 1.00 91.12 432 THR A CA 1
ATOM 3235 C C . THR A 1 432 ? 6.041 14.750 -7.404 1.00 91.12 432 THR A C 1
ATOM 3237 O O . THR A 1 432 ? 5.612 14.536 -6.282 1.00 91.12 432 THR A O 1
ATOM 3240 N N . LYS A 1 433 ? 5.224 14.848 -8.461 1.00 87.94 433 LYS A N 1
ATOM 3241 C CA . LYS A 1 433 ? 3.756 14.861 -8.319 1.00 87.94 433 LYS A CA 1
ATOM 3242 C C . LYS A 1 433 ? 3.224 13.627 -7.574 1.00 87.94 433 LYS A C 1
ATOM 3244 O O . LYS A 1 433 ? 2.644 13.770 -6.508 1.00 87.94 433 LYS A O 1
ATOM 3249 N N . GLU A 1 434 ? 3.495 12.435 -8.098 1.00 88.06 434 GLU A N 1
ATOM 3250 C CA . GLU A 1 434 ? 3.040 11.170 -7.495 1.00 88.06 434 GLU A CA 1
ATOM 3251 C C . GLU A 1 434 ? 3.706 10.909 -6.133 1.00 88.06 434 GLU A C 1
ATOM 3253 O O . GLU A 1 434 ? 3.088 10.382 -5.207 1.00 88.06 434 GLU A O 1
ATOM 3258 N N . LEU A 1 435 ? 4.963 11.338 -5.986 1.00 91.56 435 LEU A N 1
ATOM 3259 C CA . LEU A 1 435 ? 5.701 11.235 -4.730 1.00 91.56 435 LEU A CA 1
ATOM 3260 C C . LEU A 1 435 ? 5.093 12.126 -3.637 1.00 91.56 435 LEU A C 1
ATOM 3262 O O . LEU A 1 435 ? 4.995 11.700 -2.493 1.00 91.56 435 LEU A O 1
ATOM 3266 N N . ILE A 1 436 ? 4.674 13.347 -3.975 1.00 93.12 436 ILE A N 1
ATOM 3267 C CA . ILE A 1 436 ? 4.008 14.263 -3.045 1.00 93.12 436 ILE A CA 1
ATOM 3268 C C . ILE A 1 436 ? 2.696 13.649 -2.577 1.00 93.12 436 ILE A C 1
ATOM 3270 O O . ILE A 1 436 ? 2.470 13.639 -1.373 1.00 93.12 436 ILE A O 1
ATOM 3274 N N . ASP A 1 437 ? 1.885 13.099 -3.482 1.00 90.38 437 ASP A N 1
ATOM 3275 C CA . ASP A 1 437 ? 0.612 12.462 -3.123 1.00 90.38 437 ASP A CA 1
ATOM 3276 C C . ASP A 1 437 ? 0.845 11.291 -2.147 1.00 90.38 437 ASP A C 1
ATOM 3278 O O . ASP A 1 437 ? 0.213 11.221 -1.094 1.00 90.38 437 ASP A O 1
ATOM 3282 N N . THR A 1 438 ? 1.845 10.447 -2.430 1.00 92.25 438 THR A N 1
ATOM 3283 C CA . THR A 1 438 ? 2.245 9.319 -1.565 1.00 92.25 438 THR A CA 1
ATOM 3284 C C . THR A 1 438 ? 2.706 9.782 -0.178 1.00 92.25 438 THR A C 1
ATOM 3286 O O . THR A 1 438 ? 2.255 9.262 0.843 1.00 92.25 438 THR A O 1
ATOM 3289 N N . ILE A 1 439 ? 3.597 10.779 -0.123 1.00 93.94 439 ILE A N 1
ATOM 3290 C CA . ILE A 1 439 ? 4.095 11.348 1.138 1.00 93.94 439 ILE A CA 1
ATOM 3291 C C . ILE A 1 439 ? 2.944 11.968 1.934 1.00 93.94 439 ILE A C 1
ATOM 3293 O O . ILE A 1 439 ? 2.875 11.816 3.153 1.00 93.94 439 ILE A O 1
ATOM 3297 N N . THR A 1 440 ? 2.062 12.687 1.244 1.00 94.25 440 THR A N 1
ATOM 3298 C CA . THR A 1 440 ? 0.959 13.437 1.846 1.00 94.25 440 THR A CA 1
ATOM 3299 C C . THR A 1 440 ? -0.013 12.496 2.531 1.00 94.25 440 THR A C 1
ATOM 3301 O O . THR A 1 440 ? -0.292 12.687 3.714 1.00 94.25 440 THR A O 1
ATOM 3304 N N . ASP A 1 441 ? -0.444 11.440 1.842 1.00 91.94 441 ASP A N 1
ATOM 3305 C CA . ASP A 1 441 ? -1.370 10.460 2.404 1.00 91.94 441 ASP A CA 1
ATOM 3306 C C . ASP A 1 441 ? -0.773 9.736 3.621 1.00 91.94 441 ASP A C 1
ATOM 3308 O O . ASP A 1 441 ? -1.374 9.697 4.699 1.00 91.94 441 ASP A O 1
ATOM 3312 N N . ALA A 1 442 ? 0.469 9.257 3.503 1.00 94.12 442 ALA A N 1
ATOM 3313 C CA . ALA A 1 442 ? 1.139 8.544 4.585 1.00 94.12 442 ALA A CA 1
ATOM 3314 C C . ALA A 1 442 ? 1.363 9.419 5.831 1.00 94.12 442 ALA A C 1
ATOM 3316 O O . ALA A 1 442 ? 1.124 8.976 6.959 1.00 94.12 442 ALA A O 1
ATOM 3317 N N . VAL A 1 443 ? 1.804 10.669 5.649 1.00 96.38 443 VAL A N 1
ATOM 3318 C CA . VAL A 1 443 ? 2.043 11.603 6.760 1.00 96.38 443 VAL A CA 1
ATOM 3319 C C . VAL A 1 443 ? 0.730 12.065 7.389 1.00 96.38 443 VAL A C 1
ATOM 3321 O O . VAL A 1 443 ? 0.638 12.106 8.617 1.00 96.38 443 VAL A O 1
ATOM 3324 N N . ALA A 1 444 ? -0.294 12.373 6.589 1.00 96.25 444 ALA A N 1
ATOM 3325 C CA . ALA A 1 444 ? -1.610 12.746 7.102 1.00 96.25 444 ALA A CA 1
ATOM 3326 C C . ALA A 1 444 ? -2.262 11.585 7.873 1.00 96.25 444 ALA A C 1
ATOM 3328 O O . ALA A 1 444 ? -2.816 11.798 8.952 1.00 96.25 444 ALA A O 1
ATOM 3329 N N . GLY A 1 445 ? -2.128 10.349 7.380 1.00 96.56 445 GLY A N 1
ATOM 3330 C CA . GLY A 1 445 ? -2.559 9.142 8.086 1.00 96.56 445 GLY A CA 1
ATOM 3331 C C . GLY A 1 445 ? -1.823 8.934 9.415 1.00 96.56 445 GLY A C 1
ATOM 3332 O O . GLY A 1 445 ? -2.458 8.676 10.437 1.00 96.56 445 GLY A O 1
ATOM 3333 N N . ALA A 1 446 ? -0.496 9.107 9.434 1.00 97.38 446 ALA A N 1
ATOM 3334 C CA . ALA A 1 446 ? 0.316 9.034 10.653 1.00 97.38 446 ALA A CA 1
ATOM 3335 C C . ALA A 1 446 ? -0.076 10.093 11.693 1.00 97.38 446 ALA A C 1
ATOM 3337 O O . ALA A 1 446 ? -0.182 9.794 12.885 1.00 97.38 446 ALA A O 1
ATOM 3338 N N . ALA A 1 447 ? -0.320 11.319 11.233 1.00 98.19 447 ALA A N 1
ATOM 3339 C CA . ALA A 1 447 ? -0.787 12.420 12.060 1.00 98.19 447 ALA A CA 1
ATOM 3340 C C . ALA A 1 447 ? -2.167 12.146 12.663 1.00 98.19 447 ALA A C 1
ATOM 3342 O O . ALA A 1 447 ? -2.344 12.345 13.863 1.00 98.19 447 ALA A O 1
ATOM 3343 N N . LEU A 1 448 ? -3.122 11.661 11.861 1.00 97.88 448 LEU A N 1
ATOM 3344 C CA . LEU A 1 448 ? -4.474 11.360 12.330 1.00 97.88 448 LEU A CA 1
ATOM 3345 C C . LEU A 1 448 ? -4.466 10.265 13.396 1.00 97.88 448 LEU A C 1
ATOM 3347 O O . LEU A 1 448 ? -5.122 10.408 14.428 1.00 97.88 448 LEU A O 1
ATOM 3351 N N . GLU A 1 449 ? -3.712 9.193 13.159 1.00 97.69 449 GLU A N 1
ATOM 3352 C CA . GLU A 1 449 ? -3.609 8.077 14.095 1.00 97.69 449 GLU A CA 1
ATOM 3353 C C . GLU A 1 449 ? -3.035 8.538 15.440 1.00 97.69 449 GLU A C 1
ATOM 3355 O O . GLU A 1 449 ? -3.650 8.319 16.486 1.00 97.69 449 GLU A O 1
ATOM 3360 N N . LEU A 1 450 ? -1.891 9.237 15.428 1.00 98.00 450 LEU A N 1
ATOM 3361 C CA . LEU A 1 450 ? -1.283 9.733 16.663 1.00 98.00 450 LEU A CA 1
ATOM 3362 C C . LEU A 1 450 ? -2.199 10.733 17.377 1.00 98.00 450 LEU A C 1
ATOM 3364 O O . LEU A 1 450 ? -2.349 10.669 18.597 1.00 98.00 450 LEU A O 1
ATOM 3368 N N . ALA A 1 451 ? -2.848 11.623 16.623 1.00 97.94 451 ALA A N 1
ATOM 3369 C CA . ALA A 1 451 ? -3.767 12.602 17.180 1.00 97.94 451 ALA A CA 1
ATOM 3370 C C . ALA A 1 451 ? -4.967 11.935 17.871 1.00 97.94 451 ALA A C 1
ATOM 3372 O O . ALA A 1 451 ? -5.318 12.301 18.993 1.00 97.94 451 ALA A O 1
ATOM 3373 N N . THR A 1 452 ? -5.540 10.906 17.242 1.00 96.81 452 THR A N 1
ATOM 3374 C CA . THR A 1 452 ? -6.669 10.130 17.778 1.00 96.81 452 THR A CA 1
ATOM 3375 C C . THR A 1 452 ? -6.273 9.384 19.052 1.00 96.81 452 THR A C 1
ATOM 3377 O O . THR A 1 452 ? -7.000 9.418 20.047 1.00 96.81 452 THR A O 1
ATOM 3380 N N . ARG A 1 453 ? -5.087 8.760 19.072 1.00 97.25 453 ARG A N 1
ATOM 3381 C CA . ARG A 1 453 ? -4.555 8.078 20.265 1.00 97.25 453 ARG A CA 1
ATOM 3382 C C . ARG A 1 453 ? -4.318 9.036 21.424 1.00 97.25 453 ARG A C 1
ATOM 3384 O O . ARG A 1 453 ? -4.728 8.746 22.549 1.00 97.25 453 ARG A O 1
ATOM 3391 N N . SER A 1 454 ? -3.680 10.176 21.161 1.00 96.62 454 SER A N 1
ATOM 3392 C CA . SER A 1 454 ? -3.445 11.197 22.184 1.00 96.62 454 SER A CA 1
ATOM 3393 C C . SER A 1 454 ? -4.764 11.753 22.722 1.00 96.62 454 SER A C 1
ATOM 3395 O O . SER A 1 454 ? -4.933 11.820 23.940 1.00 96.62 454 SER A O 1
ATOM 3397 N N . GLN A 1 455 ? -5.749 12.028 21.859 1.00 95.38 455 GLN A N 1
ATOM 3398 C CA . GLN A 1 455 ? -7.079 12.467 22.289 1.00 95.38 455 GLN A CA 1
ATOM 3399 C C . GLN A 1 455 ? -7.764 11.412 23.171 1.00 95.38 455 GLN A C 1
ATOM 3401 O O . GLN A 1 455 ? -8.266 11.748 24.243 1.00 95.38 455 GLN A O 1
ATOM 3406 N N . GLY A 1 456 ? -7.727 10.133 22.776 1.00 94.12 456 GLY A N 1
ATOM 3407 C CA . GLY A 1 456 ? -8.305 9.024 23.543 1.00 94.12 456 GLY A CA 1
ATOM 3408 C C . GLY A 1 456 ? -7.693 8.838 24.937 1.00 94.12 456 GLY A C 1
ATOM 3409 O O . GLY A 1 456 ? -8.370 8.360 25.847 1.00 94.12 456 GLY A O 1
ATOM 3410 N N . ARG A 1 457 ? -6.439 9.261 25.138 1.00 95.56 457 ARG A N 1
ATOM 3411 C CA . ARG A 1 457 ? -5.761 9.277 26.448 1.00 95.56 457 ARG A CA 1
ATOM 3412 C C . ARG A 1 457 ? -5.929 10.583 27.230 1.00 95.56 457 ARG A C 1
ATOM 3414 O O . ARG A 1 457 ? -5.425 10.680 28.346 1.00 95.56 457 ARG A O 1
ATOM 3421 N N . GLY A 1 458 ? -6.602 11.583 26.665 1.00 93.62 458 GLY A N 1
ATOM 3422 C CA . GLY A 1 458 ? -6.729 12.915 27.260 1.00 93.62 458 GLY A CA 1
ATOM 3423 C C . GLY A 1 458 ? -5.491 13.807 27.103 1.00 93.62 458 GLY A C 1
ATOM 3424 O O . GLY A 1 458 ? -5.432 14.873 27.712 1.00 93.62 458 GLY A O 1
ATOM 3425 N N . ASP A 1 459 ? -4.518 13.416 26.277 1.00 96.12 459 ASP A N 1
ATOM 3426 C CA . ASP A 1 459 ? -3.357 14.233 25.913 1.00 96.12 459 ASP A CA 1
ATOM 3427 C C . ASP A 1 459 ? -3.742 15.237 24.811 1.00 96.12 459 ASP A C 1
ATOM 3429 O O . ASP A 1 459 ? -3.491 15.044 23.620 1.00 96.12 459 ASP A O 1
ATOM 3433 N N . GLN A 1 460 ? -4.414 16.316 25.217 1.00 96.00 460 GLN A N 1
ATOM 3434 C CA . GLN A 1 460 ? -4.850 17.379 24.305 1.00 96.00 460 GLN A CA 1
ATOM 3435 C C . GLN A 1 460 ? -3.679 18.081 23.587 1.00 96.00 460 GLN A C 1
ATOM 3437 O O . GLN A 1 460 ? -3.789 18.287 22.374 1.00 96.00 460 GLN A O 1
ATOM 3442 N N . PRO A 1 461 ? -2.551 18.421 24.255 1.00 96.38 461 PRO A N 1
ATOM 3443 C CA . PRO A 1 461 ? -1.412 19.037 23.576 1.00 96.38 461 PRO A CA 1
ATOM 3444 C C . PRO A 1 461 ? -0.796 18.137 22.500 1.00 96.38 461 PRO A C 1
ATOM 3446 O O . PRO A 1 461 ? -0.527 18.618 21.397 1.00 96.38 461 PRO A O 1
ATOM 3449 N N . GLY A 1 462 ? -0.609 16.841 22.779 1.00 95.50 462 GLY A N 1
ATOM 3450 C CA . GLY A 1 462 ? -0.087 15.894 21.793 1.00 95.50 462 GLY A CA 1
ATOM 3451 C C . GLY A 1 462 ? -1.045 15.680 20.623 1.00 95.50 462 GLY A C 1
ATOM 3452 O O . GLY A 1 462 ? -0.612 15.661 19.470 1.00 95.50 462 GLY A O 1
ATOM 3453 N N . ALA A 1 463 ? -2.353 15.625 20.896 1.00 97.50 463 ALA A N 1
ATOM 3454 C CA . ALA A 1 463 ? -3.383 15.513 19.866 1.00 97.50 463 ALA A CA 1
ATOM 3455 C C . ALA A 1 463 ? -3.380 16.715 18.909 1.00 97.50 463 ALA A C 1
ATOM 3457 O O . ALA A 1 463 ? -3.357 16.548 17.688 1.00 97.50 463 ALA A O 1
ATOM 3458 N N . LEU A 1 464 ? -3.328 17.932 19.463 1.00 97.75 464 LEU A N 1
ATOM 3459 C CA . LEU A 1 464 ? -3.247 19.165 18.686 1.00 97.75 464 LEU A CA 1
ATOM 3460 C C . LEU A 1 464 ? -1.959 19.228 17.860 1.00 97.75 464 LEU A C 1
ATOM 3462 O O . LEU A 1 464 ? -1.996 19.571 16.679 1.00 97.75 464 LEU A O 1
ATOM 3466 N N . TRP A 1 465 ? -0.816 18.908 18.471 1.00 97.56 465 TRP A N 1
ATOM 3467 C CA . TRP A 1 465 ? 0.474 18.914 17.787 1.00 97.56 465 TRP A CA 1
ATOM 3468 C C . TRP A 1 465 ? 0.481 17.957 16.589 1.00 97.56 465 TRP A C 1
ATOM 3470 O O . TRP A 1 465 ? 0.845 18.367 15.484 1.00 97.56 465 TRP A O 1
ATOM 3480 N N . ALA A 1 466 ? 0.019 16.719 16.784 1.00 97.88 466 ALA A N 1
ATOM 3481 C CA . ALA A 1 466 ? -0.044 15.716 15.728 1.00 97.88 466 ALA A CA 1
ATOM 3482 C C . ALA A 1 466 ? -0.996 16.151 14.605 1.00 97.88 466 ALA A C 1
ATOM 3484 O O . ALA A 1 466 ? -0.607 16.149 13.437 1.00 97.88 466 ALA A O 1
ATOM 3485 N N . ALA A 1 467 ? -2.196 16.633 14.946 1.00 98.06 467 ALA A N 1
ATOM 3486 C CA . ALA A 1 467 ? -3.154 17.118 13.957 1.00 98.06 467 ALA A CA 1
ATOM 3487 C C . ALA A 1 467 ? -2.591 18.282 13.122 1.00 98.06 467 ALA A C 1
ATOM 3489 O O . ALA A 1 467 ? -2.706 18.277 11.896 1.00 98.06 467 ALA A O 1
ATOM 3490 N N . ARG A 1 468 ? -1.889 19.237 13.751 1.00 97.31 468 ARG A N 1
ATOM 3491 C CA .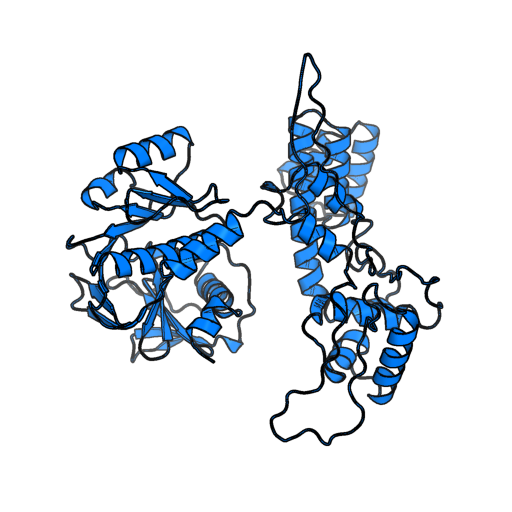 ARG A 1 468 ? -1.233 20.348 13.039 1.00 97.31 468 ARG A CA 1
ATOM 3492 C C . ARG A 1 468 ? -0.129 19.881 12.092 1.00 97.31 468 ARG A C 1
ATOM 3494 O O . ARG A 1 468 ? 0.051 20.495 11.043 1.00 97.31 468 ARG A O 1
ATOM 3501 N N . LYS A 1 469 ? 0.602 18.812 12.424 1.00 97.00 469 LYS A N 1
ATOM 3502 C CA . LYS A 1 469 ? 1.596 18.216 11.514 1.00 97.00 469 LYS A CA 1
ATOM 3503 C C . LYS A 1 469 ? 0.948 17.617 10.269 1.00 97.00 469 LYS A C 1
ATOM 3505 O O . LYS A 1 469 ? 1.486 17.795 9.182 1.00 97.00 469 LYS A O 1
ATOM 3510 N N . GLY A 1 470 ? -0.203 16.964 10.420 1.00 96.69 470 GLY A N 1
ATOM 3511 C CA . GLY A 1 470 ? -0.974 16.458 9.285 1.00 96.69 470 GLY A CA 1
ATOM 3512 C C . GLY A 1 470 ? -1.526 17.589 8.414 1.00 96.69 470 GLY A C 1
ATOM 3513 O O . GLY A 1 470 ? -1.295 17.588 7.211 1.00 96.69 470 GLY A O 1
ATOM 3514 N N . ILE A 1 471 ? -2.143 18.607 9.026 1.00 97.25 471 ILE A N 1
ATOM 3515 C CA . ILE A 1 471 ? -2.678 19.800 8.336 1.00 97.25 471 ILE A CA 1
ATOM 3516 C C . ILE A 1 471 ? -1.594 20.547 7.549 1.00 97.25 471 ILE A C 1
ATOM 3518 O O . ILE A 1 471 ? -1.848 21.062 6.463 1.00 97.25 471 ILE A O 1
ATOM 3522 N N . LEU A 1 472 ? -0.373 20.610 8.089 1.00 95.38 472 LEU A N 1
ATOM 3523 C CA . LEU A 1 472 ? 0.765 21.252 7.430 1.00 95.38 472 LEU A CA 1
ATOM 3524 C C . LEU A 1 472 ? 1.091 20.620 6.068 1.00 95.38 472 LEU A C 1
ATOM 3526 O O . LEU A 1 472 ? 1.603 21.312 5.191 1.00 95.38 472 LEU A O 1
ATOM 3530 N N . VAL A 1 473 ? 0.837 19.322 5.908 1.00 94.94 473 VAL A N 1
ATOM 3531 C CA . VAL A 1 473 ? 1.127 18.576 4.679 1.00 94.94 473 VAL A CA 1
ATOM 3532 C C . VAL A 1 473 ? -0.122 18.427 3.816 1.00 94.94 473 VAL A C 1
ATOM 3534 O O . VAL A 1 473 ? -0.039 18.655 2.612 1.00 94.94 473 VAL A O 1
ATOM 3537 N N . ASP A 1 474 ? -1.268 18.126 4.427 1.00 95.69 474 ASP A N 1
ATOM 3538 C CA . ASP A 1 474 ? -2.564 18.037 3.760 1.00 95.69 474 ASP A CA 1
ATOM 3539 C C . ASP A 1 474 ? -3.600 18.981 4.399 1.00 95.69 474 ASP A C 1
ATOM 3541 O O . ASP A 1 474 ? -4.367 18.591 5.288 1.00 95.69 474 ASP A O 1
ATOM 3545 N N . PRO A 1 475 ? -3.670 20.240 3.942 1.00 95.19 475 PRO A N 1
ATOM 3546 C CA . PRO A 1 475 ? -4.628 21.199 4.468 1.00 95.19 475 PRO A CA 1
ATOM 3547 C C . PRO A 1 475 ? -6.076 20.911 4.036 1.00 95.19 475 PRO A C 1
ATOM 3549 O O . PRO A 1 475 ? -6.976 21.579 4.540 1.00 95.19 475 PRO A O 1
ATOM 3552 N N . GLN A 1 476 ? -6.337 19.949 3.139 1.00 94.88 476 GLN A N 1
ATOM 3553 C CA . GLN A 1 476 ? -7.699 19.585 2.718 1.00 94.88 476 GLN A CA 1
ATOM 3554 C C . GLN A 1 476 ? -8.344 18.527 3.629 1.00 94.88 476 GLN A C 1
ATOM 3556 O O . GLN A 1 476 ? -9.558 18.319 3.576 1.00 94.88 476 GLN A O 1
ATOM 3561 N N . ARG A 1 477 ? -7.565 17.882 4.504 1.00 94.62 477 ARG A N 1
ATOM 3562 C CA . ARG A 1 477 ? -8.023 16.828 5.422 1.00 94.62 477 ARG A CA 1
ATOM 3563 C C . ARG A 1 477 ? -8.838 17.378 6.589 1.00 94.62 477 ARG A C 1
ATOM 3565 O O . ARG A 1 477 ? -8.329 17.726 7.653 1.00 94.62 477 ARG A O 1
ATOM 3572 N N . GLN A 1 478 ? -10.148 17.472 6.373 1.00 96.56 478 GLN A N 1
ATOM 3573 C CA . GLN A 1 478 ? -11.103 18.047 7.324 1.00 96.56 478 GLN A CA 1
ATOM 3574 C C . GLN A 1 478 ? -11.222 17.278 8.646 1.00 96.56 478 GLN A C 1
ATOM 3576 O O . GLN A 1 478 ? -11.542 17.874 9.671 1.00 96.56 478 GLN A O 1
ATOM 3581 N N . ASP A 1 479 ? -10.942 15.978 8.651 1.00 96.38 479 ASP A N 1
ATOM 3582 C CA . ASP A 1 479 ? -10.847 15.145 9.853 1.00 96.38 479 ASP A CA 1
ATOM 3583 C C . ASP A 1 479 ? -9.775 15.644 10.834 1.00 96.38 479 ASP A C 1
ATOM 3585 O O . ASP A 1 479 ? -10.061 15.794 12.024 1.00 96.38 479 ASP A O 1
ATOM 3589 N N . LEU A 1 480 ? -8.588 15.997 10.337 1.00 96.88 480 LEU A N 1
ATOM 3590 C CA . LEU A 1 480 ? -7.510 16.572 11.147 1.00 96.88 480 LEU A CA 1
ATOM 3591 C C . LEU A 1 480 ? -7.877 17.954 11.701 1.00 96.88 480 LEU A C 1
ATOM 3593 O O . LEU A 1 480 ? -7.592 18.250 12.863 1.00 96.88 480 LEU A O 1
ATOM 3597 N N . TRP A 1 481 ? -8.550 18.787 10.899 1.00 97.69 481 TRP A N 1
ATOM 3598 C CA . TRP A 1 481 ? -9.051 20.089 11.350 1.00 97.69 481 TRP A CA 1
ATOM 3599 C C . TRP A 1 481 ? -10.057 19.956 12.490 1.00 97.69 481 TRP A C 1
ATOM 3601 O O . TRP A 1 481 ? -9.944 20.670 13.487 1.00 97.69 481 TRP A O 1
ATOM 3611 N N . ARG A 1 482 ? -11.021 19.034 12.368 1.00 96.81 482 ARG A N 1
ATOM 3612 C CA . ARG A 1 482 ? -12.012 18.769 13.421 1.00 96.81 482 ARG A CA 1
ATOM 3613 C C . ARG A 1 482 ? -11.330 18.371 14.724 1.00 96.81 482 ARG A C 1
ATOM 3615 O O . ARG A 1 482 ? -11.588 18.996 15.749 1.00 96.81 482 ARG A O 1
ATOM 3622 N N . LEU A 1 483 ? -10.406 17.411 14.662 1.00 96.50 483 LEU A N 1
ATOM 3623 C CA . LEU A 1 483 ? -9.676 16.937 15.835 1.00 96.50 483 LEU A CA 1
ATOM 3624 C C . LEU A 1 483 ? -8.894 18.079 16.498 1.00 96.50 483 LEU A C 1
ATOM 3626 O O . LEU A 1 483 ? -9.035 18.298 17.699 1.00 96.50 483 LEU A O 1
ATOM 3630 N N . ALA A 1 484 ? -8.146 18.868 15.717 1.00 97.31 484 ALA A N 1
ATOM 3631 C CA . ALA A 1 484 ? -7.406 20.024 16.225 1.00 97.31 484 ALA A CA 1
ATOM 3632 C C . ALA A 1 484 ? -8.319 21.050 16.921 1.00 97.31 484 ALA A C 1
ATOM 3634 O O . ALA A 1 484 ? -7.997 21.526 18.007 1.00 97.31 484 ALA A O 1
ATOM 3635 N N . ILE A 1 485 ? -9.466 21.377 16.319 1.00 97.06 485 ILE A N 1
ATOM 3636 C CA . ILE A 1 485 ? -10.441 22.340 16.855 1.00 97.06 485 ILE A CA 1
ATOM 3637 C C . ILE A 1 485 ? -11.062 21.843 18.167 1.00 97.06 485 ILE A C 1
ATOM 3639 O O . ILE A 1 485 ? -11.226 22.633 19.102 1.00 97.06 485 ILE A O 1
ATOM 3643 N N . GLU A 1 486 ? -11.404 20.556 18.242 1.00 94.62 486 GLU A N 1
ATOM 3644 C CA . GLU A 1 486 ? -12.029 19.937 19.415 1.00 94.62 486 GLU A CA 1
ATOM 3645 C C . GLU A 1 486 ? -11.118 19.963 20.645 1.00 94.62 486 GLU A C 1
ATOM 3647 O O . GLU A 1 486 ? -11.586 20.255 21.748 1.00 94.62 486 GLU A O 1
ATOM 3652 N N . VAL A 1 487 ? -9.822 19.691 20.465 1.00 95.56 487 VAL A N 1
ATOM 3653 C CA . VAL A 1 487 ? -8.855 19.628 21.575 1.00 95.56 487 VAL A CA 1
ATOM 3654 C C . VAL A 1 487 ? -8.200 20.975 21.900 1.00 95.56 487 VAL A C 1
ATOM 3656 O O . VAL A 1 487 ? -7.608 21.114 22.967 1.00 95.56 487 VAL A O 1
ATOM 3659 N N . ALA A 1 488 ? -8.292 21.964 21.004 1.00 95.94 488 ALA A N 1
ATOM 3660 C CA . ALA A 1 488 ? -7.692 23.283 21.187 1.00 95.94 488 ALA A CA 1
ATOM 3661 C C . ALA A 1 488 ? -8.395 24.121 22.267 1.00 95.94 488 ALA A C 1
ATOM 3663 O O . ALA A 1 488 ? -9.623 24.086 22.417 1.00 95.94 488 ALA A O 1
ATOM 3664 N N . ASP A 1 489 ? -7.610 24.950 22.959 1.00 94.31 489 ASP A N 1
ATOM 3665 C CA . ASP A 1 489 ? -8.110 26.034 23.804 1.00 94.31 489 ASP A CA 1
ATOM 3666 C C . ASP A 1 489 ? -8.821 27.129 22.966 1.00 94.31 489 ASP A C 1
ATOM 3668 O O . ASP A 1 489 ? -8.683 27.158 21.739 1.00 94.31 489 ASP A O 1
ATOM 3672 N N . PRO A 1 490 ? -9.593 28.044 23.585 1.00 93.62 490 PRO A N 1
ATOM 3673 C CA . PRO A 1 490 ? -10.362 29.053 22.852 1.00 93.62 490 PRO A CA 1
ATOM 3674 C C . PRO A 1 490 ? -9.543 29.986 21.944 1.00 93.62 490 PRO A C 1
ATOM 3676 O O . PRO A 1 490 ? -10.035 30.371 20.882 1.00 93.62 490 PRO A O 1
ATOM 3679 N N . GLU A 1 491 ? -8.320 30.354 22.334 1.00 93.94 491 GLU A N 1
ATOM 3680 C CA . GLU A 1 491 ? -7.459 31.260 21.562 1.00 93.94 491 GLU A CA 1
ATOM 3681 C C . GLU A 1 491 ? -6.895 30.539 20.332 1.00 93.94 491 GLU A C 1
ATOM 3683 O O . GLU A 1 491 ? -7.020 31.008 19.194 1.00 93.94 491 GLU A O 1
ATOM 3688 N N . THR A 1 492 ? -6.365 29.336 20.546 1.00 94.38 492 THR A N 1
ATOM 3689 C CA . THR A 1 492 ? -5.877 28.470 19.473 1.00 94.38 492 THR A CA 1
ATOM 3690 C C . THR A 1 492 ? -7.004 28.109 18.504 1.00 94.38 492 THR A C 1
ATOM 3692 O O . THR A 1 492 ? -6.817 28.144 17.287 1.00 94.38 492 THR A O 1
ATOM 3695 N N . ARG A 1 493 ? -8.208 27.830 19.013 1.00 95.12 493 ARG A N 1
ATOM 3696 C CA . ARG A 1 493 ? -9.377 27.487 18.195 1.00 95.12 493 ARG A CA 1
ATOM 3697 C C . ARG A 1 493 ? -9.790 28.620 17.253 1.00 95.12 493 ARG A C 1
ATOM 3699 O O . ARG A 1 493 ? -10.091 28.360 16.091 1.00 95.12 493 ARG A O 1
ATOM 3706 N N . ALA A 1 494 ? -9.755 29.873 17.712 1.00 93.31 494 ALA A N 1
ATOM 3707 C CA . ALA A 1 494 ? -10.042 31.031 16.862 1.00 93.31 494 ALA A CA 1
ATOM 3708 C C . ALA A 1 494 ? -9.031 31.170 15.707 1.00 93.31 494 ALA A C 1
ATOM 3710 O O . ALA A 1 494 ? -9.407 31.489 14.573 1.00 93.31 494 ALA A O 1
ATOM 3711 N N . THR A 1 495 ? -7.759 30.869 15.980 1.00 95.81 495 THR A N 1
ATOM 3712 C CA . THR A 1 495 ? -6.704 30.835 14.957 1.00 95.81 495 THR A CA 1
ATOM 3713 C C . THR A 1 495 ? -6.969 29.721 13.943 1.00 95.81 495 THR A C 1
ATOM 3715 O O . THR A 1 495 ? -7.007 29.988 12.743 1.00 95.81 495 THR A O 1
ATOM 3718 N N . LEU A 1 496 ? -7.272 28.505 14.413 1.00 95.50 496 LEU A N 1
ATOM 3719 C CA . LEU A 1 496 ? -7.582 27.356 13.554 1.00 95.50 496 LEU A CA 1
ATOM 3720 C C . LEU A 1 496 ? -8.786 27.608 12.636 1.00 95.50 496 LEU A C 1
ATOM 3722 O O . LEU A 1 496 ? -8.759 27.202 11.481 1.00 95.50 496 LEU A O 1
ATOM 3726 N N . PHE A 1 497 ? -9.822 28.316 13.095 1.00 94.94 497 PHE A N 1
ATOM 3727 C CA . PHE A 1 497 ? -10.947 28.693 12.230 1.00 94.94 497 PHE A CA 1
ATOM 3728 C C . PHE A 1 497 ? -10.539 29.627 11.090 1.00 94.94 497 PHE A C 1
ATOM 3730 O O . PHE A 1 497 ? -11.073 29.528 9.984 1.00 94.94 497 PHE A O 1
ATOM 3737 N N . THR A 1 498 ? -9.612 30.546 11.356 1.00 94.44 498 THR A N 1
ATOM 3738 C CA . THR A 1 498 ? -9.096 31.468 10.338 1.00 94.44 498 THR A CA 1
ATOM 3739 C C . THR A 1 498 ? -8.245 30.714 9.320 1.00 94.44 498 THR A C 1
ATOM 3741 O O . THR A 1 498 ? -8.422 30.897 8.118 1.00 94.44 498 THR A O 1
ATOM 3744 N N . GLU A 1 499 ? -7.371 29.823 9.794 1.00 95.50 499 GLU A N 1
ATOM 3745 C CA . GLU A 1 499 ? -6.527 28.982 8.941 1.00 95.50 499 GLU A CA 1
ATOM 3746 C C . GLU A 1 499 ? -7.365 28.015 8.083 1.00 95.50 499 GLU A C 1
ATOM 3748 O O . GLU A 1 499 ? -7.144 27.931 6.877 1.00 95.50 499 GLU A O 1
ATOM 3753 N N . LEU A 1 500 ? -8.383 27.363 8.660 1.00 95.62 500 LEU A N 1
ATOM 3754 C CA . LEU A 1 500 ? -9.295 26.461 7.948 1.00 95.62 500 LEU A CA 1
ATOM 3755 C C . LEU A 1 500 ? -10.013 27.170 6.791 1.00 95.62 500 LEU A C 1
ATOM 3757 O O . LEU A 1 500 ? -10.040 26.649 5.679 1.00 95.62 500 LEU A O 1
ATOM 3761 N N . ARG A 1 501 ? -10.555 28.372 7.027 1.00 93.31 501 ARG A N 1
ATOM 3762 C CA . ARG A 1 501 ? -11.234 29.166 5.983 1.00 93.31 501 ARG A CA 1
ATOM 3763 C C . ARG A 1 501 ? -10.285 29.643 4.883 1.00 93.31 501 ARG A C 1
ATOM 3765 O O . ARG A 1 501 ? -10.718 29.868 3.758 1.00 93.31 501 ARG A O 1
ATOM 3772 N N . ALA A 1 502 ? -9.003 29.823 5.198 1.00 94.12 502 ALA A N 1
ATOM 3773 C CA . ALA A 1 502 ? -7.988 30.143 4.198 1.00 94.12 502 ALA A CA 1
ATOM 3774 C C . ALA A 1 502 ? -7.574 28.907 3.379 1.00 94.12 502 ALA A C 1
ATOM 3776 O O . ALA A 1 502 ? -7.223 29.038 2.207 1.00 94.12 502 ALA A O 1
ATOM 3777 N N . ALA A 1 503 ? -7.610 27.723 3.992 1.00 92.56 503 ALA A N 1
ATOM 3778 C CA . ALA A 1 503 ? -7.213 26.461 3.380 1.00 92.56 503 ALA A CA 1
ATOM 3779 C C . ALA A 1 503 ? -8.310 25.823 2.512 1.00 92.56 503 ALA A C 1
ATOM 3781 O O . ALA A 1 503 ? -8.003 25.249 1.466 1.00 92.56 503 ALA A O 1
ATOM 3782 N N . ILE A 1 504 ? -9.574 25.903 2.936 1.00 94.00 504 ILE A N 1
ATOM 3783 C CA . ILE A 1 504 ? -10.704 25.214 2.305 1.00 94.00 504 ILE A CA 1
ATOM 3784 C C . ILE A 1 504 ? -11.834 26.217 2.070 1.00 94.00 504 ILE A C 1
ATOM 3786 O O . ILE A 1 504 ? -12.311 26.862 3.002 1.00 94.00 504 ILE A O 1
ATOM 3790 N N . ALA A 1 505 ? -12.282 26.329 0.819 1.00 91.69 505 ALA A N 1
ATOM 3791 C CA . ALA A 1 505 ? -13.424 27.172 0.475 1.00 91.69 505 ALA A CA 1
ATOM 3792 C C . ALA A 1 505 ? -14.713 26.657 1.140 1.00 91.69 505 ALA A C 1
ATOM 3794 O O . ALA A 1 505 ? -14.935 25.447 1.213 1.00 91.69 505 ALA A O 1
ATOM 3795 N N . ASP A 1 506 ? -15.597 27.567 1.563 1.00 88.50 506 ASP A N 1
ATOM 3796 C CA . ASP A 1 506 ? -16.817 27.237 2.321 1.00 88.50 506 ASP A CA 1
ATOM 3797 C C . ASP A 1 506 ? -17.726 26.199 1.632 1.00 88.50 506 ASP A C 1
ATOM 3799 O O . ASP A 1 506 ? -18.395 25.402 2.301 1.00 88.50 506 ASP A O 1
ATOM 3803 N N . GLU A 1 507 ? -17.739 26.187 0.298 1.00 90.75 507 GLU A N 1
ATOM 3804 C CA . GLU A 1 507 ? -18.483 25.239 -0.542 1.00 90.75 507 GLU A CA 1
ATOM 3805 C C . GLU A 1 507 ? -17.950 23.801 -0.469 1.00 90.75 507 GLU A C 1
ATOM 3807 O O . GLU A 1 507 ? -18.727 22.856 -0.597 1.00 90.75 507 GLU A O 1
ATOM 3812 N N . HIS A 1 508 ? -16.659 23.629 -0.178 1.00 92.44 508 HIS A N 1
ATOM 3813 C CA . HIS A 1 508 ? -16.005 22.328 -0.032 1.00 92.44 508 HIS A CA 1
ATOM 3814 C C . HIS A 1 508 ? -15.995 21.822 1.420 1.00 92.44 508 HIS A C 1
ATOM 3816 O O . HIS A 1 508 ? -15.569 20.697 1.677 1.00 92.44 508 HIS A O 1
ATOM 3822 N N . LEU A 1 509 ? -16.482 22.611 2.387 1.00 93.00 509 LEU A N 1
ATOM 3823 C CA . LEU A 1 509 ? -16.581 22.171 3.780 1.00 93.00 509 LEU A CA 1
ATOM 3824 C C . LEU A 1 509 ? -17.655 21.088 3.956 1.00 93.00 509 LEU A C 1
ATOM 3826 O O . LEU A 1 509 ? -18.832 21.273 3.630 1.00 93.00 509 LEU A O 1
ATOM 3830 N N . GLU A 1 510 ? -17.253 19.977 4.566 1.00 93.44 510 GLU A N 1
ATOM 3831 C CA . GLU A 1 510 ? -18.145 18.917 5.007 1.00 93.44 510 GLU A CA 1
ATOM 3832 C C . GLU A 1 510 ? -19.096 19.433 6.090 1.00 93.44 510 GLU A C 1
ATOM 3834 O O . GLU A 1 510 ? -18.762 20.284 6.921 1.00 93.44 510 GLU A O 1
ATOM 3839 N N . THR A 1 511 ? -20.292 18.846 6.140 1.00 91.62 511 THR A N 1
ATOM 3840 C CA . THR A 1 511 ? -21.323 19.226 7.117 1.00 91.62 511 THR A CA 1
ATOM 3841 C C . THR A 1 511 ? -20.827 19.097 8.561 1.00 91.62 511 THR A C 1
ATOM 3843 O O . THR A 1 511 ? -21.171 19.929 9.398 1.00 91.62 511 THR A O 1
ATOM 3846 N N . ALA A 1 512 ? -20.016 18.078 8.866 1.00 90.44 512 ALA A N 1
ATOM 3847 C CA . ALA A 1 512 ? -19.456 17.874 10.201 1.00 90.44 512 ALA A CA 1
ATOM 3848 C C . ALA A 1 512 ? -18.491 19.002 10.602 1.00 90.44 512 ALA A C 1
ATOM 3850 O O . ALA A 1 512 ? -18.586 19.520 11.709 1.00 90.44 512 ALA A O 1
ATOM 3851 N N . THR A 1 513 ? -17.621 19.433 9.688 1.00 91.69 513 THR A N 1
ATOM 3852 C CA . THR A 1 513 ? -16.662 20.525 9.918 1.00 91.69 513 THR A CA 1
ATOM 3853 C C . THR A 1 513 ? -17.370 21.867 10.043 1.00 91.69 513 THR A C 1
ATOM 3855 O O . THR A 1 513 ? -17.072 22.647 10.943 1.00 91.69 513 THR A O 1
ATOM 3858 N N . ARG A 1 514 ? -18.372 22.119 9.189 1.00 90.56 514 ARG A N 1
ATOM 3859 C CA . ARG A 1 514 ? -19.149 23.366 9.204 1.00 90.56 514 ARG A CA 1
ATOM 3860 C C . ARG A 1 514 ? -19.859 23.594 10.541 1.00 90.56 514 ARG A C 1
ATOM 3862 O O . ARG A 1 514 ? -19.959 24.731 10.977 1.00 90.56 514 ARG A O 1
ATOM 3869 N N . LYS A 1 515 ? -20.308 22.528 11.216 1.00 91.44 515 LYS A N 1
ATOM 3870 C CA . LYS A 1 515 ? -20.952 22.608 12.542 1.00 91.44 515 LYS A CA 1
ATOM 3871 C C . LYS A 1 515 ? -20.023 23.077 13.665 1.00 91.44 515 LYS A C 1
ATOM 3873 O O . LYS A 1 515 ? -20.527 23.486 14.705 1.00 91.44 515 LYS A O 1
ATOM 3878 N N . LEU A 1 516 ? -18.705 22.982 13.485 1.00 88.12 516 LEU A N 1
ATOM 3879 C CA . LEU A 1 516 ? -17.727 23.444 14.473 1.00 88.12 516 LEU A CA 1
ATOM 3880 C C . LEU A 1 516 ? -17.411 24.938 14.338 1.00 88.12 516 LEU A C 1
ATOM 3882 O O . LEU A 1 516 ? -16.824 25.510 15.254 1.00 88.12 516 LEU A O 1
ATOM 3886 N N . LEU A 1 517 ? -17.765 25.555 13.207 1.00 87.50 517 LEU A N 1
ATOM 3887 C CA . LEU A 1 517 ? -17.532 26.973 12.966 1.00 87.50 517 LEU A CA 1
ATOM 3888 C C . LEU A 1 517 ? -18.588 27.828 13.693 1.00 87.50 517 LEU A C 1
ATOM 3890 O O . LEU A 1 517 ? -19.758 27.440 13.721 1.00 87.50 517 LEU A O 1
ATOM 3894 N N . PRO A 1 518 ? -18.183 28.972 14.274 1.00 80.50 518 PRO A N 1
ATOM 3895 C CA . PRO A 1 518 ? -19.085 29.905 14.942 1.00 80.50 518 PRO A CA 1
ATOM 3896 C C . PRO A 1 518 ? -19.957 30.696 13.965 1.00 80.50 518 PRO A C 1
ATOM 3898 O O . PRO A 1 518 ? -19.525 30.891 12.799 1.00 80.50 518 PRO A O 1
#

Foldseek 3Di:
DAQCCCCPVHLQVLLVLQVVLQCDDPDPLLQWFKWWGDPFKIWTAGQPPDDDDDQRPPWDADPVVRTTMDTSVPDDRDLHDDDDQKFFWAAFPRTTMIGRLSNQFAEEEAEDLQFVLFQVLLRVVVQQVNPPAAEEECDPSDDDQAPDPRYHYDVHLVVRLVVCVVVVHQHQEYEYQDCVSCVSRVNHRYYYYHPDPDQWYWYQDHPAQKIWIDGPPPRDITIHNHTRTHGPVNSVVSSCVRVDDPDDDDDDDDDDDDDDDDDDDDPPPPDDDDQDAQWQFQAAIAGDAPPADGDDPVCGLQLSLLLVCQQPVVQVFDALVRSCCQQPNPPDDSVVSVVSLVVSQVRNPADPVRAGQWDDDDPDDDDDVPHDGDTIHGDPSNHHLVVLLCVLQPPALQPHDLVSLVVNLVSNPAAGNNHPDPVSSSSHVVPCPVVLVVSLVRLLRSLLSSLVVCVVVVNLVRNLSSLVSSCRHPVLPLSSLVSNLVSDDPVSNVVSLVSNCVSDPPVSDDPVSVVSHD